Protein AF-A0A222W186-F1 (afdb_monomer_lite)

Organism: NCBI:txid530584

Secondary structure (DSSP, 8-state):
-HHHHHHS-BGGGHHHHHHHHHHHHT--HHHHHT-BS--EEETTTEEEEEEE-TTS-TT--EEEEEEE--STT-GGGSHHHHHHHHHHHHHHHHHHHT-SBS-EEE---GGGT--GGGGEEETTTS-S-----HHHHHHHTT-B-----SSS--S-------EEEEETTEEEEEPPPTTB----HHHHHHHHHHHHHHHTTT---GGG-SS-HHHHIIIIITT-HHHHHHHHHHHHHHHHHHHHHHHHHHHHHHHHTTS--EEE-S--SHHHHHHTT--HHHHHHHHTTTTB-SSSEES-SSS-TTT-SPP--SSGGGGGG-TTEEEEGGGHHHHHHHHHHHHHHHTTS-HHHHHHHHHHHHHIIIIIIGGGS-HHHHHHHHHT--S---HHHHSPPTT--

Foldseek 3Di:
DVVVVVQWAELLVPLVLLLLLCLQVLDFSLQVLAAFLDWDQDPVFWIWGWTADPPPDPPCGTDIDIWTLDDPPCLSRTNRSSLVVLQVRCVVLCVLAVAGGSDKGQHPCVPVVDDDSRSIYNQPRPHSPDDSCNLVSQLVVVNFDDDPPDPDDDPPDPQQDWDFDADPNDTDTDGRDPRRDDDDSRCSSLVSLLVVCVVVVNDDPPVVDPDDPVCNCPPRQVPDPVNVVSVVVVVVVVVVVLLVVLQVVLQVLLCLFARAAAAQEDDLALVSVVVSPQDSVLSHCSSVCVQPDQLWGFSDQQQGRNPGHRDDDPFPLCLLSHRRTYHYLVSLLLLVLVLVVLVVVPVVDPPVLSSVPCSNSNSSCPPRHPVVYDPVSNVVSPVVHDPDSCCCVGDDDPVPD

Sequence (401 aa):
MALARELFLTIPDMPALLALFVAVANRNVETIKELPVAHRILEERAVELRVVKRRRGQKRWYETVSWEIGKPGRELHTPGGLYLLALELTARSRAFSGARFLWSVWRSNPRANIGGVAEHDGMFDRKLNRNIYATEWAETHGLTADRVGSPEPVEAAPAARTRTIKVDGRWVRRKPAPGTLQVEFNRLKTSTDVRRTKQAGGHLPSSVRTNTIPTLFRSYLRDDPTTIEWAEDVVSAALVDAEHSALDAHRRVLDANGGSLRVVPGPADAQHLRDAGLDPTAARKAAAGELDTVWTACVDPDHHPASGEVCRPASFLDCFHCGNCLVTRDQLPAQLGLLDALGARREQLSEQDWWGRYGSVWAAITNDILVKFSAAEIELAQAAKPDDALLDLLENPWEHP

Structure (mmCIF, N/CA/C/O backbone):
data_AF-A0A222W186-F1
#
_entry.id   AF-A0A222W186-F1
#
loop_
_atom_site.group_PDB
_atom_site.id
_atom_site.type_symbol
_atom_site.label_atom_id
_atom_site.label_alt_id
_atom_site.label_comp_id
_atom_site.label_asym_id
_atom_site.label_entity_id
_atom_site.label_seq_id
_atom_site.pdbx_PDB_ins_code
_atom_site.Cartn_x
_atom_site.Cartn_y
_atom_site.Cartn_z
_atom_site.occupancy
_atom_site.B_iso_or_equiv
_atom_site.auth_seq_id
_atom_site.auth_comp_id
_atom_site.auth_asym_id
_atom_site.auth_atom_id
_atom_site.pdbx_PDB_model_num
ATOM 1 N N . MET A 1 1 ? 15.567 3.230 -51.474 1.00 57.22 1 MET A N 1
ATOM 2 C CA . MET A 1 1 ? 15.178 3.757 -50.143 1.00 57.22 1 MET A CA 1
ATOM 3 C C . MET A 1 1 ? 14.441 2.711 -49.307 1.00 57.22 1 MET A C 1
ATOM 5 O O . MET A 1 1 ? 14.887 2.490 -48.194 1.00 57.22 1 MET A O 1
ATOM 9 N N . ALA A 1 2 ? 13.387 2.049 -49.814 1.00 62.03 2 ALA A N 1
ATOM 10 C CA . ALA A 1 2 ? 12.659 1.000 -49.075 1.00 62.03 2 ALA A CA 1
ATOM 11 C C . ALA A 1 2 ? 13.547 -0.206 -48.692 1.00 62.03 2 ALA A C 1
ATOM 13 O O . ALA A 1 2 ? 13.689 -0.495 -47.512 1.00 62.03 2 ALA A O 1
ATOM 14 N N . LEU A 1 3 ? 14.273 -0.781 -49.660 1.00 70.12 3 LEU A N 1
ATOM 15 C CA . LEU A 1 3 ? 15.125 -1.963 -49.447 1.00 70.12 3 LEU A CA 1
ATOM 16 C C . LEU A 1 3 ? 16.246 -1.763 -48.404 1.00 70.12 3 LEU A C 1
ATOM 18 O O . LEU A 1 3 ? 16.583 -2.673 -47.664 1.00 70.12 3 LEU A O 1
ATOM 22 N N . ALA A 1 4 ? 16.829 -0.564 -48.300 1.00 74.00 4 ALA A N 1
ATOM 23 C CA . ALA A 1 4 ? 17.893 -0.305 -47.323 1.00 74.00 4 ALA A CA 1
ATOM 24 C C . ALA A 1 4 ? 17.376 -0.312 -45.872 1.00 74.00 4 ALA A C 1
ATOM 26 O O . ALA A 1 4 ? 18.118 -0.672 -44.964 1.00 74.00 4 ALA A O 1
ATOM 27 N N . ARG A 1 5 ? 16.100 0.034 -45.652 1.00 78.56 5 ARG A N 1
ATOM 28 C CA . ARG A 1 5 ? 15.470 -0.037 -44.323 1.00 78.56 5 ARG A CA 1
ATOM 29 C C . ARG A 1 5 ? 15.192 -1.470 -43.877 1.00 78.56 5 ARG A C 1
ATOM 31 O O . ARG A 1 5 ? 15.103 -1.717 -42.686 1.00 78.56 5 ARG A O 1
ATOM 38 N N . GLU A 1 6 ? 15.096 -2.406 -44.816 1.00 83.44 6 GLU A N 1
ATOM 39 C CA . GLU A 1 6 ? 14.947 -3.837 -44.517 1.00 83.44 6 GLU A CA 1
ATOM 40 C C . GLU A 1 6 ? 16.276 -4.481 -44.096 1.00 83.44 6 GLU A C 1
ATOM 42 O O . GLU A 1 6 ? 16.293 -5.564 -43.523 1.00 83.44 6 GLU A O 1
ATOM 47 N N . LEU A 1 7 ? 17.404 -3.817 -44.374 1.00 87.62 7 LEU A N 1
ATOM 48 C CA . LEU A 1 7 ? 18.746 -4.360 -44.151 1.00 87.62 7 LEU A CA 1
ATOM 49 C C . LEU A 1 7 ? 19.518 -3.653 -43.034 1.00 87.62 7 LEU A C 1
ATOM 51 O O . LEU A 1 7 ? 20.530 -4.182 -42.572 1.00 87.62 7 LEU A O 1
ATOM 55 N N . PHE A 1 8 ? 19.097 -2.451 -42.638 1.00 92.75 8 PHE A N 1
ATOM 56 C CA . PHE A 1 8 ? 19.809 -1.621 -41.674 1.00 92.75 8 PHE A CA 1
ATOM 57 C C . PHE A 1 8 ? 18.845 -0.921 -40.730 1.00 92.75 8 PHE A C 1
ATOM 59 O O . PHE A 1 8 ? 17.833 -0.373 -41.163 1.00 92.75 8 PHE A O 1
ATOM 66 N N . LEU A 1 9 ? 19.244 -0.828 -39.461 1.00 93.56 9 LEU A N 1
ATOM 67 C CA . LEU A 1 9 ? 18.574 0.050 -38.511 1.00 93.56 9 LEU A CA 1
ATOM 68 C C . LEU A 1 9 ? 18.649 1.505 -38.969 1.00 93.56 9 LEU A C 1
ATOM 70 O O . LEU A 1 9 ? 19.671 1.983 -39.470 1.00 93.56 9 LEU A O 1
ATOM 74 N N . THR A 1 10 ? 17.571 2.227 -38.718 1.00 90.38 10 THR A N 1
ATOM 75 C CA . THR A 1 10 ? 17.405 3.640 -39.020 1.00 90.38 10 THR A CA 1
ATOM 76 C C . THR A 1 10 ? 17.134 4.439 -37.752 1.00 90.38 10 THR A C 1
ATOM 78 O O . THR A 1 10 ? 16.852 3.900 -36.685 1.00 90.38 10 THR A O 1
ATOM 81 N N . ILE A 1 11 ? 17.220 5.768 -37.848 1.00 87.62 11 ILE A N 1
ATOM 82 C CA . ILE A 1 11 ? 16.941 6.654 -36.707 1.00 87.62 11 ILE A CA 1
ATOM 83 C C . ILE A 1 11 ? 15.540 6.403 -36.096 1.00 87.62 11 ILE A C 1
ATOM 85 O O . ILE A 1 11 ? 15.463 6.356 -34.868 1.00 87.62 11 ILE A O 1
ATOM 89 N N . PRO A 1 12 ? 14.458 6.219 -36.885 1.00 86.94 12 PRO A N 1
ATOM 90 C CA . PRO A 1 12 ? 13.136 5.853 -36.362 1.00 86.94 12 PRO A CA 1
ATOM 91 C C . PRO A 1 12 ? 13.062 4.581 -35.504 1.00 86.94 12 PRO A C 1
ATOM 93 O O . PRO A 1 12 ? 12.170 4.498 -34.665 1.00 86.94 12 PRO A O 1
ATOM 96 N N . ASP A 1 13 ? 13.982 3.626 -35.664 1.00 89.88 13 ASP A N 1
ATOM 97 C CA . ASP A 1 13 ? 13.970 2.360 -34.907 1.00 89.88 13 ASP A CA 1
ATOM 98 C C . ASP A 1 13 ? 14.544 2.527 -33.488 1.00 89.88 13 ASP A C 1
ATOM 100 O O . ASP A 1 13 ? 14.294 1.737 -32.574 1.00 89.88 13 ASP A O 1
ATOM 104 N N . MET A 1 14 ? 15.323 3.592 -33.280 1.00 92.38 14 MET A N 1
ATOM 105 C CA . MET A 1 14 ? 16.129 3.784 -32.078 1.00 92.38 14 MET A CA 1
ATOM 106 C C . MET A 1 14 ? 15.322 4.022 -30.794 1.00 92.38 14 MET A C 1
ATOM 108 O O . MET A 1 14 ? 15.743 3.498 -29.762 1.00 92.38 14 MET A O 1
ATOM 112 N N . PRO A 1 15 ? 14.201 4.773 -30.776 1.00 92.38 15 PRO A N 1
ATOM 113 C CA . PRO A 1 15 ? 13.395 4.935 -29.566 1.00 92.38 15 PRO A CA 1
ATOM 114 C C . PRO A 1 15 ? 12.951 3.614 -28.948 1.00 92.38 15 PRO A C 1
ATOM 116 O O . PRO A 1 15 ? 13.192 3.399 -27.762 1.00 92.38 15 PRO A O 1
ATOM 119 N N . ALA A 1 16 ? 12.367 2.717 -29.744 1.00 92.88 16 ALA A N 1
ATOM 120 C CA . ALA A 1 16 ? 11.878 1.432 -29.255 1.00 92.88 16 ALA A CA 1
ATOM 121 C C . ALA A 1 16 ? 13.024 0.579 -28.695 1.00 92.88 16 ALA A C 1
ATOM 123 O O . ALA A 1 16 ? 12.948 0.103 -27.563 1.00 92.88 16 ALA A O 1
ATOM 124 N N . LEU A 1 17 ? 14.119 0.454 -29.454 1.00 94.75 17 LEU A N 1
ATOM 125 C CA . LEU A 1 17 ? 15.279 -0.345 -29.056 1.00 94.75 17 LEU A CA 1
ATOM 126 C C . LEU A 1 17 ? 15.929 0.185 -27.778 1.00 94.75 17 LEU A C 1
ATOM 128 O O . LEU A 1 17 ? 16.174 -0.577 -26.844 1.00 94.75 17 LEU A O 1
ATOM 132 N N . LEU A 1 18 ? 16.179 1.494 -27.697 1.00 95.50 18 LEU A N 1
ATOM 133 C CA . LEU A 1 18 ? 16.778 2.090 -26.506 1.00 95.50 18 LEU A CA 1
ATOM 134 C C . LEU A 1 18 ? 15.850 1.962 -25.293 1.00 95.50 18 LEU A C 1
ATOM 136 O O . LEU A 1 18 ? 16.341 1.726 -24.190 1.00 95.50 18 LEU A O 1
ATOM 140 N N . ALA A 1 19 ? 14.533 2.125 -25.470 1.00 93.38 19 ALA A N 1
ATOM 141 C CA . ALA A 1 19 ? 13.573 2.010 -24.374 1.00 93.38 19 ALA A CA 1
ATOM 142 C C . ALA A 1 19 ? 13.524 0.573 -23.841 1.00 93.38 19 ALA A C 1
ATOM 144 O O . ALA A 1 19 ? 13.612 0.365 -22.629 1.00 93.38 19 ALA A O 1
ATOM 145 N N . LEU A 1 20 ? 13.487 -0.411 -24.746 1.00 95.12 20 LEU A N 1
ATOM 146 C CA . LEU A 1 20 ? 13.545 -1.828 -24.403 1.00 95.12 20 LEU A CA 1
ATOM 147 C C . LEU A 1 20 ? 14.842 -2.174 -23.658 1.00 95.12 20 LEU A C 1
ATOM 149 O O . LEU A 1 20 ? 14.789 -2.788 -22.596 1.00 95.12 20 LEU A O 1
ATOM 153 N N . PHE A 1 21 ? 16.000 -1.719 -24.148 1.00 95.69 21 PHE A N 1
ATOM 154 C CA . PHE A 1 21 ? 17.279 -1.938 -23.466 1.00 95.69 21 PHE A CA 1
ATOM 155 C C . PHE A 1 21 ? 17.305 -1.353 -22.055 1.00 95.69 21 PHE A C 1
ATOM 157 O O . PHE A 1 21 ? 17.792 -2.008 -21.135 1.00 95.69 21 PHE A O 1
ATOM 164 N N . VAL A 1 22 ? 16.790 -0.133 -21.866 1.00 93.50 22 VAL A N 1
ATOM 165 C CA . VAL A 1 22 ? 16.708 0.484 -20.534 1.00 93.50 22 VAL A CA 1
ATOM 166 C C . VAL A 1 22 ? 15.847 -0.369 -19.601 1.00 93.50 22 VAL A C 1
ATOM 168 O O . VAL A 1 22 ? 16.276 -0.643 -18.481 1.00 93.50 22 VAL A O 1
ATOM 171 N N . ALA A 1 23 ? 14.685 -0.836 -20.064 1.00 91.19 23 ALA A N 1
ATOM 172 C CA . ALA A 1 23 ? 13.756 -1.634 -19.264 1.00 91.19 23 ALA A CA 1
ATOM 173 C C . ALA A 1 23 ? 14.307 -3.030 -18.909 1.00 91.19 23 ALA A C 1
ATOM 175 O O . ALA A 1 23 ? 14.194 -3.487 -17.767 1.00 91.19 23 ALA A O 1
ATOM 176 N N . VAL A 1 24 ? 14.938 -3.705 -19.873 1.00 91.00 24 VAL A N 1
ATOM 177 C CA . VAL A 1 24 ? 15.464 -5.066 -19.697 1.00 91.00 24 VAL A CA 1
ATOM 178 C C . VAL A 1 24 ? 16.758 -5.045 -18.880 1.00 91.00 24 VAL A C 1
ATOM 180 O O . VAL A 1 24 ? 16.855 -5.723 -17.854 1.00 91.00 24 VAL A O 1
ATOM 183 N N . ALA A 1 25 ? 17.730 -4.209 -19.260 1.00 90.50 25 ALA A N 1
ATOM 184 C CA . ALA A 1 25 ? 19.031 -4.133 -18.590 1.00 90.50 25 ALA A CA 1
ATOM 185 C C . ALA A 1 25 ? 19.010 -3.333 -17.279 1.00 90.50 25 ALA A C 1
ATOM 187 O O . ALA A 1 25 ? 19.980 -3.377 -16.519 1.00 90.50 25 ALA A O 1
ATOM 188 N N . ASN A 1 26 ? 17.932 -2.587 -17.014 1.00 88.56 26 ASN A N 1
ATOM 189 C CA . ASN A 1 26 ? 17.797 -1.666 -15.885 1.00 88.56 26 ASN A CA 1
ATOM 190 C C . ASN A 1 26 ? 19.003 -0.714 -15.737 1.00 88.56 26 ASN A C 1
ATOM 192 O O . ASN A 1 26 ? 19.574 -0.529 -14.656 1.00 88.56 26 ASN A O 1
ATOM 196 N N . ARG A 1 27 ? 19.436 -0.118 -16.853 1.00 88.31 27 ARG A N 1
ATOM 197 C CA . ARG A 1 27 ? 20.545 0.847 -16.900 1.00 88.31 27 ARG A CA 1
ATOM 198 C C . ARG A 1 27 ? 20.080 2.172 -17.478 1.00 88.31 27 ARG A C 1
ATOM 200 O O . ARG A 1 27 ? 19.169 2.224 -18.293 1.00 88.31 27 ARG A O 1
ATOM 207 N N . ASN A 1 28 ? 20.747 3.247 -17.064 1.00 88.44 28 ASN A N 1
ATOM 208 C CA . ASN A 1 28 ? 20.490 4.572 -17.614 1.00 88.44 28 ASN A CA 1
ATOM 209 C C . ASN A 1 28 ? 20.720 4.582 -19.126 1.00 88.44 28 ASN A C 1
ATOM 211 O O . ASN A 1 28 ? 21.645 3.936 -19.628 1.00 88.44 28 ASN A O 1
ATOM 215 N N . VAL A 1 29 ? 19.928 5.388 -19.833 1.00 90.69 29 VAL A N 1
ATOM 216 C CA . VAL A 1 29 ? 20.029 5.507 -21.288 1.00 90.69 29 VAL A CA 1
ATOM 217 C C . VAL A 1 29 ? 21.429 5.916 -21.746 1.00 90.69 29 VAL A C 1
ATOM 219 O O . VAL A 1 29 ? 21.865 5.470 -22.801 1.00 90.69 29 VAL A O 1
ATOM 222 N N . GLU A 1 30 ? 22.166 6.738 -20.984 1.00 89.50 30 GLU A N 1
ATOM 223 C CA . GLU A 1 30 ? 23.513 7.146 -21.402 1.00 89.50 30 GLU A CA 1
ATOM 224 C C . GLU A 1 30 ? 24.464 5.945 -21.456 1.00 89.50 30 GLU A C 1
ATOM 226 O O . GLU A 1 30 ? 25.241 5.830 -22.397 1.00 89.50 30 GLU A O 1
ATOM 231 N N . THR A 1 31 ? 24.342 5.009 -20.509 1.00 91.12 31 THR A N 1
ATOM 232 C CA . THR A 1 31 ? 25.095 3.750 -20.528 1.00 91.12 31 THR A CA 1
ATOM 233 C C . THR A 1 31 ? 24.686 2.880 -21.717 1.00 91.12 31 THR A C 1
ATOM 235 O O . THR A 1 31 ? 25.554 2.330 -22.388 1.00 91.12 31 THR A O 1
ATOM 238 N N . ILE A 1 32 ? 23.385 2.794 -22.023 1.00 94.19 32 ILE A N 1
ATOM 239 C CA . ILE A 1 32 ? 22.879 2.032 -23.177 1.00 94.19 32 ILE A CA 1
ATOM 240 C C . ILE A 1 32 ? 23.380 2.614 -24.509 1.00 94.19 32 ILE A C 1
ATOM 242 O O . ILE A 1 32 ? 23.736 1.873 -25.422 1.00 94.19 32 ILE A O 1
ATOM 246 N N . LYS A 1 33 ? 23.459 3.940 -24.637 1.00 93.62 33 LYS A N 1
ATOM 247 C CA . LYS A 1 33 ? 23.966 4.616 -25.844 1.00 93.62 33 LYS A CA 1
ATOM 248 C C . LYS A 1 33 ? 25.452 4.349 -26.114 1.00 93.62 33 LYS A C 1
ATOM 250 O O . LYS A 1 33 ? 25.877 4.458 -27.259 1.00 93.62 33 LYS A O 1
ATOM 255 N N . GLU A 1 34 ? 26.226 3.999 -25.088 1.00 92.69 34 GLU A N 1
ATOM 256 C CA . GLU A 1 34 ? 27.676 3.754 -25.161 1.00 92.69 34 GLU A CA 1
ATOM 257 C C . GLU A 1 34 ? 28.043 2.270 -25.019 1.00 92.69 34 GLU A C 1
ATOM 259 O O . GLU A 1 34 ? 29.172 1.949 -24.643 1.00 92.69 34 GLU A O 1
ATOM 264 N N . LEU A 1 35 ? 27.111 1.348 -25.288 1.00 95.06 35 LEU A N 1
ATOM 265 C CA . LEU A 1 35 ? 27.420 -0.080 -25.213 1.00 95.06 35 LEU A CA 1
ATOM 266 C C . LEU A 1 35 ? 28.574 -0.433 -26.167 1.00 95.06 35 LEU A C 1
ATOM 268 O O . LEU A 1 35 ? 28.535 -0.049 -27.341 1.00 95.06 35 LEU A O 1
ATOM 272 N N . PRO A 1 36 ? 29.615 -1.136 -25.685 1.00 94.50 36 PRO A N 1
ATOM 273 C CA . PRO A 1 36 ? 30.760 -1.497 -26.507 1.00 94.50 36 PRO A CA 1
ATOM 274 C C . PRO A 1 36 ? 30.408 -2.633 -27.472 1.00 94.50 36 PRO A C 1
ATOM 276 O O . PRO A 1 36 ? 29.506 -3.425 -27.211 1.00 94.50 36 PRO A O 1
ATOM 279 N N . VAL A 1 37 ? 31.169 -2.751 -28.561 1.00 94.94 37 VAL A N 1
ATOM 280 C CA . VAL A 1 37 ? 31.157 -3.954 -29.416 1.00 94.94 37 VAL A CA 1
ATOM 281 C C . VAL A 1 37 ? 31.973 -5.086 -28.781 1.00 94.94 37 VAL A C 1
ATOM 283 O O . VAL A 1 37 ? 31.631 -6.258 -28.911 1.00 94.94 37 VAL A O 1
ATOM 286 N N . ALA A 1 38 ? 33.047 -4.728 -28.070 1.00 93.62 38 ALA A N 1
ATOM 287 C CA . ALA A 1 38 ? 33.893 -5.677 -27.361 1.00 93.62 38 ALA A CA 1
ATOM 288 C C . ALA A 1 38 ? 33.139 -6.303 -26.179 1.00 93.62 38 ALA A C 1
ATOM 290 O O . ALA A 1 38 ? 32.680 -5.592 -25.280 1.00 93.62 38 ALA A O 1
ATOM 291 N N . HIS A 1 39 ? 33.065 -7.630 -26.182 1.00 94.81 39 HIS A N 1
ATOM 292 C CA . HIS A 1 39 ? 32.425 -8.439 -25.155 1.00 94.81 39 HIS A CA 1
ATOM 293 C C . HIS A 1 39 ? 33.116 -9.800 -25.042 1.00 94.81 39 HIS A C 1
ATOM 295 O O . HIS A 1 39 ? 33.897 -10.192 -25.912 1.00 94.81 39 HIS A O 1
ATOM 301 N N . ARG A 1 40 ? 32.806 -10.522 -23.967 1.00 93.75 40 ARG A N 1
ATOM 302 C CA . ARG A 1 40 ? 33.219 -11.907 -23.738 1.00 93.75 40 ARG A CA 1
ATOM 303 C C . ARG A 1 40 ? 31.983 -12.755 -23.472 1.00 93.75 40 ARG A C 1
ATOM 305 O O . ARG A 1 40 ? 31.147 -12.367 -22.663 1.00 93.75 40 ARG A O 1
ATOM 312 N N . ILE A 1 41 ? 31.869 -13.903 -24.130 1.00 91.19 41 ILE A N 1
ATOM 313 C CA . ILE A 1 41 ? 30.820 -14.883 -23.829 1.00 91.19 41 ILE A CA 1
ATOM 314 C C . ILE A 1 41 ? 31.334 -15.798 -22.714 1.00 91.19 41 ILE A C 1
ATOM 316 O O . ILE A 1 41 ? 32.457 -16.297 -22.783 1.00 91.19 41 ILE A O 1
ATOM 320 N N . LEU A 1 42 ? 30.525 -15.980 -21.675 1.00 79.94 42 LEU A N 1
ATOM 321 C CA . LEU A 1 42 ? 30.797 -16.835 -20.525 1.00 79.94 42 LEU A CA 1
ATOM 322 C C . LEU A 1 42 ? 29.885 -18.060 -20.605 1.00 79.94 42 LEU A C 1
ATOM 324 O O . LEU A 1 42 ? 28.670 -17.930 -20.443 1.00 79.94 42 LEU A O 1
ATOM 328 N N . GLU A 1 43 ? 30.479 -19.225 -20.877 1.00 81.44 43 GLU A N 1
ATOM 329 C CA . GLU A 1 43 ? 29.800 -20.535 -20.883 1.00 81.44 43 GLU A CA 1
ATOM 330 C C . GLU A 1 43 ? 28.498 -20.565 -21.708 1.00 81.44 43 GLU A C 1
ATOM 332 O O . GLU A 1 43 ? 27.545 -21.238 -21.332 1.00 81.44 43 GLU A O 1
ATOM 337 N N . GLU A 1 44 ? 28.421 -19.769 -22.783 1.00 79.81 44 GLU A N 1
ATOM 338 C CA . GLU A 1 44 ? 27.221 -19.577 -23.627 1.00 79.81 44 GLU A CA 1
ATOM 339 C C . GLU A 1 44 ? 25.958 -19.097 -22.884 1.00 79.81 44 GLU A C 1
ATOM 341 O O . GLU A 1 44 ? 24.881 -18.988 -23.464 1.00 79.81 44 GLU A O 1
ATOM 346 N N . ARG A 1 45 ? 26.077 -18.754 -21.598 1.00 73.31 45 ARG A N 1
ATOM 347 C CA . ARG A 1 45 ? 24.956 -18.393 -20.719 1.00 73.31 45 ARG A CA 1
ATOM 348 C C . ARG A 1 45 ? 24.890 -16.908 -20.427 1.00 73.31 45 ARG A C 1
ATOM 350 O O . ARG A 1 45 ? 23.808 -16.383 -20.163 1.00 73.31 45 ARG A O 1
ATOM 357 N N . ALA A 1 46 ? 26.027 -16.224 -20.465 1.00 82.69 46 ALA A N 1
ATOM 358 C CA . ALA A 1 46 ? 26.096 -14.799 -20.199 1.00 82.69 46 ALA A CA 1
ATOM 359 C C . ALA A 1 46 ? 27.061 -14.086 -21.143 1.00 82.69 46 ALA A C 1
ATOM 361 O O . ALA A 1 46 ? 28.058 -14.646 -21.593 1.00 82.69 46 ALA A O 1
ATOM 362 N N . VAL A 1 47 ? 26.776 -12.815 -21.402 1.00 90.06 47 VAL A N 1
ATOM 363 C CA . VAL A 1 47 ? 27.701 -11.884 -22.035 1.00 90.06 47 VAL A CA 1
ATOM 364 C C . VAL A 1 47 ? 28.264 -10.944 -20.984 1.00 90.06 47 VAL A C 1
ATOM 366 O O . VAL A 1 47 ? 27.535 -10.346 -20.193 1.00 90.06 47 VAL A O 1
ATOM 369 N N . GLU A 1 48 ? 29.579 -10.811 -20.972 1.00 91.00 48 GLU A N 1
ATOM 370 C CA . GLU A 1 48 ? 30.289 -9.873 -20.126 1.00 91.00 48 GLU A CA 1
ATOM 371 C C . GLU A 1 48 ? 30.804 -8.707 -20.965 1.00 91.00 48 GLU A C 1
ATOM 373 O O . GLU A 1 48 ? 31.426 -8.891 -22.016 1.00 91.00 48 GLU A O 1
ATOM 378 N N . LEU A 1 49 ? 30.554 -7.489 -20.490 1.00 92.75 49 LEU A N 1
ATOM 379 C CA . LEU A 1 49 ? 30.987 -6.268 -21.154 1.00 92.75 49 LEU A CA 1
ATOM 380 C C . LEU A 1 49 ? 31.412 -5.197 -20.148 1.00 92.75 49 LEU A C 1
ATOM 382 O O . LEU A 1 49 ? 30.927 -5.124 -19.016 1.00 92.75 49 LEU A O 1
ATOM 386 N N . ARG A 1 50 ? 32.314 -4.319 -20.595 1.00 91.31 50 ARG A N 1
ATOM 387 C CA . ARG A 1 50 ? 32.778 -3.168 -19.817 1.00 91.31 50 ARG A CA 1
ATOM 388 C C . ARG A 1 50 ? 32.013 -1.912 -20.226 1.00 91.31 50 ARG A C 1
ATOM 390 O O . ARG A 1 50 ? 32.320 -1.302 -21.248 1.00 91.31 50 ARG A O 1
ATOM 397 N N . VAL A 1 51 ? 31.036 -1.514 -19.417 1.00 90.31 51 VAL A N 1
ATOM 398 C CA . VAL A 1 51 ? 30.166 -0.358 -19.674 1.00 90.31 51 VAL A CA 1
ATOM 399 C C . VAL A 1 51 ? 30.711 0.930 -19.066 1.00 90.31 51 VAL A C 1
ATOM 401 O O . VAL A 1 51 ? 31.456 0.909 -18.085 1.00 90.31 51 VAL A O 1
ATOM 404 N N . VAL A 1 52 ? 30.295 2.072 -19.621 1.00 85.06 52 VAL A N 1
ATOM 405 C CA . VAL A 1 52 ? 30.612 3.400 -19.082 1.00 85.06 52 VAL A CA 1
ATOM 406 C C . VAL A 1 52 ? 29.537 3.845 -18.080 1.00 85.06 52 VAL A C 1
ATOM 408 O O . VAL A 1 52 ? 28.347 3.918 -18.401 1.00 85.06 52 VAL A O 1
ATOM 411 N N . LYS A 1 53 ? 29.957 4.209 -16.862 1.00 76.69 53 LYS A N 1
ATOM 412 C CA . LYS A 1 53 ? 29.128 4.816 -15.805 1.00 76.69 53 LYS A CA 1
ATOM 413 C C . LYS A 1 53 ? 29.718 6.162 -15.373 1.00 76.69 53 LYS A C 1
ATOM 415 O O . LYS A 1 53 ? 30.469 6.264 -14.405 1.00 76.69 53 LYS A O 1
ATOM 420 N N . ARG A 1 54 ? 29.339 7.232 -16.080 1.00 67.75 54 ARG A N 1
ATOM 421 C CA . ARG A 1 54 ? 29.925 8.584 -15.930 1.00 67.75 54 ARG A CA 1
ATOM 422 C C . ARG A 1 54 ? 29.740 9.219 -14.542 1.00 67.75 54 ARG A C 1
ATOM 424 O O . ARG A 1 54 ? 30.575 10.010 -14.125 1.00 67.75 54 ARG A O 1
ATOM 431 N N . ARG A 1 55 ? 28.682 8.862 -13.801 1.00 63.72 55 ARG A N 1
ATOM 432 C CA . ARG A 1 55 ? 28.325 9.489 -12.508 1.00 63.72 55 ARG A CA 1
ATOM 433 C C . ARG A 1 55 ? 28.990 8.859 -11.267 1.00 63.72 55 ARG A C 1
ATOM 435 O O . ARG A 1 55 ? 28.611 9.193 -10.155 1.00 63.72 55 ARG A O 1
ATOM 442 N N . ARG A 1 56 ? 29.960 7.943 -11.408 1.00 54.81 56 ARG A N 1
ATOM 443 C CA . ARG A 1 56 ? 30.554 7.199 -10.268 1.00 54.81 56 ARG A CA 1
ATOM 444 C C . ARG A 1 56 ? 31.749 7.898 -9.577 1.00 54.81 56 ARG A C 1
ATOM 446 O O . ARG A 1 56 ? 32.455 7.254 -8.806 1.00 54.81 56 ARG A O 1
ATOM 453 N N . GLY A 1 57 ? 31.977 9.186 -9.850 1.00 50.47 57 GLY A N 1
ATOM 454 C CA . GLY A 1 57 ? 33.080 9.982 -9.289 1.00 50.47 57 GLY A CA 1
ATOM 455 C C . GLY A 1 57 ? 34.377 9.946 -10.114 1.00 50.47 57 GLY A C 1
ATOM 456 O O . GLY A 1 57 ? 34.508 9.180 -11.076 1.00 50.47 57 GLY A O 1
ATOM 457 N N . GLN A 1 58 ? 35.342 10.805 -9.758 1.00 45.16 58 GLN A N 1
ATOM 458 C CA . GLN A 1 58 ? 36.656 10.852 -10.410 1.00 45.16 58 GLN A CA 1
ATOM 459 C C . GLN A 1 58 ? 37.350 9.484 -10.259 1.00 45.16 58 GLN A C 1
ATOM 461 O O . GLN A 1 58 ? 37.534 9.006 -9.145 1.00 45.16 58 GLN A O 1
ATOM 466 N N . LYS A 1 59 ? 37.742 8.864 -11.384 1.00 50.41 59 LYS A N 1
ATOM 467 C CA . LYS A 1 59 ? 38.484 7.584 -11.510 1.00 50.41 59 LYS A CA 1
ATOM 468 C C . LYS A 1 59 ? 37.688 6.261 -11.560 1.00 50.41 59 LYS A C 1
ATOM 470 O O . LYS A 1 59 ? 38.317 5.218 -11.704 1.00 50.41 59 LYS A O 1
ATOM 475 N N . ARG A 1 60 ? 36.343 6.238 -11.534 1.00 52.91 60 ARG A N 1
ATOM 476 C CA . ARG A 1 60 ? 35.547 4.981 -11.657 1.00 52.91 60 ARG A CA 1
ATOM 477 C C . ARG A 1 60 ? 34.544 4.980 -12.820 1.00 52.91 60 ARG A C 1
ATOM 479 O O . ARG A 1 60 ? 33.370 4.675 -12.638 1.00 52.91 60 ARG A O 1
ATOM 486 N N . TRP A 1 61 ? 34.999 5.328 -14.022 1.00 67.50 61 TRP A N 1
ATOM 487 C CA . TRP A 1 61 ? 34.118 5.497 -15.190 1.00 67.50 61 TRP A CA 1
ATOM 488 C C . TRP A 1 61 ? 33.654 4.199 -15.847 1.00 67.50 61 TRP A C 1
ATOM 490 O O . TRP A 1 61 ? 32.737 4.254 -16.660 1.00 67.50 61 TRP A O 1
ATOM 500 N N . TYR A 1 62 ? 34.253 3.060 -15.500 1.00 78.50 62 TYR A N 1
ATOM 501 C CA . TYR A 1 62 ? 33.928 1.767 -16.093 1.00 78.50 62 TYR A CA 1
ATOM 502 C C . TYR A 1 62 ? 33.386 0.792 -15.047 1.00 78.50 62 TYR A C 1
ATOM 504 O O . TYR A 1 62 ? 33.828 0.783 -13.896 1.00 78.50 62 TYR A O 1
ATOM 512 N N . GLU A 1 63 ? 32.430 -0.028 -15.464 1.00 85.44 63 GLU A N 1
ATOM 513 C CA . GLU A 1 63 ? 31.842 -1.121 -14.691 1.00 85.44 63 GLU A CA 1
ATOM 514 C C . GLU A 1 63 ? 31.823 -2.365 -15.585 1.00 85.44 63 GLU A C 1
ATOM 516 O O . GLU A 1 63 ? 31.439 -2.274 -16.750 1.00 85.44 63 GLU A O 1
ATOM 521 N N . THR A 1 64 ? 32.259 -3.510 -15.067 1.00 86.81 64 THR A N 1
ATOM 522 C CA . THR A 1 64 ? 32.052 -4.795 -15.743 1.00 86.81 64 THR A CA 1
ATOM 523 C C . THR A 1 64 ? 30.680 -5.313 -15.347 1.00 86.81 64 THR A C 1
ATOM 525 O O . THR A 1 64 ? 30.365 -5.369 -14.158 1.00 86.81 64 THR A O 1
ATOM 528 N N . VAL A 1 65 ? 29.862 -5.655 -16.336 1.00 87.31 65 VAL A N 1
ATOM 529 C CA . VAL A 1 65 ? 28.543 -6.254 -16.129 1.00 87.31 65 VAL A CA 1
ATOM 530 C C . VAL A 1 65 ? 28.491 -7.597 -16.836 1.00 87.31 65 VAL A C 1
ATOM 532 O O . VAL A 1 65 ? 29.012 -7.726 -17.943 1.00 87.31 65 VAL A O 1
ATOM 535 N N . SER A 1 66 ? 27.834 -8.560 -16.198 1.00 88.62 66 SER A N 1
ATOM 536 C CA . SER A 1 66 ? 27.529 -9.867 -16.776 1.00 88.62 66 SER A CA 1
ATOM 537 C C . SER A 1 66 ? 26.021 -9.969 -16.943 1.00 88.62 66 SER A C 1
ATOM 539 O O . SER A 1 66 ? 25.268 -9.779 -15.985 1.00 88.62 66 SER A O 1
ATOM 541 N N . TRP A 1 67 ? 25.578 -10.206 -18.170 1.00 90.81 67 TRP A N 1
ATOM 542 C CA . TRP A 1 67 ? 24.176 -10.235 -18.556 1.00 90.81 67 TRP A CA 1
ATOM 543 C C . TRP A 1 67 ? 23.808 -11.596 -19.118 1.00 90.81 67 TRP A C 1
ATOM 545 O O . TRP A 1 67 ? 24.450 -12.078 -20.043 1.00 90.81 67 TRP A O 1
ATOM 555 N N . GLU A 1 68 ? 22.756 -12.198 -18.578 1.00 87.38 68 GLU A N 1
ATOM 556 C CA . GLU A 1 68 ? 22.241 -13.477 -19.058 1.00 87.38 68 GLU A CA 1
ATOM 557 C C . GLU A 1 68 ? 21.790 -13.381 -20.526 1.00 87.38 68 GLU A C 1
ATOM 559 O O . GLU A 1 68 ? 21.138 -12.408 -20.916 1.00 87.38 68 GLU A O 1
ATOM 564 N N . ILE A 1 69 ? 22.136 -14.390 -21.331 1.00 86.62 69 ILE A N 1
ATOM 565 C CA . ILE A 1 69 ? 21.739 -14.514 -22.742 1.00 86.62 69 ILE A CA 1
ATOM 566 C C . ILE A 1 69 ? 20.304 -15.047 -22.855 1.00 86.62 69 ILE A C 1
ATOM 568 O O . ILE A 1 69 ? 19.530 -14.568 -23.679 1.00 86.62 69 ILE A O 1
ATOM 572 N N . GLY A 1 70 ? 19.897 -15.954 -21.967 1.00 84.06 70 GLY A N 1
ATOM 573 C CA . GLY A 1 70 ? 18.577 -16.582 -21.992 1.00 84.06 70 GLY A CA 1
ATOM 574 C C . GLY A 1 70 ? 18.452 -17.681 -23.049 1.00 84.06 70 GLY A C 1
ATOM 575 O O . GLY A 1 70 ? 19.431 -18.108 -23.656 1.00 84.06 70 GLY A O 1
ATOM 576 N N . LYS A 1 71 ? 17.226 -18.178 -23.244 1.00 84.69 71 LYS A N 1
ATOM 577 C CA . LYS A 1 71 ? 16.933 -19.240 -24.219 1.00 84.69 71 LYS A CA 1
ATOM 578 C C . LYS A 1 71 ? 16.875 -18.680 -25.653 1.00 84.69 71 LYS A C 1
ATOM 580 O O . LYS A 1 71 ? 16.409 -17.551 -25.818 1.00 84.69 71 LYS A O 1
ATOM 585 N N . PRO A 1 72 ? 17.241 -19.470 -26.680 1.00 88.25 72 PRO A N 1
ATOM 586 C CA . PRO A 1 72 ? 17.037 -19.091 -28.081 1.00 88.25 72 PRO A CA 1
ATOM 587 C C . PRO A 1 72 ? 15.578 -18.698 -28.370 1.00 88.25 72 PRO A C 1
ATOM 589 O O . PRO A 1 72 ? 14.653 -19.329 -27.852 1.00 88.25 72 PRO A O 1
ATOM 592 N N . GLY A 1 73 ? 15.368 -17.651 -29.171 1.00 89.31 73 GLY A N 1
ATOM 593 C CA . GLY A 1 73 ? 14.048 -17.094 -29.495 1.00 89.31 73 GLY A CA 1
ATOM 594 C C . GLY A 1 73 ? 13.449 -16.189 -28.408 1.00 89.31 73 GLY A C 1
ATOM 595 O O . GLY A 1 73 ? 12.284 -15.793 -28.495 1.00 89.31 73 GLY A O 1
ATOM 596 N N . ARG A 1 74 ? 14.205 -15.887 -27.342 1.00 90.38 74 ARG A N 1
ATOM 597 C CA . ARG A 1 74 ? 13.794 -15.007 -26.229 1.00 90.38 74 ARG A CA 1
ATOM 598 C C . ARG A 1 74 ? 14.736 -13.818 -26.051 1.00 90.38 74 ARG A C 1
ATOM 600 O O . ARG A 1 74 ? 14.786 -13.233 -24.970 1.00 90.38 74 ARG A O 1
ATOM 607 N N . GLU A 1 75 ? 15.436 -13.432 -27.110 1.00 92.94 75 GLU A N 1
ATOM 608 C CA . GLU A 1 75 ? 16.490 -12.417 -27.105 1.00 92.94 75 GLU A CA 1
ATOM 609 C C . GLU A 1 75 ? 15.983 -11.079 -26.551 1.00 92.94 75 GLU A C 1
ATOM 611 O O . GLU A 1 75 ? 16.692 -10.404 -25.819 1.00 92.94 75 GLU A O 1
ATOM 616 N N . LEU A 1 76 ? 14.722 -10.714 -26.800 1.00 95.06 76 LEU A N 1
ATOM 617 C CA . LEU A 1 76 ? 14.140 -9.451 -26.325 1.00 95.06 76 LEU A CA 1
ATOM 618 C C . LEU A 1 76 ? 13.851 -9.402 -24.812 1.00 95.06 76 LEU A C 1
ATOM 620 O O . LEU A 1 76 ? 13.489 -8.344 -24.299 1.00 95.06 76 LEU A O 1
ATOM 624 N N . HIS A 1 77 ? 13.977 -10.522 -24.094 1.00 89.50 77 HIS A N 1
ATOM 625 C CA . HIS A 1 77 ? 13.592 -10.629 -22.682 1.00 89.50 77 HIS A CA 1
ATOM 626 C C . HIS A 1 77 ? 14.770 -10.594 -21.710 1.00 89.50 77 HIS A C 1
ATOM 628 O O . HIS A 1 77 ? 14.561 -10.385 -20.515 1.00 89.50 77 HIS A O 1
ATOM 634 N N . THR A 1 78 ? 15.992 -10.790 -22.197 1.00 89.38 78 THR A N 1
ATOM 635 C CA . THR A 1 78 ? 17.204 -10.802 -21.379 1.00 89.38 78 THR A CA 1
ATOM 636 C C . THR A 1 78 ? 18.179 -9.738 -21.879 1.00 89.38 78 THR A C 1
ATOM 638 O O . THR A 1 78 ? 18.232 -9.438 -23.074 1.00 89.38 78 THR A O 1
ATOM 641 N N . PRO A 1 79 ? 18.971 -9.120 -20.991 1.00 93.06 79 PRO A N 1
ATOM 642 C CA . PRO A 1 79 ? 19.876 -8.059 -21.411 1.00 93.06 79 PRO A CA 1
ATOM 643 C C . PRO A 1 79 ? 21.010 -8.574 -22.306 1.00 93.06 79 PRO A C 1
ATOM 645 O O . PRO A 1 79 ? 21.459 -7.846 -23.189 1.00 93.06 79 PRO A O 1
ATOM 648 N N . GLY A 1 80 ? 21.458 -9.818 -22.112 1.00 92.12 80 GLY A N 1
ATOM 649 C CA . GLY A 1 80 ? 22.506 -10.422 -22.925 1.00 92.12 80 GLY A CA 1
ATOM 650 C C . GLY A 1 80 ? 21.996 -10.872 -24.288 1.00 92.12 80 GLY A C 1
ATOM 651 O O . GLY A 1 80 ? 22.646 -10.587 -25.291 1.00 92.12 80 GLY A O 1
ATOM 652 N N . GLY A 1 81 ? 20.809 -11.484 -24.346 1.00 94.56 81 GLY A N 1
ATOM 653 C CA . GLY A 1 81 ? 20.171 -11.859 -25.609 1.00 94.56 81 GLY A CA 1
ATOM 654 C C . GLY A 1 81 ? 19.895 -10.629 -26.472 1.00 94.56 81 GLY A C 1
ATOM 655 O O . GLY A 1 81 ? 20.265 -10.591 -27.644 1.00 94.56 81 GLY A O 1
ATOM 656 N N . LEU A 1 82 ? 19.363 -9.568 -25.861 1.00 97.38 82 LEU A N 1
ATOM 657 C CA . LEU A 1 82 ? 19.057 -8.321 -26.555 1.00 97.38 82 LEU A CA 1
ATOM 658 C C . LEU A 1 82 ? 20.334 -7.627 -27.047 1.00 97.38 82 LEU A C 1
ATOM 660 O O . LEU A 1 82 ? 20.353 -7.077 -28.147 1.00 97.38 82 LEU A O 1
ATOM 664 N N . TYR A 1 83 ? 21.414 -7.676 -26.259 1.00 97.56 83 TYR A N 1
ATOM 665 C CA . TYR A 1 83 ? 22.735 -7.188 -26.662 1.00 97.56 83 TYR A CA 1
ATOM 666 C C . TYR A 1 83 ? 23.287 -7.924 -27.887 1.00 97.56 83 TYR A C 1
ATOM 668 O O . TYR A 1 83 ? 23.715 -7.269 -28.839 1.00 97.56 83 TYR A O 1
ATOM 676 N N . LEU A 1 84 ? 23.248 -9.258 -27.890 1.00 96.56 84 LEU A N 1
ATOM 677 C CA . LEU A 1 84 ? 23.740 -10.068 -29.007 1.00 96.56 84 LEU A CA 1
ATOM 678 C C . LEU A 1 84 ? 22.890 -9.877 -30.271 1.00 96.56 84 LEU A C 1
ATOM 680 O O . LEU A 1 84 ? 23.445 -9.675 -31.350 1.00 96.56 84 LEU A O 1
ATOM 684 N N . LEU A 1 85 ? 21.563 -9.819 -30.135 1.00 96.75 85 LEU A N 1
ATOM 685 C CA . LEU A 1 85 ? 20.670 -9.501 -31.251 1.00 96.75 85 LEU A CA 1
ATOM 686 C C . LEU A 1 85 ? 20.966 -8.108 -31.819 1.00 96.75 85 LEU A C 1
ATOM 688 O O . LEU A 1 85 ? 21.093 -7.925 -33.029 1.00 96.75 85 LEU A O 1
ATOM 692 N N . ALA A 1 86 ? 21.118 -7.105 -30.953 1.00 96.88 86 ALA A N 1
ATOM 693 C CA . ALA A 1 86 ? 21.455 -5.762 -31.401 1.00 96.88 86 ALA A CA 1
ATOM 694 C C . ALA A 1 86 ? 22.812 -5.732 -32.109 1.00 96.88 86 ALA A C 1
ATOM 696 O O . ALA A 1 86 ? 22.940 -5.029 -33.112 1.00 96.88 86 ALA A O 1
ATOM 697 N N . LEU A 1 87 ? 23.807 -6.494 -31.631 1.00 96.38 87 LEU A N 1
ATOM 698 C CA . LEU A 1 87 ? 25.104 -6.639 -32.293 1.00 96.38 87 LEU A CA 1
ATOM 699 C C . LEU A 1 87 ? 24.939 -7.174 -33.712 1.00 96.38 87 LEU A C 1
ATOM 701 O O . LEU A 1 87 ? 25.539 -6.602 -34.621 1.00 96.38 87 LEU A O 1
ATOM 705 N N . GLU A 1 88 ? 24.133 -8.212 -33.907 1.00 95.62 88 GLU A N 1
ATOM 706 C CA . GLU A 1 88 ? 23.853 -8.787 -35.222 1.00 95.62 88 GLU A CA 1
ATOM 707 C C . GLU A 1 88 ? 23.186 -7.766 -36.155 1.00 95.62 88 GLU A C 1
ATOM 709 O O . GLU A 1 88 ? 23.728 -7.452 -37.219 1.00 95.62 88 GLU A O 1
ATOM 714 N N . LEU A 1 89 ? 22.085 -7.148 -35.709 1.00 95.56 89 LEU A N 1
ATOM 715 C CA . LEU A 1 89 ? 21.306 -6.176 -36.492 1.00 95.56 89 LEU A CA 1
ATOM 716 C C . LEU A 1 89 ? 22.134 -4.978 -36.973 1.00 95.56 89 LEU A C 1
ATOM 718 O O . LEU A 1 89 ? 21.872 -4.390 -38.022 1.00 95.56 89 LEU A O 1
ATOM 722 N N . THR A 1 90 ? 23.150 -4.597 -36.205 1.00 96.69 90 THR A N 1
ATOM 723 C CA . THR A 1 90 ? 24.003 -3.445 -36.515 1.00 96.69 90 THR A CA 1
ATOM 724 C C . THR A 1 90 ? 25.330 -3.834 -37.169 1.00 96.69 90 THR A C 1
ATOM 726 O O . THR A 1 90 ? 26.049 -2.947 -37.632 1.00 96.69 90 THR A O 1
ATOM 729 N N . ALA A 1 91 ? 25.660 -5.129 -37.277 1.00 95.50 91 ALA A N 1
ATOM 730 C CA . ALA A 1 91 ? 26.953 -5.611 -37.773 1.00 95.50 91 ALA A CA 1
ATOM 731 C C . ALA A 1 91 ? 27.288 -5.082 -39.168 1.00 95.50 91 ALA A C 1
ATOM 733 O O . ALA A 1 91 ? 28.369 -4.527 -39.382 1.00 95.50 91 ALA A O 1
ATOM 734 N N . ARG A 1 92 ? 26.335 -5.175 -40.099 1.00 93.94 92 ARG A N 1
ATOM 735 C CA . ARG A 1 92 ? 26.540 -4.730 -41.480 1.00 93.94 92 ARG A CA 1
ATOM 736 C C . ARG A 1 92 ? 26.749 -3.218 -41.569 1.00 93.94 92 ARG A C 1
ATOM 738 O O . ARG A 1 92 ? 27.662 -2.768 -42.249 1.00 93.94 92 ARG A O 1
ATOM 745 N N . SER A 1 93 ? 25.953 -2.432 -40.839 1.00 94.38 93 SER A N 1
ATOM 746 C CA . SER A 1 93 ? 26.115 -0.971 -40.798 1.00 94.38 93 SER A CA 1
ATOM 747 C C . SER A 1 93 ? 27.450 -0.566 -40.163 1.00 94.38 93 SER A C 1
ATOM 749 O O . SER A 1 93 ? 28.126 0.335 -40.657 1.00 94.38 93 SER A O 1
ATOM 751 N N . ARG A 1 94 ? 27.874 -1.259 -39.096 1.00 95.19 94 ARG A N 1
ATOM 752 C CA . ARG A 1 94 ? 29.169 -1.015 -38.443 1.00 95.19 94 ARG A CA 1
ATOM 753 C C . ARG A 1 94 ? 30.356 -1.302 -39.353 1.00 95.19 94 ARG A C 1
ATOM 755 O O . ARG A 1 94 ? 31.325 -0.553 -39.285 1.00 95.19 94 ARG A O 1
ATOM 762 N N . ALA A 1 95 ? 30.279 -2.339 -40.189 1.00 94.31 95 ALA A N 1
ATOM 763 C CA . ALA A 1 95 ? 31.338 -2.658 -41.145 1.00 94.31 95 ALA A CA 1
ATOM 764 C C . ALA A 1 95 ? 31.609 -1.491 -42.112 1.00 94.31 95 ALA A C 1
ATOM 766 O O . ALA A 1 95 ? 32.757 -1.255 -42.476 1.00 94.31 95 ALA A O 1
ATOM 767 N N . PHE A 1 96 ? 30.576 -0.719 -42.467 1.00 93.44 96 PHE A N 1
ATOM 768 C CA . PHE A 1 96 ? 30.724 0.481 -43.293 1.00 93.44 96 PHE A CA 1
ATOM 769 C C . PHE A 1 96 ? 31.130 1.722 -42.496 1.00 93.44 96 PHE A C 1
ATOM 771 O O . PHE A 1 96 ? 31.961 2.499 -42.957 1.00 93.44 96 PHE A O 1
ATOM 778 N N . SER A 1 97 ? 30.549 1.935 -41.311 1.00 92.12 97 SER A N 1
ATOM 779 C CA . SER A 1 97 ? 30.767 3.171 -40.550 1.00 92.12 97 SER A CA 1
ATOM 780 C C . SER A 1 97 ? 32.023 3.169 -39.676 1.00 92.12 97 SER A C 1
ATOM 782 O O . SER A 1 97 ? 32.405 4.228 -39.187 1.00 92.12 97 SER A O 1
ATOM 784 N N . GLY A 1 98 ? 32.599 1.999 -39.375 1.00 90.75 98 GLY A N 1
ATOM 785 C CA . GLY A 1 98 ? 33.675 1.855 -38.388 1.00 90.75 98 GLY A CA 1
ATOM 786 C C . GLY A 1 98 ? 33.263 2.281 -36.974 1.00 90.75 98 GLY A C 1
ATOM 787 O O . GLY A 1 98 ? 34.079 2.830 -36.236 1.00 90.75 98 GLY A O 1
ATOM 788 N N . ALA A 1 99 ? 31.985 2.098 -36.611 1.00 91.12 99 ALA A N 1
ATOM 789 C CA . ALA A 1 99 ? 31.456 2.640 -35.358 1.00 91.12 99 ALA A CA 1
ATOM 790 C C . ALA A 1 99 ? 32.147 2.026 -34.132 1.00 91.12 99 ALA A C 1
ATOM 792 O O . ALA A 1 99 ? 32.351 0.813 -34.057 1.00 91.12 99 ALA A O 1
ATOM 793 N N . ARG A 1 100 ? 32.458 2.874 -33.150 1.00 88.00 100 ARG A N 1
ATOM 794 C CA . ARG A 1 100 ? 33.129 2.475 -31.905 1.00 88.00 100 ARG A CA 1
ATOM 795 C C . ARG A 1 100 ? 32.169 1.809 -30.919 1.00 88.00 100 ARG A C 1
ATOM 797 O O . ARG A 1 100 ? 32.568 0.899 -30.192 1.00 88.00 100 ARG A O 1
ATOM 804 N N . PHE A 1 101 ? 30.928 2.282 -30.865 1.00 92.94 101 PHE A N 1
ATOM 805 C CA . PHE A 1 101 ? 29.872 1.701 -30.038 1.00 92.94 101 PHE A CA 1
ATOM 806 C C . PHE A 1 101 ? 28.937 0.800 -30.851 1.00 92.94 101 PHE A C 1
ATOM 808 O O . PHE A 1 101 ? 28.963 0.782 -32.081 1.00 92.94 101 PHE A O 1
ATOM 815 N N . LEU A 1 102 ? 28.087 0.061 -30.137 1.00 95.12 102 LEU A N 1
ATOM 816 C CA . LEU A 1 102 ? 27.096 -0.867 -30.682 1.00 95.12 102 LEU A CA 1
ATOM 817 C C . LEU A 1 102 ? 26.261 -0.242 -31.813 1.00 95.12 102 LEU A C 1
ATOM 819 O O . LEU A 1 102 ? 26.053 -0.866 -32.854 1.00 95.12 102 LEU A O 1
ATOM 823 N N . TRP A 1 103 ? 25.809 0.996 -31.606 1.00 96.06 103 TRP A N 1
ATOM 824 C CA . TRP A 1 103 ? 24.790 1.650 -32.421 1.00 96.06 103 TRP A CA 1
ATOM 825 C C . TRP A 1 103 ? 25.354 2.288 -33.695 1.00 96.06 103 TRP A C 1
ATOM 827 O O . TRP A 1 103 ? 25.821 3.432 -33.681 1.00 96.06 103 TRP A O 1
ATOM 837 N N . SER A 1 104 ? 25.232 1.569 -34.812 1.00 95.31 104 SER A N 1
ATOM 838 C CA . SER A 1 104 ? 25.413 2.104 -36.165 1.00 95.31 104 SER A CA 1
ATOM 839 C C . SER A 1 104 ? 24.099 2.037 -36.937 1.00 95.31 104 SER A C 1
ATOM 841 O O . SER A 1 104 ? 23.452 0.991 -36.956 1.00 95.31 104 SER A O 1
ATOM 843 N N . VAL A 1 105 ? 23.713 3.154 -37.555 1.00 93.25 105 VAL A N 1
ATOM 844 C CA . VAL A 1 105 ? 22.451 3.292 -38.297 1.00 93.25 105 VAL A CA 1
ATOM 845 C C . VAL A 1 105 ? 22.693 3.800 -39.711 1.00 93.25 105 VAL A C 1
ATOM 847 O O . VAL A 1 105 ? 23.628 4.566 -39.957 1.00 93.25 105 VAL A O 1
ATOM 850 N N . TRP A 1 106 ? 21.800 3.439 -40.627 1.00 92.12 106 TRP A N 1
ATOM 851 C CA . TRP A 1 106 ? 21.704 4.057 -41.941 1.00 92.12 106 TRP A CA 1
ATOM 852 C C . TRP A 1 106 ? 20.819 5.307 -41.858 1.00 92.12 106 TRP A C 1
ATOM 854 O O . TRP A 1 106 ? 19.649 5.257 -41.469 1.00 92.12 106 TRP A O 1
ATOM 864 N N . ARG A 1 107 ? 21.390 6.472 -42.181 1.00 84.44 107 ARG A N 1
ATOM 865 C CA . ARG A 1 107 ? 20.724 7.767 -41.960 1.00 84.44 107 ARG A CA 1
ATOM 866 C C . ARG A 1 107 ? 19.748 8.164 -43.053 1.00 84.44 107 ARG A C 1
ATOM 868 O O . ARG A 1 107 ? 18.906 9.018 -42.784 1.00 84.44 107 ARG A O 1
ATOM 875 N N . SER A 1 108 ? 19.860 7.580 -44.248 1.00 73.81 108 SER A N 1
ATOM 876 C CA . SER A 1 108 ? 18.959 7.854 -45.370 1.00 73.81 108 SER A CA 1
ATOM 877 C C . SER A 1 108 ? 18.743 9.356 -45.592 1.00 73.81 108 SER A C 1
ATOM 879 O O . SER A 1 108 ? 17.624 9.863 -45.468 1.00 73.81 108 SER A O 1
ATOM 881 N N . ASN A 1 109 ? 19.825 10.109 -45.813 1.00 69.50 109 ASN A N 1
ATOM 882 C CA . ASN A 1 109 ? 19.748 11.570 -45.870 1.00 69.50 109 ASN A CA 1
ATOM 883 C C . ASN A 1 109 ? 20.084 12.115 -47.266 1.00 69.50 109 ASN A C 1
ATOM 885 O O . ASN A 1 109 ? 21.180 12.644 -47.468 1.00 69.50 109 ASN A O 1
ATOM 889 N N . PRO A 1 110 ? 19.120 12.097 -48.206 1.00 59.09 110 PRO A N 1
ATOM 890 C CA . PRO A 1 110 ? 19.338 12.608 -49.558 1.00 59.09 110 PRO A CA 1
ATOM 891 C C . PRO A 1 110 ? 19.646 14.114 -49.576 1.00 59.09 110 PRO A C 1
ATOM 893 O O . PRO A 1 110 ? 20.245 14.613 -50.520 1.00 59.09 110 PRO A O 1
ATOM 896 N N . ARG A 1 111 ? 19.290 14.855 -48.515 1.00 59.16 111 ARG A N 1
ATOM 897 C CA . ARG A 1 111 ? 19.543 16.303 -48.413 1.00 59.16 111 ARG A CA 1
ATOM 898 C C . ARG A 1 111 ? 20.990 16.645 -48.081 1.00 59.16 111 ARG A C 1
ATOM 900 O O . ARG A 1 111 ? 21.387 17.787 -48.270 1.00 59.16 111 ARG A O 1
ATOM 907 N N . ALA A 1 112 ? 21.754 15.693 -47.551 1.00 64.06 112 ALA A N 1
ATOM 908 C CA . ALA A 1 112 ? 23.160 15.912 -47.234 1.00 64.06 112 ALA A CA 1
ATOM 909 C C . ALA A 1 112 ? 24.082 15.687 -48.445 1.00 64.06 112 ALA A C 1
ATOM 911 O O . ALA A 1 112 ? 25.282 15.899 -48.314 1.00 64.06 112 ALA A O 1
ATOM 912 N N . ASN A 1 113 ? 23.541 15.257 -49.595 1.00 65.25 113 ASN A N 1
ATOM 913 C CA . ASN A 1 113 ? 24.310 14.776 -50.748 1.00 65.25 113 ASN A CA 1
ATOM 914 C C . ASN A 1 113 ? 25.329 13.681 -50.364 1.00 65.25 113 ASN A C 1
ATOM 916 O O . ASN A 1 113 ? 26.430 13.601 -50.902 1.00 65.25 113 ASN A O 1
ATOM 920 N N . ILE A 1 114 ? 24.964 12.867 -49.371 1.00 69.38 114 ILE A N 1
ATOM 921 C CA . ILE A 1 114 ? 25.758 11.751 -48.864 1.00 69.38 114 ILE A CA 1
ATOM 922 C C . ILE A 1 114 ? 25.096 10.475 -49.378 1.00 69.38 114 ILE A C 1
ATOM 924 O O . ILE A 1 114 ? 23.909 10.272 -49.138 1.00 69.38 114 ILE A O 1
ATOM 928 N N . GLY A 1 115 ? 25.860 9.632 -50.069 1.00 74.44 115 GLY A N 1
ATOM 929 C CA . GLY A 1 115 ? 25.398 8.347 -50.590 1.00 74.44 115 GLY A CA 1
ATOM 930 C C . GLY A 1 115 ? 26.370 7.214 -50.268 1.00 74.44 115 GLY A C 1
ATOM 931 O O . GLY A 1 115 ? 27.538 7.447 -49.943 1.00 74.44 115 GLY A O 1
ATOM 932 N N . GLY A 1 116 ? 25.881 5.978 -50.359 1.00 81.12 116 GLY A N 1
ATOM 933 C CA . GLY A 1 116 ? 26.691 4.778 -50.160 1.00 81.12 116 GLY A CA 1
ATOM 934 C C . GLY A 1 116 ? 27.182 4.631 -48.719 1.00 81.12 116 GLY A C 1
ATOM 935 O O . GLY A 1 116 ? 26.454 4.903 -47.767 1.00 81.12 116 GLY A O 1
ATOM 936 N N . VAL A 1 117 ? 28.438 4.214 -48.544 1.00 84.25 117 VAL A N 1
ATOM 937 C CA . VAL A 1 117 ? 29.014 3.894 -47.222 1.00 84.25 117 VAL A CA 1
ATOM 938 C C . VAL A 1 117 ? 28.951 5.050 -46.218 1.00 84.25 117 VAL A C 1
ATOM 940 O O . VAL A 1 117 ? 28.792 4.819 -45.023 1.00 84.25 117 VAL A O 1
ATOM 943 N N . ALA A 1 118 ? 28.987 6.297 -46.692 1.00 84.81 118 ALA A N 1
ATOM 944 C CA . ALA A 1 118 ? 28.936 7.483 -45.841 1.00 84.81 118 ALA A CA 1
ATOM 945 C C . ALA A 1 118 ? 27.545 7.736 -45.214 1.00 84.81 118 ALA A C 1
ATOM 947 O O . ALA A 1 118 ? 27.405 8.562 -44.302 1.00 84.81 118 ALA A O 1
ATOM 948 N N . GLU A 1 119 ? 26.500 7.032 -45.662 1.00 88.00 119 GLU A N 1
ATOM 949 C CA . GLU A 1 119 ? 25.182 7.083 -45.022 1.00 88.00 119 GLU A CA 1
ATOM 950 C C . GLU A 1 119 ? 25.142 6.340 -43.679 1.00 88.00 119 GLU A C 1
ATOM 952 O O . GLU A 1 119 ? 24.283 6.656 -42.847 1.00 88.00 119 GLU A O 1
ATOM 957 N N . HIS A 1 120 ? 26.080 5.418 -43.447 1.00 91.81 120 HIS A N 1
ATOM 958 C CA . HIS A 1 120 ? 26.224 4.691 -42.190 1.00 91.81 120 HIS A CA 1
ATOM 959 C C . HIS A 1 120 ? 26.953 5.544 -41.149 1.00 91.81 120 HIS A C 1
ATOM 961 O O . HIS A 1 120 ? 27.978 6.163 -41.428 1.00 91.81 120 HIS A O 1
ATOM 967 N N . ASP A 1 121 ? 26.419 5.595 -39.932 1.00 90.81 121 ASP A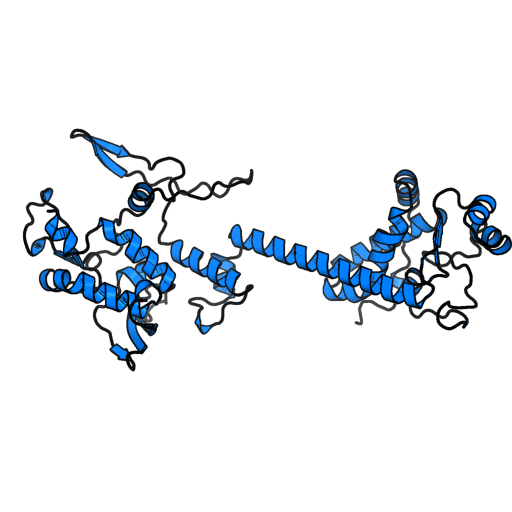 N 1
ATOM 968 C CA . ASP A 1 121 ? 26.904 6.495 -38.885 1.00 90.81 121 ASP A CA 1
ATOM 969 C C . ASP A 1 121 ? 26.870 5.814 -37.521 1.00 90.81 121 ASP A C 1
ATOM 971 O O . ASP A 1 121 ? 25.829 5.310 -37.095 1.00 90.81 121 ASP A O 1
ATOM 975 N N . GLY A 1 122 ? 28.006 5.862 -36.819 1.00 93.62 122 GLY A N 1
ATOM 976 C CA . GLY A 1 122 ? 28.087 5.551 -35.395 1.00 93.62 122 GLY A CA 1
ATOM 977 C C . GLY A 1 122 ? 27.322 6.610 -34.610 1.00 93.62 122 GLY A C 1
ATOM 978 O O . GLY A 1 122 ? 27.834 7.697 -34.321 1.00 93.62 122 GLY A O 1
ATOM 979 N N . MET A 1 123 ? 26.063 6.314 -34.292 1.00 91.38 123 MET A N 1
ATOM 980 C CA . MET A 1 123 ? 25.080 7.311 -33.871 1.00 91.38 123 MET A CA 1
ATOM 981 C C . MET A 1 123 ? 25.552 8.118 -32.656 1.00 91.38 123 MET A C 1
ATOM 983 O O . MET A 1 123 ? 25.370 9.336 -32.604 1.00 91.38 123 MET A O 1
ATOM 987 N N . PHE A 1 124 ? 26.206 7.463 -31.700 1.00 92.31 124 PHE A N 1
ATOM 988 C CA . PHE A 1 124 ? 26.623 8.073 -30.438 1.00 92.31 124 PHE A CA 1
ATOM 989 C C . PHE A 1 124 ? 28.136 8.266 -30.302 1.00 92.31 124 PHE A C 1
ATOM 991 O O . PHE A 1 124 ? 28.589 8.788 -29.287 1.00 92.31 124 PHE A O 1
ATOM 998 N N . ASP A 1 125 ? 28.919 7.948 -31.337 1.00 89.38 125 ASP A N 1
ATOM 999 C CA . ASP A 1 125 ? 30.384 8.004 -31.272 1.00 89.38 125 ASP A CA 1
ATOM 1000 C C . ASP A 1 125 ? 30.909 9.414 -30.989 1.00 89.38 125 ASP A C 1
ATOM 1002 O O . ASP A 1 125 ? 31.890 9.580 -30.266 1.00 89.38 125 ASP A O 1
ATOM 1006 N N . ARG A 1 126 ? 30.243 10.439 -31.536 1.00 86.44 126 ARG A N 1
ATOM 1007 C CA . ARG A 1 126 ? 30.646 11.846 -31.377 1.00 86.44 126 ARG A CA 1
ATOM 1008 C C . ARG A 1 126 ? 29.927 12.561 -30.232 1.00 86.44 126 ARG A C 1
ATOM 1010 O O . ARG A 1 126 ? 30.521 13.430 -29.602 1.00 86.44 126 ARG A O 1
ATOM 1017 N N . LYS A 1 127 ? 28.636 12.276 -30.019 1.00 86.56 127 LYS A N 1
ATOM 1018 C CA . LYS A 1 127 ? 27.760 12.981 -29.061 1.00 86.56 127 LYS A CA 1
ATOM 1019 C C . LYS A 1 127 ? 26.624 12.070 -28.580 1.00 86.56 127 LYS A C 1
ATOM 1021 O O . LYS A 1 127 ? 25.979 11.421 -29.397 1.00 86.56 127 LYS A O 1
ATOM 1026 N N . LEU A 1 128 ? 26.303 12.117 -27.283 1.00 86.12 128 LEU A N 1
ATOM 1027 C CA . LEU A 1 128 ? 25.218 11.327 -26.665 1.00 86.12 128 LEU A CA 1
ATOM 1028 C C . LEU A 1 128 ? 23.832 11.978 -26.731 1.00 86.12 128 LEU A C 1
ATOM 1030 O O . LEU A 1 128 ? 22.806 11.308 -26.580 1.00 86.12 128 LEU A O 1
ATOM 1034 N N . ASN A 1 129 ? 23.788 13.291 -26.949 1.00 82.94 129 ASN A N 1
ATOM 1035 C CA . ASN A 1 129 ? 22.562 14.087 -26.956 1.00 82.94 129 ASN A CA 1
ATOM 1036 C C . ASN A 1 129 ? 21.894 14.160 -28.339 1.00 82.94 129 ASN A C 1
ATOM 1038 O O . ASN A 1 129 ? 21.135 15.093 -28.602 1.00 82.94 129 ASN A O 1
ATOM 1042 N N . ARG A 1 130 ? 22.168 13.200 -29.234 1.00 83.31 130 ARG A N 1
ATOM 1043 C CA . ARG A 1 130 ? 21.451 13.121 -30.510 1.00 83.31 130 ARG A CA 1
ATOM 1044 C C . ARG A 1 130 ? 19.956 12.932 -30.266 1.00 83.31 130 ARG A C 1
ATOM 1046 O O . ARG A 1 130 ? 19.558 12.168 -29.386 1.00 83.31 130 ARG A O 1
ATOM 1053 N N . ASN A 1 131 ? 19.147 13.633 -31.057 1.00 78.94 131 ASN A N 1
ATOM 1054 C CA . ASN A 1 131 ? 17.701 13.488 -31.009 1.00 78.94 131 ASN A CA 1
ATOM 1055 C C . ASN A 1 131 ? 17.308 12.129 -31.598 1.00 78.94 131 ASN A C 1
ATOM 1057 O O . ASN A 1 131 ? 17.749 11.779 -32.692 1.00 78.94 131 ASN A O 1
ATOM 1061 N N . ILE A 1 132 ? 16.503 11.384 -30.847 1.00 83.50 132 ILE A N 1
ATOM 1062 C CA . ILE A 1 132 ? 15.983 10.072 -31.233 1.00 83.50 132 ILE A CA 1
ATOM 1063 C C . ILE A 1 132 ? 14.487 10.115 -31.560 1.00 83.50 132 ILE A C 1
ATOM 1065 O O . ILE A 1 132 ? 13.966 9.121 -32.024 1.00 83.50 132 ILE A O 1
ATOM 1069 N N . TYR A 1 133 ? 13.813 11.260 -31.392 1.00 83.69 133 TYR A N 1
ATOM 1070 C CA . TYR A 1 133 ? 12.398 11.455 -31.740 1.00 83.69 133 TYR A CA 1
ATOM 1071 C C . TYR A 1 133 ? 11.432 10.532 -30.977 1.00 83.69 133 TYR A C 1
ATOM 1073 O O . TYR A 1 133 ? 10.526 9.929 -31.546 1.00 83.69 133 TYR A O 1
ATOM 1081 N N . ALA A 1 134 ? 11.653 10.396 -29.665 1.00 84.88 134 ALA A N 1
ATOM 1082 C CA . ALA A 1 134 ? 10.913 9.469 -28.809 1.00 84.88 134 ALA A CA 1
ATOM 1083 C C . ALA A 1 134 ? 9.416 9.799 -28.692 1.00 84.88 134 ALA A C 1
ATOM 1085 O O . ALA A 1 134 ? 8.587 8.895 -28.723 1.00 84.88 134 ALA A O 1
ATOM 1086 N N . THR A 1 135 ? 9.066 11.085 -28.592 1.00 80.31 135 THR A N 1
ATOM 1087 C CA . THR A 1 135 ? 7.666 11.527 -28.540 1.00 80.31 135 THR A CA 1
ATOM 1088 C C . THR A 1 135 ? 6.969 11.307 -29.882 1.00 80.31 135 THR A C 1
ATOM 1090 O O . THR A 1 135 ? 5.820 10.888 -29.908 1.00 80.31 135 THR A O 1
ATOM 1093 N N . GLU A 1 136 ? 7.648 11.532 -31.009 1.00 81.19 136 GLU A N 1
ATOM 1094 C CA . GLU A 1 136 ? 7.071 11.253 -32.330 1.00 81.19 136 GLU A CA 1
ATOM 1095 C C . GLU A 1 136 ? 6.910 9.758 -32.586 1.00 81.19 136 GLU A C 1
ATOM 1097 O O . GLU A 1 136 ? 5.937 9.342 -33.210 1.00 81.19 136 GLU A O 1
ATOM 1102 N N . TRP A 1 137 ? 7.847 8.948 -32.094 1.00 88.12 137 TRP A N 1
ATOM 1103 C CA . TRP A 1 137 ? 7.691 7.501 -32.087 1.00 88.12 137 TRP A CA 1
ATOM 1104 C C . TRP A 1 137 ? 6.446 7.097 -31.289 1.00 88.12 137 TRP A C 1
ATOM 1106 O O . TRP A 1 137 ? 5.619 6.362 -31.823 1.00 88.12 137 TRP A O 1
ATOM 1116 N N . ALA A 1 138 ? 6.258 7.637 -30.081 1.00 87.19 138 ALA A N 1
ATOM 1117 C CA . ALA A 1 138 ? 5.071 7.382 -29.267 1.00 87.19 138 ALA A CA 1
ATOM 1118 C C . ALA A 1 138 ? 3.773 7.796 -29.981 1.00 87.19 138 ALA A C 1
ATOM 1120 O O . ALA A 1 138 ? 2.831 7.012 -30.039 1.00 87.19 138 ALA A O 1
ATOM 1121 N N . GLU A 1 139 ? 3.753 8.977 -30.600 1.00 85.31 139 GLU A N 1
ATOM 1122 C CA . GLU A 1 139 ? 2.608 9.467 -31.374 1.00 85.31 139 GLU A CA 1
ATOM 1123 C C . GLU A 1 139 ? 2.293 8.571 -32.581 1.00 85.31 139 GLU A C 1
ATOM 1125 O O . GLU A 1 139 ? 1.139 8.221 -32.809 1.00 85.31 139 GLU A O 1
ATOM 1130 N N . THR A 1 140 ? 3.319 8.149 -33.327 1.00 86.31 140 THR A N 1
ATOM 1131 C CA . THR A 1 140 ? 3.169 7.270 -34.503 1.00 86.31 140 THR A CA 1
ATOM 1132 C C . THR A 1 140 ? 2.580 5.909 -34.125 1.00 86.31 140 THR A C 1
ATOM 1134 O O . THR A 1 140 ? 1.883 5.299 -34.930 1.00 86.31 140 THR A O 1
ATOM 1137 N N . HIS A 1 141 ? 2.839 5.446 -32.902 1.00 88.56 141 HIS A N 1
ATOM 1138 C CA . HIS A 1 141 ? 2.341 4.172 -32.383 1.00 88.56 141 HIS A CA 1
ATOM 1139 C C . HIS A 1 141 ? 1.090 4.332 -31.504 1.00 88.56 141 HIS A C 1
ATOM 1141 O O . HIS A 1 141 ? 0.667 3.364 -30.878 1.00 88.56 141 HIS A O 1
ATOM 1147 N N . GLY A 1 142 ? 0.498 5.532 -31.435 1.00 88.19 142 GLY A N 1
ATOM 1148 C CA . GLY A 1 142 ? -0.722 5.782 -30.663 1.00 88.19 142 GLY A CA 1
ATOM 1149 C C . GLY A 1 142 ? -0.563 5.605 -29.148 1.00 88.19 142 GLY A C 1
ATOM 1150 O O . GLY A 1 142 ? -1.538 5.298 -28.471 1.00 88.19 142 GLY A O 1
ATOM 1151 N N . LEU A 1 143 ? 0.647 5.773 -28.604 1.00 88.06 143 LEU A N 1
ATOM 1152 C CA . LEU A 1 143 ? 0.895 5.634 -27.168 1.00 88.06 143 LEU A CA 1
ATOM 1153 C C . LEU A 1 143 ? 0.384 6.870 -26.420 1.00 88.06 143 LEU A C 1
ATOM 1155 O O . LEU A 1 143 ? 0.883 7.984 -26.616 1.00 88.06 143 LEU A O 1
ATOM 1159 N N . THR A 1 144 ? -0.581 6.669 -25.528 1.00 87.19 144 THR A N 1
ATOM 1160 C CA . THR A 1 144 ? -1.188 7.729 -24.716 1.00 87.19 144 THR A CA 1
ATOM 1161 C C . THR A 1 144 ? -0.713 7.664 -23.271 1.00 87.19 144 THR A C 1
ATOM 1163 O O . THR A 1 144 ? -0.451 6.583 -22.750 1.00 87.19 144 THR A O 1
ATOM 1166 N N . ALA A 1 145 ? -0.594 8.821 -22.622 1.00 80.75 145 ALA A N 1
ATOM 1167 C CA . ALA A 1 145 ? -0.440 8.876 -21.172 1.00 80.75 145 ALA A CA 1
ATOM 1168 C C . ALA A 1 145 ? -1.737 8.414 -20.487 1.00 80.75 145 ALA A C 1
ATOM 1170 O O . ALA A 1 145 ? -2.825 8.582 -21.047 1.00 80.75 145 ALA A O 1
ATOM 1171 N N . ASP A 1 146 ? -1.617 7.859 -19.281 1.00 76.94 146 ASP A N 1
ATOM 1172 C CA . ASP A 1 146 ? -2.776 7.485 -18.475 1.00 76.94 146 ASP A CA 1
ATOM 1173 C C . ASP A 1 146 ? -3.651 8.719 -18.206 1.00 76.94 146 ASP A C 1
ATOM 1175 O O . ASP A 1 146 ? -3.154 9.827 -17.970 1.00 76.94 146 ASP A O 1
ATOM 1179 N N . ARG A 1 147 ? -4.976 8.544 -18.275 1.00 59.44 147 ARG A N 1
ATOM 1180 C CA . ARG A 1 147 ? -5.915 9.590 -17.860 1.00 59.44 147 ARG A CA 1
ATOM 1181 C C . ARG A 1 147 ? -5.840 9.682 -16.343 1.00 59.44 147 ARG A C 1
ATOM 1183 O O . ARG A 1 147 ? -6.283 8.766 -15.661 1.00 59.44 147 ARG A O 1
ATOM 1190 N N . VAL A 1 148 ? -5.284 10.773 -15.827 1.00 51.81 148 VAL A N 1
ATOM 1191 C CA . VAL A 1 148 ? -5.312 11.057 -14.390 1.00 51.81 148 VAL A CA 1
ATOM 1192 C C . VAL A 1 148 ? -6.780 11.198 -13.979 1.00 51.81 148 VAL A C 1
ATOM 1194 O O . VAL A 1 148 ? -7.469 12.104 -14.442 1.00 51.81 148 VAL A O 1
ATOM 1197 N N . GLY A 1 149 ? -7.268 10.256 -13.174 1.00 44.69 149 GLY A N 1
ATOM 1198 C CA . GLY A 1 149 ? -8.627 10.233 -12.629 1.00 44.69 149 GLY A CA 1
ATOM 1199 C C . GLY A 1 149 ? -8.787 11.010 -11.320 1.00 44.69 149 GLY A C 1
ATOM 1200 O O . GLY A 1 149 ? -9.817 10.864 -10.675 1.00 44.69 149 GLY A O 1
ATOM 1201 N N . SER A 1 150 ? -7.803 11.824 -10.927 1.00 36.50 150 SER A N 1
ATOM 1202 C CA . SER A 1 150 ? -7.796 12.540 -9.645 1.00 36.50 150 SER A CA 1
ATOM 1203 C C . SER A 1 150 ? -7.784 14.063 -9.857 1.00 36.50 150 SER A C 1
ATOM 1205 O O . SER A 1 150 ? -7.117 14.526 -10.785 1.00 36.50 150 SER A O 1
ATOM 1207 N N . PRO A 1 151 ? -8.492 14.867 -9.032 1.00 37.81 151 PRO A N 1
ATOM 1208 C CA . PRO A 1 151 ? -8.648 16.312 -9.242 1.00 37.81 151 PRO A CA 1
ATOM 1209 C C . PRO A 1 151 ? -7.416 17.148 -8.861 1.00 37.81 151 PRO A C 1
ATOM 1211 O O . PRO A 1 151 ? -7.446 18.368 -9.021 1.00 37.81 151 PRO A O 1
ATOM 1214 N N . GLU A 1 152 ? -6.349 16.538 -8.343 1.00 34.94 152 GLU A N 1
ATOM 1215 C CA . GLU A 1 152 ? -5.159 17.272 -7.916 1.00 34.94 152 GLU A CA 1
ATOM 1216 C C . GLU A 1 152 ? -4.138 17.458 -9.048 1.00 34.94 152 GLU A C 1
ATOM 1218 O O . GLU A 1 152 ? -3.953 16.568 -9.889 1.00 34.94 152 GLU A O 1
ATOM 1223 N N . PRO A 1 153 ? -3.455 18.618 -9.102 1.00 34.59 153 PRO A N 1
ATOM 1224 C CA . PRO A 1 153 ? -2.525 18.930 -10.168 1.00 34.59 153 PRO A CA 1
ATOM 1225 C C . PRO A 1 153 ? -1.246 18.112 -9.983 1.00 34.59 153 PRO A C 1
ATOM 1227 O O . PRO A 1 153 ? -0.301 18.539 -9.326 1.00 34.59 153 PRO A O 1
ATOM 1230 N N . VAL A 1 154 ? -1.198 16.941 -10.619 1.00 43.34 154 VAL A N 1
ATOM 1231 C CA . VAL A 1 154 ? 0.065 16.256 -10.916 1.00 43.34 154 VAL A CA 1
ATOM 1232 C C . VAL A 1 154 ? 0.969 17.278 -11.600 1.00 43.34 154 VAL A C 1
ATOM 1234 O O . VAL A 1 154 ? 0.525 17.915 -12.563 1.00 43.34 154 VAL A O 1
ATOM 1237 N N . GLU A 1 155 ? 2.191 17.456 -11.078 1.00 40.94 155 GLU A N 1
ATOM 1238 C CA . GLU A 1 155 ? 3.242 18.317 -11.637 1.00 40.94 155 GLU A CA 1
ATOM 1239 C C . GLU A 1 155 ? 3.072 18.450 -13.148 1.00 40.94 155 GLU A C 1
ATOM 1241 O O . GLU A 1 155 ? 3.112 17.444 -13.865 1.00 40.94 155 GLU A O 1
ATOM 1246 N N . ALA A 1 156 ? 2.815 19.682 -13.607 1.00 39.22 156 ALA A N 1
ATOM 1247 C CA . ALA A 1 156 ? 2.489 19.979 -14.993 1.00 39.22 156 ALA A CA 1
ATOM 1248 C C . ALA A 1 156 ? 3.378 19.147 -15.917 1.00 39.22 156 ALA A C 1
ATOM 1250 O O . ALA A 1 156 ? 4.602 19.315 -15.904 1.00 39.22 156 ALA A O 1
ATOM 1251 N N . ALA A 1 157 ? 2.757 18.233 -16.676 1.00 46.84 157 ALA A N 1
ATOM 1252 C CA . ALA A 1 157 ? 3.471 17.373 -17.607 1.00 46.84 157 ALA A CA 1
ATOM 1253 C C . ALA A 1 157 ? 4.497 18.237 -18.358 1.00 46.84 157 ALA A C 1
ATOM 1255 O O . ALA A 1 157 ? 4.116 19.298 -18.874 1.00 46.84 157 ALA A O 1
ATOM 1256 N N . PRO A 1 158 ? 5.789 17.855 -18.365 1.00 46.56 158 PRO A N 1
ATOM 1257 C CA . PRO A 1 158 ? 6.849 18.716 -18.863 1.00 46.56 158 PRO A CA 1
ATOM 1258 C C . PRO A 1 158 ? 6.466 19.222 -20.249 1.00 46.56 158 PRO A C 1
ATOM 1260 O O . PRO A 1 158 ? 6.007 18.445 -21.091 1.00 46.56 158 PRO A O 1
ATOM 1263 N N . ALA A 1 159 ? 6.588 20.540 -20.453 1.00 50.66 159 ALA A N 1
ATOM 1264 C CA . ALA A 1 159 ? 6.065 21.215 -21.634 1.00 50.66 159 ALA A CA 1
ATOM 1265 C C . ALA A 1 159 ? 6.422 20.429 -22.902 1.00 50.66 159 ALA A C 1
ATOM 1267 O O . ALA A 1 159 ? 7.603 20.239 -23.212 1.00 50.66 159 ALA A O 1
ATOM 1268 N N . ALA A 1 160 ? 5.391 19.954 -23.611 1.00 54.75 160 ALA A N 1
ATOM 1269 C CA . ALA A 1 160 ? 5.551 19.072 -24.757 1.00 54.75 160 ALA A CA 1
ATOM 1270 C C . ALA A 1 160 ? 6.587 19.658 -25.726 1.00 54.75 160 ALA A C 1
ATOM 1272 O O . ALA A 1 160 ? 6.434 20.781 -26.225 1.00 54.75 160 ALA A O 1
ATOM 1273 N N . ARG A 1 161 ? 7.677 18.919 -25.964 1.00 57.88 161 ARG A N 1
ATOM 1274 C CA . ARG A 1 161 ? 8.789 19.400 -26.790 1.00 57.88 161 ARG A CA 1
ATOM 1275 C C . ARG A 1 161 ? 8.294 19.652 -28.212 1.00 57.88 161 ARG A C 1
ATOM 1277 O O . ARG A 1 161 ? 8.046 18.723 -28.972 1.00 57.88 161 ARG A O 1
ATOM 1284 N N . THR A 1 162 ? 8.149 20.928 -28.567 1.00 58.94 162 THR A N 1
ATOM 1285 C CA . THR A 1 162 ? 7.760 21.332 -29.923 1.00 58.94 162 THR A CA 1
ATOM 1286 C C . THR A 1 162 ? 8.882 21.049 -30.912 1.00 58.94 162 THR A C 1
ATOM 1288 O O . THR A 1 162 ? 10.058 21.286 -30.626 1.00 58.94 162 THR A O 1
ATOM 1291 N N . ARG A 1 163 ? 8.519 20.571 -32.103 1.00 61.28 163 ARG A N 1
ATOM 1292 C CA . ARG A 1 163 ? 9.469 20.338 -33.194 1.00 61.28 163 ARG A CA 1
ATOM 1293 C C . ARG A 1 163 ? 9.116 21.174 -34.404 1.00 61.28 163 ARG A C 1
ATOM 1295 O O . ARG A 1 163 ? 7.960 21.246 -34.795 1.00 61.28 163 ARG A O 1
ATOM 1302 N N . THR A 1 164 ? 10.128 21.722 -35.061 1.00 63.66 164 THR A N 1
ATOM 1303 C CA . THR A 1 164 ? 9.970 22.330 -36.380 1.00 63.66 164 THR A CA 1
ATOM 1304 C C . THR A 1 164 ? 9.957 21.244 -37.464 1.00 63.66 164 THR A C 1
ATOM 1306 O O . THR A 1 164 ? 10.959 20.558 -37.678 1.00 63.66 164 THR A O 1
ATOM 1309 N N . ILE A 1 165 ? 8.824 21.065 -38.138 1.00 66.62 165 ILE A N 1
ATOM 1310 C CA . ILE A 1 165 ? 8.642 20.174 -39.292 1.00 66.62 165 ILE A CA 1
ATOM 1311 C C . ILE A 1 165 ? 8.447 20.998 -40.564 1.00 66.62 165 ILE A C 1
ATOM 1313 O O . ILE A 1 165 ? 8.080 22.163 -40.483 1.00 66.62 165 ILE A O 1
ATOM 1317 N N . LYS A 1 166 ? 8.699 20.418 -41.740 1.00 57.44 166 LYS A N 1
ATOM 1318 C CA . LYS A 1 166 ? 8.449 21.096 -43.016 1.00 57.44 166 LYS A CA 1
ATOM 1319 C C . LYS A 1 166 ? 7.107 20.623 -43.582 1.00 57.44 166 LYS A C 1
ATOM 1321 O O . LYS A 1 166 ? 7.003 19.451 -43.926 1.00 57.44 166 LYS A O 1
ATOM 1326 N N . VAL A 1 167 ? 6.121 21.512 -43.658 1.00 68.81 167 VAL A N 1
ATOM 1327 C CA . VAL A 1 167 ? 4.788 21.282 -44.244 1.00 68.81 167 VAL A CA 1
ATOM 1328 C C . VAL A 1 167 ? 4.664 22.214 -45.445 1.00 68.81 167 VAL A C 1
ATOM 1330 O O . VAL A 1 167 ? 4.935 23.406 -45.310 1.00 68.81 167 VAL A O 1
ATOM 1333 N N . ASP A 1 168 ? 4.381 21.664 -46.627 1.00 72.31 168 ASP A N 1
ATOM 1334 C CA . ASP A 1 168 ? 4.237 22.415 -47.887 1.00 72.31 168 ASP A CA 1
ATOM 1335 C C . ASP A 1 168 ? 5.374 23.409 -48.154 1.00 72.31 168 ASP A C 1
ATOM 1337 O O . ASP A 1 168 ? 5.190 24.578 -48.487 1.00 72.31 168 ASP A O 1
ATOM 1341 N N . GLY A 1 169 ? 6.609 22.958 -47.935 1.00 70.12 169 GLY A N 1
ATOM 1342 C CA . GLY A 1 169 ? 7.785 23.790 -48.166 1.00 70.12 169 GLY A CA 1
ATOM 1343 C C . GLY A 1 169 ? 8.143 24.750 -47.019 1.00 70.12 169 GLY A C 1
ATOM 1344 O O . GLY A 1 169 ? 9.246 25.300 -47.040 1.00 70.12 169 GLY A O 1
ATOM 1345 N N . ARG A 1 170 ? 7.302 24.906 -45.988 1.00 66.62 170 ARG A N 1
ATOM 1346 C CA . ARG A 1 170 ? 7.516 25.830 -44.857 1.00 66.62 170 ARG A CA 1
ATOM 1347 C C . ARG A 1 170 ? 7.815 25.114 -43.550 1.00 66.62 170 ARG A C 1
ATOM 1349 O O . ARG A 1 170 ? 7.258 24.065 -43.257 1.00 66.62 170 ARG A O 1
ATOM 1356 N N . TRP A 1 171 ? 8.692 25.703 -42.744 1.00 71.25 171 TRP A N 1
ATOM 1357 C CA . TRP A 1 171 ? 9.045 25.197 -41.421 1.00 71.25 171 TRP A CA 1
ATOM 1358 C C . TRP A 1 171 ? 8.014 25.648 -40.377 1.00 71.25 171 TRP A C 1
ATOM 1360 O O . TRP A 1 171 ? 7.883 26.838 -40.113 1.00 71.25 171 TRP A O 1
ATOM 1370 N N . VAL A 1 172 ? 7.301 24.701 -39.771 1.00 75.50 172 VAL A N 1
ATOM 1371 C CA . VAL A 1 172 ? 6.226 24.928 -38.797 1.00 75.50 172 VAL A CA 1
ATOM 1372 C C . VAL A 1 172 ? 6.558 24.209 -37.493 1.00 75.50 172 VAL A C 1
ATOM 1374 O O . VAL A 1 172 ? 6.952 23.044 -37.513 1.00 75.50 172 VAL A O 1
ATOM 1377 N N . ARG A 1 173 ? 6.393 24.877 -36.343 1.00 73.44 173 ARG A N 1
ATOM 1378 C CA . ARG A 1 173 ? 6.474 24.212 -35.034 1.00 73.44 173 ARG A CA 1
ATOM 1379 C C . ARG A 1 173 ? 5.204 23.396 -34.794 1.00 73.44 173 ARG A C 1
ATOM 1381 O O . ARG A 1 173 ? 4.130 23.964 -34.642 1.00 73.44 173 ARG A O 1
ATOM 1388 N N . ARG A 1 174 ? 5.338 22.075 -34.725 1.00 73.94 174 ARG A N 1
ATOM 1389 C CA . ARG A 1 174 ? 4.271 21.135 -34.384 1.00 73.94 174 ARG A CA 1
ATOM 1390 C C . ARG A 1 174 ? 4.355 20.763 -32.905 1.00 73.94 174 ARG A C 1
ATOM 1392 O O . ARG A 1 174 ? 5.433 20.431 -32.401 1.00 73.94 174 ARG A O 1
ATOM 1399 N N . LYS A 1 175 ? 3.211 20.844 -32.223 1.00 73.19 175 LYS A N 1
ATOM 1400 C CA . LYS A 1 175 ? 2.986 20.237 -30.906 1.00 73.19 175 LYS A CA 1
ATOM 1401 C C . LYS A 1 175 ? 2.513 18.786 -31.107 1.00 73.19 175 LYS A C 1
ATOM 1403 O O . LYS A 1 175 ? 1.774 18.556 -32.066 1.00 73.19 175 LYS A O 1
ATOM 1408 N N . PRO A 1 176 ? 2.924 17.834 -30.251 1.00 72.25 176 PRO A N 1
ATOM 1409 C CA . PRO A 1 176 ? 2.347 16.488 -30.237 1.00 72.25 176 PRO A CA 1
ATOM 1410 C C . PRO A 1 176 ? 0.831 16.540 -30.015 1.00 72.25 176 PRO A C 1
ATOM 1412 O O . PRO A 1 176 ? 0.342 17.486 -29.389 1.00 72.25 176 PRO A O 1
ATOM 1415 N N . ALA A 1 177 ? 0.098 15.532 -30.493 1.00 78.00 177 ALA A N 1
ATOM 1416 C CA . ALA A 1 177 ? -1.329 15.409 -30.209 1.00 78.00 177 ALA A CA 1
ATOM 1417 C C . ALA A 1 177 ? -1.606 15.404 -28.684 1.00 78.00 177 ALA A C 1
ATOM 1419 O O . ALA A 1 177 ? -0.826 14.809 -27.926 1.00 78.00 177 ALA A O 1
ATOM 1420 N N . PRO A 1 178 ? -2.693 16.046 -28.209 1.00 77.88 178 PRO A N 1
ATOM 1421 C CA . PRO A 1 178 ? -3.081 16.010 -26.799 1.00 77.88 178 PRO A CA 1
ATOM 1422 C C . PRO A 1 178 ? -3.176 14.572 -26.274 1.00 77.88 178 PRO A C 1
ATOM 1424 O O . PRO A 1 178 ? -3.693 13.696 -26.960 1.00 77.88 178 PRO A O 1
ATOM 1427 N N . GLY A 1 179 ? -2.657 14.323 -25.070 1.00 78.88 179 GLY A N 1
ATOM 1428 C CA . GLY A 1 179 ? -2.647 12.987 -24.458 1.00 78.88 179 GLY A CA 1
ATOM 1429 C C . GLY A 1 179 ? -1.541 12.042 -24.948 1.00 78.88 179 GLY A C 1
ATOM 1430 O O . GLY A 1 179 ? -1.406 10.957 -24.393 1.00 78.88 179 GLY A O 1
ATOM 1431 N N . THR A 1 180 ? -0.716 12.434 -25.929 1.00 83.62 180 THR A N 1
ATOM 1432 C CA . THR A 1 180 ? 0.446 11.628 -26.359 1.00 83.62 180 THR A CA 1
ATOM 1433 C C . THR A 1 180 ? 1.428 11.427 -25.206 1.00 83.62 180 THR A C 1
ATOM 1435 O O . THR A 1 180 ? 1.856 12.402 -24.574 1.00 83.62 180 THR A O 1
ATOM 1438 N N . LEU A 1 181 ? 1.859 10.181 -24.994 1.00 85.38 181 LEU A N 1
ATOM 1439 C CA . LEU A 1 181 ? 2.861 9.831 -23.994 1.00 85.38 181 LEU A CA 1
ATOM 1440 C C . LEU A 1 181 ? 4.182 10.575 -24.253 1.00 85.38 181 LEU A C 1
ATOM 1442 O O . LEU A 1 181 ? 4.820 10.421 -25.297 1.00 85.38 181 LEU A O 1
ATOM 1446 N N . GLN A 1 182 ? 4.627 11.362 -23.272 1.00 83.00 182 GLN A N 1
ATOM 1447 C CA . GLN A 1 182 ? 5.936 12.012 -23.316 1.00 83.00 182 GLN A CA 1
ATOM 1448 C C . GLN A 1 182 ? 7.016 11.033 -22.843 1.00 83.00 182 GLN A C 1
ATOM 1450 O O . GLN A 1 182 ? 7.182 10.789 -21.649 1.00 83.00 182 GLN A O 1
ATOM 1455 N N . 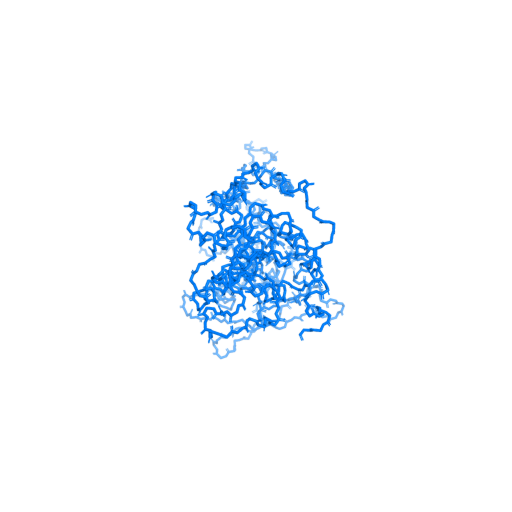VAL A 1 183 ? 7.764 10.457 -23.787 1.00 83.12 183 VAL A N 1
ATOM 1456 C CA . VAL A 1 183 ? 8.816 9.480 -23.474 1.00 83.12 183 VAL A CA 1
ATOM 1457 C C . VAL A 1 183 ? 10.106 10.194 -23.072 1.00 83.12 183 VAL A C 1
ATOM 1459 O O . VAL A 1 183 ? 10.903 10.631 -23.908 1.00 83.12 183 VAL A O 1
ATOM 1462 N N . GLU A 1 184 ? 10.345 10.265 -21.765 1.00 84.88 184 GLU A N 1
ATOM 1463 C CA . GLU A 1 184 ? 11.580 10.790 -21.192 1.00 84.88 184 GLU A CA 1
ATOM 1464 C C . GLU A 1 184 ? 12.532 9.667 -20.786 1.00 84.88 184 GLU A C 1
ATOM 1466 O O . GLU A 1 184 ? 12.373 9.002 -19.764 1.00 84.88 184 GLU A O 1
ATOM 1471 N N . PHE A 1 185 ? 13.599 9.486 -21.559 1.00 84.19 185 PHE A N 1
ATOM 1472 C CA . PHE A 1 185 ? 14.575 8.421 -21.316 1.00 84.19 185 PHE A CA 1
ATOM 1473 C C . PHE A 1 185 ? 15.301 8.500 -19.967 1.00 84.19 185 PHE A C 1
ATOM 1475 O O . PHE A 1 185 ? 15.771 7.479 -19.469 1.00 84.19 185 PHE A O 1
ATOM 1482 N N . ASN A 1 186 ? 15.377 9.690 -19.368 1.00 80.19 186 ASN A N 1
ATOM 1483 C CA . ASN A 1 186 ? 15.921 9.853 -18.021 1.00 80.19 186 ASN A CA 1
ATOM 1484 C C . ASN A 1 186 ? 14.978 9.293 -16.942 1.00 80.19 186 ASN A C 1
ATOM 1486 O O . ASN A 1 186 ? 15.453 8.956 -15.863 1.00 80.19 186 ASN A O 1
ATOM 1490 N N . ARG A 1 187 ? 13.674 9.165 -17.233 1.00 82.88 187 ARG A N 1
ATOM 1491 C CA . ARG A 1 187 ? 12.659 8.616 -16.321 1.00 82.88 187 ARG A CA 1
ATOM 1492 C C . ARG A 1 187 ? 12.412 7.122 -16.525 1.00 82.88 187 ARG A C 1
ATOM 1494 O O . ARG A 1 187 ? 12.051 6.451 -15.572 1.00 82.88 187 ARG A O 1
ATOM 1501 N N . LEU A 1 188 ? 12.670 6.573 -17.717 1.00 86.31 188 LEU A N 1
ATOM 1502 C CA . LEU A 1 188 ? 12.402 5.156 -18.029 1.00 86.31 188 LEU A CA 1
ATOM 1503 C C . LEU A 1 188 ? 13.031 4.169 -17.034 1.00 86.31 188 LEU A C 1
ATOM 1505 O O . LEU A 1 188 ? 12.388 3.203 -16.617 1.00 86.31 188 LEU A O 1
ATOM 1509 N N . LYS A 1 189 ? 14.289 4.407 -16.641 1.00 86.06 189 LYS A N 1
ATOM 1510 C CA . LYS A 1 189 ? 14.957 3.554 -15.653 1.00 86.06 189 LYS A CA 1
ATOM 1511 C C . LYS A 1 189 ? 14.269 3.665 -14.288 1.00 86.06 189 LYS A C 1
ATOM 1513 O O . LYS A 1 189 ? 13.992 2.642 -13.672 1.00 86.06 189 LYS A O 1
ATOM 1518 N N . THR A 1 190 ? 13.953 4.884 -13.855 1.00 81.62 190 THR A N 1
ATOM 1519 C CA . THR A 1 190 ? 13.206 5.143 -12.618 1.00 81.62 190 THR A CA 1
ATOM 1520 C C . THR A 1 190 ? 11.871 4.404 -12.613 1.00 81.62 190 THR A C 1
ATOM 1522 O O . THR A 1 190 ? 11.606 3.646 -11.690 1.00 81.62 190 THR A O 1
ATOM 1525 N N . SER A 1 191 ? 11.076 4.518 -13.681 1.00 82.69 191 SER A N 1
ATOM 1526 C CA . SER A 1 191 ? 9.798 3.804 -13.811 1.00 82.69 191 SER A CA 1
ATOM 1527 C C . SER A 1 191 ? 9.965 2.280 -13.742 1.00 82.69 191 SER A C 1
ATOM 1529 O O . SER A 1 191 ? 9.121 1.579 -13.187 1.00 82.69 191 SER A O 1
ATOM 1531 N N . THR A 1 192 ? 11.072 1.752 -14.273 1.00 83.31 192 THR A N 1
ATOM 1532 C CA . THR A 1 192 ? 11.400 0.320 -14.181 1.00 83.31 192 THR A CA 1
ATOM 1533 C C . THR A 1 192 ? 11.760 -0.087 -12.749 1.00 83.31 192 THR A C 1
ATOM 1535 O O . THR A 1 192 ? 11.307 -1.134 -12.287 1.00 83.31 192 THR A O 1
ATOM 1538 N N . ASP A 1 193 ? 12.543 0.727 -12.033 1.00 78.38 193 ASP A N 1
ATOM 1539 C CA . ASP A 1 193 ? 12.884 0.488 -10.625 1.00 78.38 193 ASP A CA 1
ATOM 1540 C C . ASP A 1 193 ? 11.633 0.509 -9.735 1.00 78.38 193 ASP A C 1
ATOM 1542 O O . ASP A 1 193 ? 11.467 -0.396 -8.918 1.00 78.38 193 ASP A O 1
ATOM 1546 N N . VAL A 1 194 ? 10.730 1.480 -9.929 1.00 77.88 194 VAL A N 1
ATOM 1547 C CA . VAL A 1 194 ? 9.442 1.569 -9.213 1.00 77.88 194 VAL A CA 1
ATOM 1548 C C . VAL A 1 194 ? 8.634 0.288 -9.422 1.00 77.88 194 VAL A C 1
ATOM 1550 O O . VAL A 1 194 ? 8.291 -0.400 -8.460 1.00 77.88 194 VAL A O 1
ATOM 1553 N N . ARG A 1 195 ? 8.420 -0.116 -10.684 1.00 79.56 195 ARG A N 1
ATOM 1554 C CA . ARG A 1 195 ? 7.650 -1.326 -11.016 1.00 79.56 195 ARG A CA 1
ATOM 1555 C C . ARG A 1 195 ? 8.248 -2.589 -10.392 1.00 79.56 195 ARG A C 1
ATOM 1557 O O . ARG A 1 195 ? 7.509 -3.404 -9.846 1.00 79.56 195 ARG A O 1
ATOM 1564 N N . ARG A 1 196 ? 9.573 -2.756 -10.455 1.00 77.50 196 ARG A N 1
ATOM 1565 C CA . ARG A 1 196 ? 10.252 -3.918 -9.856 1.00 77.50 196 ARG A CA 1
ATOM 1566 C C . ARG A 1 196 ? 10.201 -3.893 -8.327 1.00 77.50 196 ARG A C 1
ATOM 1568 O O . ARG A 1 196 ? 10.085 -4.953 -7.725 1.00 77.50 196 ARG A O 1
ATOM 1575 N N . THR A 1 197 ? 10.266 -2.714 -7.705 1.00 70.44 197 THR A N 1
ATOM 1576 C CA . THR A 1 197 ? 10.124 -2.564 -6.244 1.00 70.44 197 THR A CA 1
ATOM 1577 C C . THR A 1 197 ? 8.737 -3.009 -5.793 1.00 70.44 197 THR A C 1
ATOM 1579 O O . THR A 1 197 ? 8.634 -3.817 -4.873 1.00 70.44 197 THR A O 1
ATOM 1582 N N . LYS A 1 198 ? 7.689 -2.557 -6.495 1.00 68.81 198 LYS A N 1
ATOM 1583 C CA . LYS A 1 198 ? 6.299 -2.954 -6.231 1.00 68.81 198 LYS A CA 1
ATOM 1584 C C . LYS A 1 198 ? 6.102 -4.464 -6.400 1.00 68.81 198 LYS A C 1
ATOM 1586 O O . LYS A 1 198 ? 5.567 -5.116 -5.514 1.00 68.81 198 LYS A O 1
ATOM 1591 N N . GLN A 1 199 ? 6.609 -5.045 -7.493 1.00 72.81 199 GLN A N 1
ATOM 1592 C CA . GLN A 1 199 ? 6.537 -6.497 -7.736 1.00 72.81 199 GLN A CA 1
ATOM 1593 C C . GLN A 1 199 ? 7.263 -7.334 -6.676 1.00 72.81 199 GLN A C 1
ATOM 1595 O O . GLN A 1 199 ? 6.880 -8.473 -6.436 1.00 72.81 199 GLN A O 1
ATOM 1600 N N . ALA A 1 200 ? 8.303 -6.786 -6.051 1.00 67.88 200 ALA A N 1
ATOM 1601 C CA . ALA A 1 200 ? 9.058 -7.454 -4.998 1.00 67.88 200 ALA A CA 1
ATOM 1602 C C . ALA A 1 200 ? 8.526 -7.145 -3.582 1.00 67.88 200 ALA A C 1
ATOM 1604 O O . ALA A 1 200 ? 9.254 -7.338 -2.609 1.00 67.88 200 ALA A O 1
ATOM 1605 N N . GLY A 1 201 ? 7.302 -6.614 -3.456 1.00 63.66 201 GLY A N 1
ATOM 1606 C CA . GLY A 1 201 ? 6.668 -6.329 -2.164 1.00 63.66 201 GLY A CA 1
ATOM 1607 C C . GLY A 1 201 ? 7.419 -5.293 -1.322 1.00 63.66 201 GLY A C 1
ATOM 1608 O O . GLY A 1 201 ? 7.498 -5.432 -0.110 1.00 63.66 201 GLY A O 1
ATOM 1609 N N . GLY A 1 202 ? 8.058 -4.301 -1.955 1.00 61.59 202 GLY A N 1
ATOM 1610 C CA . GLY A 1 202 ? 8.860 -3.286 -1.256 1.00 61.59 202 GLY A CA 1
ATOM 1611 C C . GLY A 1 202 ? 10.320 -3.678 -1.004 1.00 61.59 202 GLY A C 1
ATOM 1612 O O . GLY A 1 202 ? 11.123 -2.838 -0.592 1.00 61.59 202 GLY A O 1
ATOM 1613 N N . HIS A 1 203 ? 10.721 -4.914 -1.325 1.00 57.97 203 HIS A N 1
ATOM 1614 C CA . HIS A 1 203 ? 12.074 -5.414 -1.086 1.00 57.97 203 HIS A CA 1
ATOM 1615 C C . HIS A 1 203 ? 12.756 -5.905 -2.370 1.00 57.97 203 HIS A C 1
ATOM 1617 O O . HIS A 1 203 ? 12.695 -7.070 -2.738 1.00 57.97 203 HIS A O 1
ATOM 1623 N N . LEU A 1 204 ? 13.525 -5.042 -3.038 1.00 52.53 204 LEU A N 1
ATOM 1624 C CA . LEU A 1 204 ? 14.425 -5.496 -4.113 1.00 52.53 204 LEU A CA 1
ATOM 1625 C C . LEU A 1 204 ? 15.635 -6.244 -3.528 1.00 52.53 204 LEU A C 1
ATOM 1627 O O . LEU A 1 204 ? 16.290 -5.673 -2.669 1.00 52.53 204 LEU A O 1
ATOM 1631 N N . PRO A 1 205 ? 16.048 -7.431 -3.988 1.00 52.09 205 PRO A N 1
ATOM 1632 C CA . PRO A 1 205 ? 17.328 -8.026 -3.587 1.00 52.09 205 PRO A CA 1
ATOM 1633 C C . PRO A 1 205 ? 18.516 -7.139 -3.995 1.00 52.09 205 PRO A C 1
ATOM 1635 O O . PRO A 1 205 ? 18.481 -6.500 -5.049 1.00 52.09 205 PRO A O 1
ATOM 1638 N N . SER A 1 206 ? 19.595 -7.099 -3.202 1.00 50.81 206 SER A N 1
ATOM 1639 C CA . SER A 1 206 ? 20.784 -6.267 -3.487 1.00 50.81 206 SER A CA 1
ATOM 1640 C C . SER A 1 206 ? 21.423 -6.553 -4.854 1.00 50.81 206 SER A C 1
ATOM 1642 O O . SER A 1 206 ? 21.959 -5.637 -5.473 1.00 50.81 206 SER A O 1
ATOM 1644 N N . SER A 1 207 ? 21.291 -7.781 -5.360 1.00 41.59 207 SER A N 1
ATOM 1645 C CA . SER A 1 207 ? 21.766 -8.237 -6.675 1.00 41.59 207 SER A CA 1
ATOM 1646 C C . SER A 1 207 ? 21.040 -7.604 -7.872 1.00 41.59 207 SER A C 1
ATOM 1648 O O . SER A 1 207 ? 21.590 -7.573 -8.969 1.00 41.59 207 SER A O 1
ATO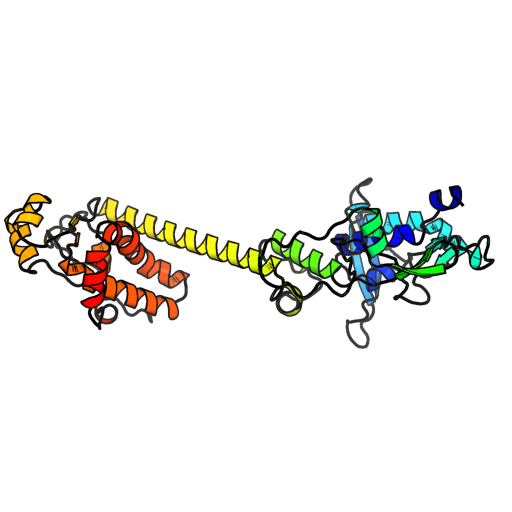M 1650 N N . VAL A 1 208 ? 19.835 -7.057 -7.675 1.00 49.28 208 VAL A N 1
ATOM 1651 C CA . VAL A 1 208 ? 19.031 -6.383 -8.717 1.00 49.28 208 VAL A CA 1
ATOM 1652 C C . VAL A 1 208 ? 19.147 -4.852 -8.615 1.00 49.28 208 VAL A C 1
ATOM 1654 O O . VAL A 1 208 ? 18.709 -4.112 -9.501 1.00 49.28 208 VAL A O 1
ATOM 1657 N N . ARG A 1 209 ? 19.771 -4.348 -7.542 1.00 57.88 209 ARG A N 1
ATOM 1658 C CA . ARG A 1 209 ? 19.859 -2.920 -7.232 1.00 57.88 209 ARG A CA 1
ATOM 1659 C C . ARG A 1 209 ? 21.060 -2.262 -7.915 1.00 57.88 209 ARG A C 1
ATOM 1661 O O . ARG A 1 209 ? 22.208 -2.647 -7.732 1.00 57.88 209 ARG A O 1
ATOM 1668 N N . THR A 1 210 ? 20.804 -1.177 -8.641 1.00 57.47 210 THR A N 1
ATOM 1669 C CA . THR A 1 210 ? 21.857 -0.293 -9.182 1.00 57.47 210 THR A CA 1
ATOM 1670 C C . THR A 1 210 ? 22.222 0.865 -8.239 1.00 57.47 210 THR A C 1
ATOM 1672 O O . THR A 1 210 ? 23.225 1.545 -8.484 1.00 57.47 210 THR A O 1
ATOM 1675 N N . ASN A 1 211 ? 21.440 1.053 -7.162 1.00 56.50 211 ASN A N 1
ATOM 1676 C CA . ASN A 1 211 ? 21.579 2.059 -6.098 1.00 56.50 211 ASN A CA 1
ATOM 1677 C C . ASN A 1 211 ? 21.315 1.430 -4.710 1.00 56.50 211 ASN A C 1
ATOM 1679 O O . ASN A 1 211 ? 20.680 0.384 -4.616 1.00 56.50 211 ASN A O 1
ATOM 1683 N N . THR A 1 212 ? 21.762 2.058 -3.620 1.00 63.28 212 THR A N 1
ATOM 1684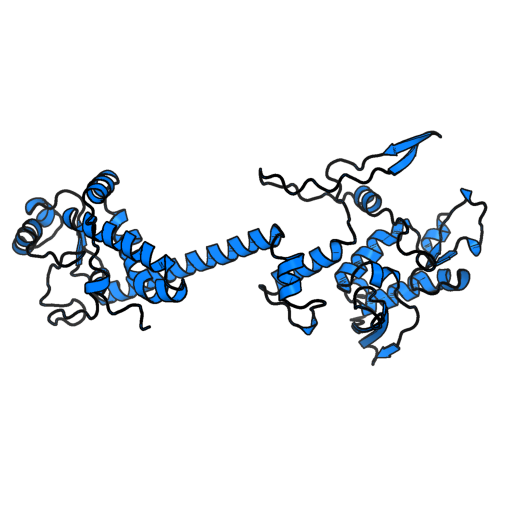 C CA . THR A 1 212 ? 21.414 1.620 -2.250 1.00 63.28 212 THR A CA 1
ATOM 1685 C C . THR A 1 212 ? 19.941 1.921 -1.929 1.00 63.28 212 THR A C 1
ATOM 1687 O O . THR A 1 212 ? 19.339 2.768 -2.586 1.00 63.28 212 THR A O 1
ATOM 1690 N N . ILE A 1 213 ? 19.350 1.270 -0.913 1.00 62.38 213 ILE A N 1
ATOM 1691 C CA . ILE A 1 213 ? 17.947 1.529 -0.509 1.00 62.38 213 ILE A CA 1
ATOM 1692 C C . ILE A 1 213 ? 17.700 2.970 -0.075 1.00 62.38 213 ILE A C 1
ATOM 1694 O O . ILE A 1 213 ? 16.745 3.551 -0.578 1.00 62.38 213 ILE A O 1
ATOM 1698 N N . PRO A 1 214 ? 18.554 3.598 0.756 1.00 67.06 214 PRO A N 1
ATOM 1699 C CA . PRO A 1 214 ? 18.354 4.998 1.111 1.00 67.06 214 PRO A CA 1
ATOM 1700 C C . PRO A 1 214 ? 18.332 5.922 -0.111 1.00 67.06 214 PRO A C 1
ATOM 1702 O O . PRO A 1 214 ? 17.529 6.848 -0.163 1.00 67.06 214 PRO A O 1
ATOM 1705 N N . THR A 1 215 ? 19.177 5.659 -1.117 1.00 71.94 215 THR A N 1
ATOM 1706 C CA . THR A 1 215 ? 19.168 6.412 -2.380 1.00 71.94 215 THR A CA 1
ATOM 1707 C C . THR A 1 215 ? 17.935 6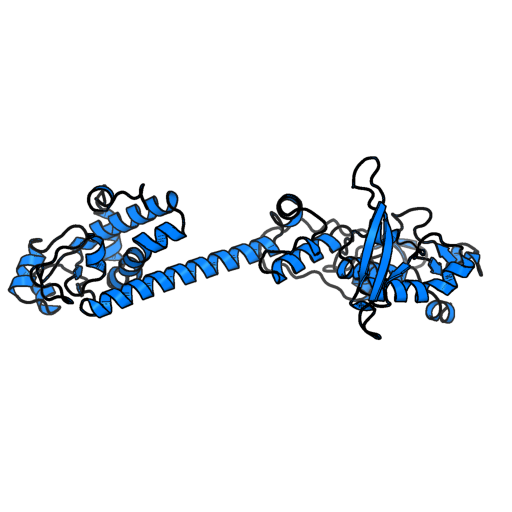.094 -3.217 1.00 71.94 215 THR A C 1
ATOM 1709 O O . THR A 1 215 ? 17.342 7.014 -3.767 1.00 71.94 215 THR A O 1
ATOM 1712 N N . LEU A 1 216 ? 17.534 4.821 -3.309 1.00 66.06 216 LEU A N 1
ATOM 1713 C CA . LEU A 1 216 ? 16.332 4.423 -4.038 1.00 66.06 216 LEU A CA 1
ATOM 1714 C C . LEU A 1 216 ? 15.099 5.133 -3.465 1.00 66.06 216 LEU A C 1
ATOM 1716 O O . LEU A 1 216 ? 14.380 5.810 -4.192 1.00 66.06 216 LEU A O 1
ATOM 1720 N N . PHE A 1 217 ? 14.922 5.045 -2.147 1.00 68.38 217 PHE A N 1
ATOM 1721 C CA . PHE A 1 217 ? 13.798 5.651 -1.454 1.00 68.38 217 PHE A CA 1
ATOM 1722 C C . PHE A 1 217 ? 13.797 7.175 -1.592 1.00 68.38 217 PHE A C 1
ATOM 1724 O O . PHE A 1 217 ? 12.843 7.749 -2.109 1.00 68.38 217 PHE A O 1
ATOM 1731 N N . ARG A 1 218 ? 14.898 7.832 -1.200 1.00 70.44 218 ARG A N 1
ATOM 1732 C CA . ARG A 1 218 ? 14.985 9.300 -1.154 1.00 70.44 218 ARG A CA 1
ATOM 1733 C C . ARG A 1 218 ? 14.901 9.957 -2.530 1.00 70.44 218 ARG A C 1
ATOM 1735 O O . ARG A 1 218 ? 14.388 11.060 -2.620 1.00 70.44 218 ARG A O 1
ATOM 1742 N N . SER A 1 219 ? 15.480 9.346 -3.562 1.00 67.62 219 SER A N 1
ATOM 1743 C CA . SER A 1 219 ? 15.594 9.985 -4.879 1.00 67.62 219 SER A CA 1
ATOM 1744 C C . SER A 1 219 ? 14.504 9.579 -5.863 1.00 67.62 219 SER A C 1
ATOM 1746 O O . SER A 1 219 ? 14.397 10.231 -6.898 1.00 67.62 219 SER A O 1
ATOM 1748 N N . TYR A 1 220 ? 13.758 8.500 -5.597 1.00 66.56 220 TYR A N 1
ATOM 1749 C CA . TYR A 1 220 ? 12.850 7.933 -6.596 1.00 66.56 220 TYR A CA 1
ATOM 1750 C C . TYR A 1 220 ? 11.501 7.447 -6.067 1.00 66.56 220 TYR A C 1
ATOM 1752 O O . TYR A 1 220 ? 10.560 7.471 -6.843 1.00 66.56 220 TYR A O 1
ATOM 1760 N N . LEU A 1 221 ? 11.397 6.972 -4.819 1.00 70.38 221 LEU A N 1
ATOM 1761 C CA . LEU A 1 221 ? 10.153 6.366 -4.313 1.00 70.38 221 LEU A CA 1
ATOM 1762 C C . LEU A 1 221 ? 9.314 7.323 -3.464 1.00 70.38 221 LEU A C 1
ATOM 1764 O O . LEU A 1 221 ? 8.096 7.249 -3.506 1.00 70.38 221 LEU A O 1
ATOM 1768 N N . ARG A 1 222 ? 9.960 8.199 -2.684 1.00 71.06 222 ARG A N 1
ATOM 1769 C CA . ARG A 1 222 ? 9.291 9.035 -1.676 1.00 71.06 222 ARG A CA 1
ATOM 1770 C C . ARG A 1 222 ? 8.148 9.883 -2.241 1.00 71.06 222 ARG A C 1
ATOM 1772 O O . ARG A 1 222 ? 7.104 9.953 -1.614 1.00 71.06 222 ARG A O 1
ATOM 1779 N N . ASP A 1 223 ? 8.378 10.505 -3.392 1.00 70.25 223 ASP A N 1
ATOM 1780 C CA . ASP A 1 223 ? 7.458 11.474 -3.996 1.00 70.25 223 ASP A CA 1
ATOM 1781 C C . ASP A 1 223 ? 6.799 10.912 -5.275 1.00 70.25 223 ASP A C 1
ATOM 1783 O O . ASP A 1 223 ? 6.246 11.658 -6.079 1.00 70.25 223 ASP A O 1
ATOM 1787 N N . ASP A 1 224 ? 6.909 9.598 -5.519 1.00 69.31 224 ASP A N 1
ATOM 1788 C CA . ASP A 1 224 ? 6.319 8.948 -6.692 1.00 69.31 224 ASP A CA 1
ATOM 1789 C C . ASP A 1 224 ? 4.843 8.595 -6.425 1.00 69.31 224 ASP A C 1
ATOM 1791 O O . ASP A 1 224 ? 4.577 7.782 -5.537 1.00 69.31 224 ASP A O 1
ATOM 1795 N N . PRO A 1 225 ? 3.877 9.137 -7.196 1.00 68.94 225 PRO A N 1
ATOM 1796 C CA . PRO A 1 225 ? 2.450 8.953 -6.918 1.00 68.94 225 PRO A CA 1
ATOM 1797 C C . PRO A 1 225 ? 2.006 7.487 -6.874 1.00 68.94 225 PRO A C 1
ATOM 1799 O O . PRO A 1 225 ? 1.219 7.105 -6.019 1.00 68.94 225 PRO A O 1
ATOM 1802 N N . THR A 1 226 ? 2.551 6.638 -7.752 1.00 67.56 226 THR A N 1
ATOM 1803 C CA . THR A 1 226 ? 2.224 5.201 -7.791 1.00 67.56 226 THR A CA 1
ATOM 1804 C C . THR A 1 226 ? 2.756 4.453 -6.570 1.00 67.56 226 THR A C 1
ATOM 1806 O O . THR A 1 226 ? 2.193 3.435 -6.162 1.00 67.56 226 THR A O 1
ATOM 1809 N N . THR A 1 227 ? 3.870 4.920 -6.007 1.00 65.88 227 THR A N 1
ATOM 1810 C CA . THR A 1 227 ? 4.429 4.375 -4.770 1.00 65.88 227 THR A CA 1
ATOM 1811 C C . THR A 1 227 ? 3.616 4.817 -3.558 1.00 65.88 227 THR A C 1
ATOM 1813 O O . THR A 1 227 ? 3.392 3.992 -2.678 1.00 65.88 227 THR A O 1
ATOM 1816 N N . ILE A 1 228 ? 3.165 6.074 -3.525 1.00 70.31 228 ILE A N 1
ATOM 1817 C CA . ILE A 1 228 ? 2.310 6.610 -2.456 1.00 70.31 228 ILE A CA 1
ATOM 1818 C C . ILE A 1 228 ? 0.982 5.853 -2.412 1.00 70.31 228 ILE A C 1
ATOM 1820 O O . ILE A 1 228 ? 0.682 5.254 -1.388 1.00 70.31 228 ILE A O 1
ATOM 1824 N N . GLU A 1 229 ? 0.268 5.773 -3.538 1.00 70.38 229 GLU A N 1
ATOM 1825 C CA . GLU A 1 229 ? -0.997 5.028 -3.660 1.00 70.38 229 GLU A CA 1
ATOM 1826 C C . GLU A 1 229 ? -0.836 3.573 -3.188 1.00 70.38 229 GLU A C 1
ATOM 1828 O O . GLU A 1 229 ? -1.610 3.062 -2.386 1.00 70.38 229 GLU A O 1
ATOM 1833 N N . TRP A 1 230 ? 0.241 2.906 -3.615 1.00 72.75 230 TRP A N 1
ATOM 1834 C CA . TRP A 1 230 ? 0.527 1.545 -3.165 1.00 72.75 230 TRP A CA 1
ATOM 1835 C C . TRP A 1 230 ? 0.810 1.450 -1.657 1.00 72.75 230 TRP A C 1
ATOM 1837 O O . TRP A 1 230 ? 0.416 0.471 -1.026 1.00 72.75 230 TRP A O 1
ATOM 1847 N N . ALA A 1 231 ? 1.518 2.420 -1.077 1.00 71.00 231 ALA A N 1
ATOM 1848 C CA . ALA A 1 231 ? 1.785 2.438 0.357 1.00 71.00 231 ALA A CA 1
ATOM 1849 C C . ALA A 1 231 ? 0.498 2.670 1.163 1.00 71.00 231 ALA A C 1
ATOM 1851 O O . ALA A 1 231 ? 0.300 2.003 2.177 1.00 71.00 231 ALA A O 1
ATOM 1852 N N . GLU A 1 232 ? -0.380 3.559 0.694 1.00 74.81 232 GLU A N 1
ATOM 1853 C CA . GLU A 1 232 ? -1.700 3.809 1.282 1.00 74.81 232 GLU A CA 1
ATOM 1854 C C . GLU A 1 232 ? -2.571 2.548 1.263 1.00 74.81 232 GLU A C 1
ATOM 1856 O O . GLU A 1 232 ? -3.134 2.193 2.299 1.00 74.81 232 GLU A O 1
ATOM 1861 N N . ASP A 1 233 ? -2.607 1.814 0.144 1.00 72.00 233 ASP A N 1
ATOM 1862 C CA . ASP A 1 233 ? -3.315 0.529 0.041 1.00 72.00 233 ASP A CA 1
ATOM 1863 C C . ASP A 1 233 ? -2.793 -0.496 1.061 1.00 72.00 233 ASP A C 1
ATOM 1865 O O . ASP A 1 233 ? -3.572 -1.168 1.737 1.00 72.00 233 ASP A O 1
ATOM 1869 N N . VAL A 1 234 ? -1.466 -0.622 1.187 1.00 75.81 234 VAL A N 1
ATOM 1870 C CA . VAL A 1 234 ? -0.832 -1.584 2.106 1.00 75.81 234 VAL A CA 1
ATOM 1871 C C . VAL A 1 234 ? -1.118 -1.233 3.563 1.00 75.81 234 VAL A C 1
ATOM 1873 O O . VAL A 1 234 ? -1.453 -2.122 4.344 1.00 75.81 234 VAL A O 1
ATOM 1876 N N . VAL A 1 235 ? -0.996 0.044 3.939 1.00 81.12 235 VAL A N 1
ATOM 1877 C CA . VAL A 1 235 ? -1.295 0.503 5.304 1.00 81.12 235 VAL A CA 1
ATOM 1878 C C . VAL A 1 235 ? -2.778 0.317 5.617 1.00 81.12 235 VAL A C 1
ATOM 1880 O O . VAL A 1 235 ? -3.109 -0.195 6.683 1.00 81.12 235 VAL A O 1
ATOM 1883 N N . SER A 1 236 ? -3.663 0.663 4.680 1.00 75.56 236 SER A N 1
ATOM 1884 C CA . SER A 1 236 ? -5.110 0.496 4.848 1.00 75.56 236 SER A CA 1
ATOM 1885 C C . SER A 1 236 ? -5.485 -0.973 5.041 1.00 75.56 236 SER A C 1
ATOM 1887 O O . SER A 1 236 ? -6.204 -1.299 5.981 1.00 75.56 236 SER A O 1
ATOM 1889 N N . ALA A 1 237 ? -4.950 -1.873 4.210 1.00 78.81 237 ALA A N 1
ATOM 1890 C CA . ALA A 1 237 ? -5.179 -3.310 4.350 1.00 78.81 237 ALA A CA 1
ATOM 1891 C C . ALA A 1 237 ? -4.665 -3.846 5.697 1.00 78.81 237 ALA A C 1
ATOM 1893 O O . ALA A 1 237 ? -5.376 -4.582 6.374 1.00 78.81 237 ALA A O 1
ATOM 1894 N N . ALA A 1 238 ? -3.467 -3.431 6.122 1.00 81.88 238 ALA A N 1
ATOM 1895 C CA . ALA A 1 238 ? -2.900 -3.852 7.400 1.00 81.88 238 ALA A CA 1
ATOM 1896 C C . ALA A 1 238 ? -3.730 -3.379 8.607 1.00 81.88 238 ALA A C 1
ATOM 1898 O O . ALA A 1 238 ? -3.880 -4.126 9.572 1.00 81.88 238 ALA A O 1
ATOM 1899 N N . LEU A 1 239 ? -4.284 -2.163 8.557 1.00 84.19 239 LEU A N 1
ATOM 1900 C CA . LEU A 1 239 ? -5.169 -1.645 9.603 1.00 84.19 239 LEU A CA 1
ATOM 1901 C C . LEU A 1 239 ? -6.480 -2.435 9.686 1.00 84.19 239 LEU A C 1
ATOM 1903 O O . LEU A 1 239 ? -6.894 -2.798 10.784 1.00 84.19 239 LEU A O 1
ATOM 1907 N N . VAL A 1 240 ? -7.094 -2.745 8.540 1.00 85.50 240 VAL A N 1
ATOM 1908 C CA . VAL A 1 240 ? -8.309 -3.576 8.475 1.00 85.50 240 VAL A CA 1
ATOM 1909 C C . VAL A 1 240 ? -8.046 -4.977 9.035 1.00 85.50 240 VAL A C 1
ATOM 1911 O O . VAL A 1 240 ? -8.840 -5.489 9.822 1.00 85.50 240 VAL A O 1
ATOM 1914 N N . ASP A 1 241 ? -6.915 -5.592 8.682 1.00 86.81 241 ASP A N 1
ATOM 1915 C CA . ASP A 1 241 ? -6.534 -6.909 9.202 1.00 86.81 241 ASP A CA 1
ATOM 1916 C C . ASP A 1 241 ? -6.302 -6.889 10.722 1.00 86.81 241 ASP A C 1
ATOM 1918 O O . ASP A 1 241 ? -6.681 -7.835 11.424 1.00 86.81 241 ASP A O 1
ATOM 1922 N N . ALA A 1 242 ? -5.702 -5.817 11.249 1.00 87.81 242 ALA A N 1
ATOM 1923 C CA . ALA A 1 242 ? -5.496 -5.640 12.684 1.00 87.81 242 ALA A CA 1
ATOM 1924 C C . ALA A 1 242 ? -6.827 -5.490 13.439 1.00 87.81 242 ALA A C 1
ATOM 1926 O O . ALA A 1 242 ? -7.029 -6.153 14.459 1.00 87.81 242 ALA A O 1
ATOM 1927 N N . GLU A 1 243 ? -7.761 -4.701 12.902 1.00 92.00 243 GLU A N 1
ATOM 1928 C CA . GLU A 1 243 ? -9.108 -4.543 13.456 1.00 92.00 243 GLU A CA 1
ATOM 1929 C C . GLU A 1 243 ? -9.883 -5.867 13.464 1.00 92.00 243 GLU A C 1
ATOM 1931 O O . GLU A 1 243 ? -10.412 -6.267 14.503 1.00 92.00 243 GLU A O 1
ATOM 1936 N N . HIS A 1 244 ? -9.900 -6.597 12.344 1.00 91.19 244 HIS A N 1
ATOM 1937 C CA . HIS A 1 244 ? -10.534 -7.915 12.285 1.00 91.19 244 HIS A CA 1
ATOM 1938 C C . HIS A 1 244 ? -9.912 -8.895 13.284 1.00 91.19 244 HIS A C 1
ATOM 1940 O O . HIS A 1 244 ? -10.633 -9.607 13.981 1.00 91.19 244 HIS A O 1
ATOM 1946 N N . SER A 1 245 ? -8.583 -8.899 13.410 1.00 92.81 245 SER A N 1
ATOM 1947 C CA . SER A 1 245 ? -7.883 -9.759 14.370 1.00 92.81 245 SER A CA 1
ATOM 1948 C C . SER A 1 245 ? -8.264 -9.436 15.817 1.00 92.81 245 SER A C 1
ATOM 1950 O O . SER A 1 245 ? -8.443 -10.348 16.628 1.00 92.81 245 SER A O 1
ATOM 1952 N N . ALA A 1 246 ? -8.409 -8.150 16.145 1.00 94.31 246 ALA A N 1
ATOM 1953 C CA . ALA A 1 246 ? -8.858 -7.695 17.454 1.00 94.31 246 ALA A CA 1
ATOM 1954 C C . ALA A 1 246 ? -10.314 -8.087 17.742 1.00 94.31 246 ALA A C 1
ATOM 1956 O O . ALA A 1 246 ? -10.612 -8.569 18.837 1.00 94.31 246 ALA A O 1
ATOM 1957 N N . LEU A 1 247 ? -11.204 -7.943 16.758 1.00 93.00 247 LEU A N 1
ATOM 1958 C CA . LEU A 1 247 ? -12.603 -8.351 16.873 1.00 93.00 247 LEU A CA 1
ATOM 1959 C C . LEU A 1 247 ? -12.739 -9.869 17.049 1.00 93.00 247 LEU A C 1
ATOM 1961 O O . LEU A 1 247 ? -13.489 -10.331 17.908 1.00 93.00 247 LEU A O 1
ATOM 1965 N N . ASP A 1 248 ? -11.975 -10.657 16.294 1.00 95.31 248 ASP A N 1
ATOM 1966 C CA . ASP A 1 248 ? -11.944 -12.114 16.430 1.00 95.31 248 ASP A CA 1
ATOM 1967 C C . ASP A 1 248 ? -11.364 -12.546 17.783 1.00 95.31 248 ASP A C 1
ATOM 1969 O O . ASP A 1 248 ? -11.843 -13.502 18.396 1.00 95.31 248 ASP A O 1
ATOM 1973 N N . ALA A 1 249 ? -10.343 -11.846 18.288 1.00 93.69 249 ALA A N 1
ATOM 1974 C CA . ALA A 1 249 ? -9.828 -12.073 19.635 1.00 93.69 249 ALA A CA 1
ATOM 1975 C C . ALA A 1 249 ? -10.894 -11.777 20.699 1.00 93.69 249 ALA A C 1
ATOM 1977 O O . ALA A 1 249 ? -11.130 -12.633 21.552 1.00 93.69 249 ALA A O 1
ATOM 1978 N N . HIS A 1 250 ? -11.578 -10.632 20.603 1.00 95.31 250 HIS A N 1
ATOM 1979 C CA . HIS A 1 250 ? -12.688 -10.271 21.485 1.00 95.31 250 HIS A CA 1
ATOM 1980 C C . HIS A 1 250 ? -13.780 -11.351 21.485 1.00 95.31 250 HIS A C 1
ATOM 1982 O O . HIS A 1 250 ? -14.134 -11.852 22.551 1.00 95.31 250 HIS A O 1
ATOM 1988 N N . ARG A 1 251 ? -14.252 -11.765 20.302 1.00 95.44 251 ARG A N 1
ATOM 1989 C CA . ARG A 1 251 ? -15.307 -12.778 20.149 1.00 95.44 251 ARG A CA 1
ATOM 1990 C C . ARG A 1 251 ? -14.918 -14.125 20.741 1.00 95.44 251 ARG A C 1
ATOM 1992 O O . ARG A 1 251 ? -15.697 -14.697 21.487 1.00 95.44 251 ARG A O 1
ATOM 1999 N N . ARG A 1 252 ? -13.696 -14.606 20.485 1.00 95.75 252 ARG A N 1
ATOM 2000 C CA . ARG A 1 252 ? -13.219 -15.883 21.051 1.00 95.75 252 ARG A CA 1
ATOM 2001 C C . ARG A 1 252 ? -13.238 -15.891 22.576 1.00 95.75 252 ARG A C 1
ATOM 2003 O O . ARG A 1 252 ? -13.609 -16.900 23.169 1.00 95.75 252 ARG A O 1
ATOM 2010 N N . VAL A 1 253 ? -12.808 -14.795 23.203 1.00 94.19 253 VAL A N 1
ATOM 2011 C CA . VAL A 1 253 ? -12.805 -14.687 24.668 1.00 94.19 253 VAL A CA 1
ATOM 2012 C C . VAL A 1 253 ? -14.237 -14.559 25.191 1.00 94.19 253 VAL A C 1
ATOM 2014 O O . VAL A 1 253 ? -14.594 -15.255 26.137 1.00 94.19 253 VAL A O 1
ATOM 2017 N N . LEU A 1 254 ? -15.077 -13.749 24.540 1.00 95.31 254 LEU A N 1
ATOM 2018 C CA . LEU A 1 254 ? -16.480 -13.581 24.915 1.00 95.31 254 LEU A CA 1
ATOM 2019 C C . LEU A 1 254 ? -17.264 -14.898 24.824 1.00 95.31 254 LEU A C 1
ATOM 2021 O O . LEU A 1 254 ? -17.977 -15.244 25.765 1.00 95.31 254 LEU A O 1
ATOM 2025 N N . ASP A 1 255 ? -17.078 -15.665 23.748 1.00 95.56 255 ASP A N 1
ATOM 2026 C CA . ASP A 1 255 ? -17.685 -16.987 23.548 1.00 95.56 255 ASP A CA 1
ATOM 2027 C C . ASP A 1 255 ? -17.327 -17.954 24.683 1.00 95.56 255 ASP A C 1
ATOM 2029 O O . ASP A 1 255 ? -18.193 -18.661 25.201 1.00 95.56 255 ASP A O 1
ATOM 2033 N N . ALA A 1 256 ? -16.063 -17.950 25.118 1.00 93.69 256 ALA A N 1
ATOM 2034 C CA . ALA A 1 256 ? -15.606 -18.761 26.245 1.00 93.69 256 ALA A CA 1
ATOM 2035 C C . ALA A 1 256 ? -16.161 -18.277 27.598 1.00 93.69 256 ALA A C 1
ATOM 2037 O O . ALA A 1 256 ? -16.325 -19.079 28.518 1.00 93.69 256 ALA A O 1
ATOM 2038 N N . ASN A 1 257 ? -16.480 -16.987 27.713 1.00 94.19 257 ASN A N 1
ATOM 2039 C CA . ASN A 1 257 ? -16.846 -16.319 28.959 1.00 94.19 257 ASN A CA 1
ATOM 2040 C C . ASN A 1 257 ? -18.328 -15.919 29.028 1.00 94.19 257 ASN A C 1
ATOM 2042 O O . ASN A 1 257 ? -18.664 -14.947 29.698 1.00 94.19 257 ASN A O 1
ATOM 2046 N N . GLY A 1 258 ? -19.234 -16.655 28.383 1.00 91.00 258 GLY A N 1
ATOM 2047 C CA . GLY A 1 258 ? -20.685 -16.443 28.515 1.00 91.00 258 GLY A CA 1
ATOM 2048 C C . GLY A 1 258 ? -21.399 -15.959 27.249 1.00 91.00 258 GLY A C 1
ATOM 2049 O O . GLY A 1 258 ? -22.599 -15.704 27.293 1.00 91.00 258 GLY A O 1
ATOM 2050 N N . GLY A 1 259 ? -20.699 -15.870 26.118 1.00 91.69 259 GLY A N 1
ATOM 2051 C CA . GLY A 1 259 ? -21.277 -15.812 24.770 1.00 91.69 259 GLY A CA 1
ATOM 2052 C C . GLY A 1 259 ? -21.724 -14.439 24.275 1.00 91.69 259 GLY A C 1
ATOM 2053 O O . GLY A 1 259 ? -21.662 -14.178 23.078 1.00 91.69 259 GLY A O 1
ATOM 2054 N N . SER A 1 260 ? -22.185 -13.544 25.147 1.00 92.56 260 SER A N 1
ATOM 2055 C CA . SER A 1 260 ? -22.654 -12.221 24.714 1.00 92.56 260 SER A CA 1
ATOM 2056 C C . SER A 1 260 ? -22.577 -11.182 25.819 1.00 92.56 260 SER A C 1
ATOM 2058 O O . SER A 1 260 ? -22.936 -11.479 26.957 1.00 92.56 260 SER A O 1
ATOM 2060 N N . LEU A 1 261 ? -22.224 -9.946 25.463 1.00 95.06 261 LEU A N 1
ATOM 2061 C CA . LEU A 1 261 ? -22.382 -8.790 26.344 1.00 95.06 261 LEU A CA 1
ATOM 2062 C C . LEU A 1 261 ? -23.864 -8.425 26.485 1.00 95.06 261 LEU A C 1
ATOM 2064 O O . LEU A 1 261 ? -24.619 -8.462 25.507 1.00 95.06 261 LEU A O 1
ATOM 2068 N N . ARG A 1 262 ? -24.288 -8.009 27.682 1.00 95.81 262 ARG A N 1
ATOM 2069 C CA . ARG A 1 262 ? -25.642 -7.493 27.897 1.00 95.81 262 ARG A CA 1
ATOM 2070 C C . ARG A 1 262 ? -25.656 -5.975 27.754 1.00 95.81 262 ARG A C 1
ATOM 2072 O O . ARG A 1 262 ? -25.349 -5.253 28.694 1.00 95.81 262 ARG A O 1
ATOM 2079 N N . VAL A 1 263 ? -26.057 -5.493 26.582 1.00 97.31 263 VAL A N 1
ATOM 2080 C CA . VAL A 1 263 ? -26.165 -4.057 26.285 1.00 97.31 263 VAL A CA 1
ATOM 2081 C C . VAL A 1 263 ? -27.638 -3.654 26.224 1.00 97.31 263 VAL A C 1
ATOM 2083 O O . VAL A 1 263 ? -28.378 -4.151 25.376 1.00 97.31 263 VAL A O 1
ATOM 2086 N N . VAL A 1 264 ? -28.068 -2.772 27.129 1.00 97.19 264 VAL A N 1
ATOM 2087 C CA . VAL A 1 264 ? -29.460 -2.318 27.255 1.00 97.19 264 VAL A CA 1
ATOM 2088 C C . VAL A 1 264 ? -29.543 -0.814 26.959 1.00 97.19 264 VAL A C 1
ATOM 2090 O O . VAL A 1 264 ? -29.260 -0.004 27.846 1.00 97.19 264 VAL A O 1
ATOM 2093 N N . PRO A 1 265 ? -29.914 -0.416 25.728 1.00 95.88 265 PRO A N 1
ATOM 2094 C CA . PRO A 1 265 ? -30.146 0.985 25.392 1.00 95.88 265 PRO A CA 1
ATOM 2095 C C . PRO A 1 265 ? -31.449 1.501 26.011 1.00 95.88 265 PRO A C 1
ATOM 2097 O O . PRO A 1 265 ? -32.328 0.721 26.389 1.00 95.88 265 PRO A O 1
ATOM 2100 N N . GLY A 1 266 ? -31.606 2.821 26.068 1.00 94.06 266 GLY A N 1
ATOM 2101 C CA . GLY A 1 266 ? -32.758 3.487 26.661 1.00 94.06 266 GLY A CA 1
ATOM 2102 C C . GLY A 1 266 ? -32.571 3.843 28.142 1.00 94.06 266 GLY A C 1
ATOM 2103 O O . GLY A 1 266 ? -31.446 3.972 28.631 1.00 94.06 266 GLY A O 1
ATOM 2104 N N . PRO A 1 267 ? -33.675 4.085 28.869 1.00 93.06 267 PRO A N 1
ATOM 2105 C CA . PRO A 1 267 ? -33.636 4.420 30.290 1.00 93.06 267 PRO A CA 1
ATOM 2106 C C . PRO A 1 267 ? -33.002 3.306 31.137 1.00 93.06 267 PRO A C 1
ATOM 2108 O O . PRO A 1 267 ? -33.338 2.140 30.980 1.00 93.06 267 PRO A O 1
ATOM 2111 N N . ALA A 1 268 ? -32.138 3.660 32.088 1.00 92.25 268 ALA A N 1
ATOM 2112 C CA . ALA A 1 268 ? -31.515 2.704 33.010 1.00 92.25 268 ALA A CA 1
ATOM 2113 C C . ALA A 1 268 ? -32.371 2.415 34.266 1.00 92.25 268 ALA A C 1
ATOM 2115 O O . ALA A 1 268 ? -31.855 2.007 35.303 1.00 92.25 268 ALA A O 1
ATOM 2116 N N . ASP A 1 269 ? -33.690 2.639 34.210 1.00 96.06 269 ASP A N 1
ATOM 2117 C CA . ASP A 1 269 ? -34.564 2.386 35.355 1.00 96.06 269 ASP A CA 1
ATOM 2118 C C . ASP A 1 269 ? -34.860 0.891 35.553 1.00 96.06 269 ASP A C 1
ATOM 2120 O O . ASP A 1 269 ? -34.812 0.071 34.632 1.00 96.06 269 ASP A O 1
ATOM 2124 N N . ALA A 1 270 ? -35.200 0.522 36.790 1.00 95.38 270 ALA A N 1
ATOM 2125 C CA . ALA A 1 270 ? -35.376 -0.875 37.166 1.00 95.38 270 ALA A CA 1
ATOM 2126 C C . ALA A 1 270 ? -36.506 -1.582 36.396 1.00 95.38 270 ALA A C 1
ATOM 2128 O O . ALA A 1 270 ? -36.481 -2.808 36.300 1.00 95.38 270 ALA A O 1
ATOM 2129 N N . GLN A 1 271 ? -37.512 -0.860 35.884 1.00 96.56 271 GLN A N 1
ATOM 2130 C CA . GLN A 1 271 ? -38.577 -1.477 35.094 1.00 96.56 271 GLN A CA 1
ATOM 2131 C C . GLN A 1 271 ? -38.059 -1.837 33.703 1.00 96.56 271 GLN A C 1
ATOM 2133 O O . GLN A 1 271 ? -38.176 -2.996 33.312 1.00 96.56 271 GLN A O 1
ATOM 2138 N N . HIS A 1 272 ? -37.412 -0.893 33.019 1.00 96.25 272 HIS A N 1
ATOM 2139 C CA . HIS A 1 272 ? -36.832 -1.124 31.694 1.00 96.25 272 HIS A CA 1
ATOM 2140 C C . HIS A 1 272 ? -35.785 -2.245 31.707 1.00 96.25 272 HIS A C 1
ATOM 2142 O O . HIS A 1 272 ? -35.796 -3.130 30.853 1.00 96.25 272 HIS A O 1
ATOM 2148 N N . LEU A 1 273 ? -34.930 -2.280 32.733 1.00 96.12 273 LEU A N 1
ATOM 2149 C CA . LEU A 1 273 ? -33.935 -3.342 32.896 1.00 96.12 273 LEU A CA 1
ATOM 2150 C C . LEU A 1 273 ? -34.568 -4.728 33.117 1.00 96.12 273 LEU A C 1
ATOM 2152 O O . LEU A 1 273 ? -34.055 -5.726 32.609 1.00 96.12 273 LEU A O 1
ATOM 2156 N N . ARG A 1 274 ? -35.697 -4.815 33.834 1.00 96.12 274 ARG A N 1
ATOM 2157 C CA . ARG A 1 274 ? -36.452 -6.076 33.969 1.00 96.12 274 ARG A CA 1
ATOM 2158 C C . ARG A 1 274 ? -37.063 -6.513 32.647 1.00 96.12 274 ARG A C 1
ATOM 2160 O O . ARG A 1 274 ? -36.979 -7.689 32.308 1.00 96.12 274 ARG A O 1
ATOM 2167 N N . ASP A 1 275 ? -37.639 -5.575 31.904 1.00 95.69 275 ASP A N 1
ATOM 2168 C CA . ASP A 1 275 ? -38.241 -5.850 30.597 1.00 95.69 275 ASP A CA 1
ATOM 2169 C C . ASP A 1 275 ? -37.176 -6.301 29.577 1.00 95.69 275 ASP A C 1
ATOM 2171 O O . ASP A 1 275 ? -37.456 -7.119 28.702 1.00 95.69 275 ASP A O 1
ATOM 2175 N N . ALA A 1 276 ? -35.924 -5.862 29.759 1.00 92.88 276 ALA A N 1
ATOM 2176 C CA . ALA A 1 276 ? -34.743 -6.332 29.033 1.00 92.88 276 ALA A CA 1
ATOM 2177 C C . ALA A 1 276 ? -34.164 -7.676 29.542 1.00 92.88 276 ALA A C 1
ATOM 2179 O O . ALA A 1 276 ? -33.150 -8.147 29.025 1.00 92.88 276 ALA A O 1
ATOM 2180 N N . GLY A 1 277 ? -34.791 -8.315 30.538 1.00 93.62 277 GLY A N 1
ATOM 2181 C CA . GLY A 1 277 ? -34.460 -9.668 30.996 1.00 93.62 277 GLY A CA 1
ATOM 2182 C C . GLY A 1 277 ? -33.506 -9.763 32.192 1.00 93.62 277 GLY A C 1
ATOM 2183 O O . GLY A 1 277 ? -32.969 -10.844 32.445 1.00 93.62 277 GLY A O 1
ATOM 2184 N N . LEU A 1 278 ? -33.265 -8.678 32.938 1.00 94.56 278 LEU A N 1
ATOM 2185 C CA . LEU A 1 278 ? -32.541 -8.761 34.212 1.00 94.56 278 LEU A CA 1
ATOM 2186 C C . LEU A 1 278 ? -33.447 -9.295 35.331 1.00 94.56 278 LEU A C 1
ATOM 2188 O O . LEU A 1 278 ? -34.631 -8.964 35.411 1.00 94.56 278 LEU A O 1
ATOM 2192 N N . ASP A 1 279 ? -32.857 -10.064 36.251 1.00 94.56 279 ASP A N 1
ATOM 2193 C CA . ASP A 1 279 ? -33.524 -10.453 37.496 1.00 94.56 279 ASP A CA 1
ATOM 2194 C C . ASP A 1 279 ? -34.017 -9.204 38.266 1.00 94.56 279 ASP A C 1
ATOM 2196 O O . ASP A 1 279 ? -33.292 -8.206 38.325 1.00 94.56 279 ASP A O 1
ATOM 2200 N N . PRO A 1 280 ? -35.208 -9.219 38.900 1.00 95.69 280 PRO A N 1
ATOM 2201 C CA . PRO A 1 280 ? -35.749 -8.052 39.598 1.00 95.69 280 PRO A CA 1
ATOM 2202 C C . PRO A 1 280 ? -34.860 -7.452 40.693 1.00 95.69 280 PRO A C 1
ATOM 2204 O O . PRO A 1 280 ? -35.001 -6.268 41.014 1.00 95.69 280 PRO A O 1
ATOM 2207 N N . THR A 1 281 ? -33.980 -8.237 41.311 1.00 95.31 281 THR A N 1
ATOM 2208 C CA . THR A 1 281 ? -33.009 -7.731 42.285 1.00 95.31 281 THR A CA 1
ATOM 2209 C C . THR A 1 281 ? -31.816 -7.107 41.577 1.00 95.31 281 THR A C 1
ATOM 2211 O O . THR A 1 281 ? -31.453 -5.983 41.919 1.00 95.31 281 THR A O 1
ATOM 2214 N N . ALA A 1 282 ? -31.266 -7.773 40.558 1.00 93.88 282 ALA A N 1
ATOM 2215 C CA . ALA A 1 282 ? -30.176 -7.231 39.747 1.00 93.88 282 ALA A CA 1
ATOM 2216 C C . ALA A 1 282 ? -30.577 -5.918 39.053 1.00 93.88 282 ALA A C 1
ATOM 2218 O O . ALA A 1 282 ? -29.835 -4.947 39.113 1.00 93.88 282 ALA A O 1
ATOM 2219 N N . ALA A 1 283 ? -31.785 -5.840 38.489 1.00 95.81 283 ALA A N 1
ATOM 2220 C CA . ALA A 1 283 ? -32.313 -4.637 37.847 1.00 95.81 283 ALA A CA 1
ATOM 2221 C C . ALA A 1 283 ? -32.427 -3.447 38.812 1.00 95.81 283 ALA A C 1
ATOM 2223 O O . ALA A 1 283 ? -32.097 -2.322 38.448 1.00 95.81 283 ALA A O 1
ATOM 2224 N N . ARG A 1 284 ? -32.865 -3.679 40.060 1.00 96.31 284 ARG A N 1
ATOM 2225 C CA . ARG A 1 284 ? -32.919 -2.619 41.082 1.00 96.31 284 ARG A CA 1
ATOM 2226 C C . ARG A 1 284 ? -31.530 -2.138 41.482 1.00 96.31 284 ARG A C 1
ATOM 2228 O O . ARG A 1 284 ? -31.342 -0.936 41.603 1.00 96.31 284 ARG A O 1
ATOM 2235 N N . LYS A 1 285 ? -30.586 -3.062 41.676 1.00 96.31 285 LYS A N 1
ATOM 2236 C CA . LYS A 1 285 ? -29.199 -2.726 42.018 1.00 96.31 285 LYS A CA 1
ATOM 2237 C C . LYS A 1 285 ? -28.505 -1.976 40.880 1.00 96.31 285 LYS A C 1
ATOM 2239 O O . LYS A 1 285 ? -27.878 -0.958 41.133 1.00 96.31 285 LYS A O 1
ATOM 2244 N N . ALA A 1 286 ? -28.680 -2.427 39.637 1.00 95.31 286 ALA A N 1
ATOM 2245 C CA . ALA A 1 286 ? -28.170 -1.754 38.443 1.00 95.31 286 ALA A CA 1
ATOM 2246 C C . ALA A 1 286 ? -28.725 -0.329 38.318 1.00 95.31 286 ALA A C 1
ATOM 2248 O O . ALA A 1 286 ? -27.953 0.609 38.183 1.00 95.31 286 ALA A O 1
ATOM 2249 N N . ALA A 1 287 ? -30.043 -0.149 38.460 1.00 95.31 287 ALA A N 1
ATOM 2250 C CA . ALA A 1 287 ? -30.672 1.175 38.415 1.00 95.31 287 ALA A CA 1
ATOM 2251 C C . ALA A 1 287 ? -30.243 2.105 39.568 1.00 95.31 287 ALA A C 1
ATOM 2253 O O . ALA A 1 287 ? -30.421 3.317 39.483 1.00 95.31 287 ALA A O 1
ATOM 2254 N N . ALA A 1 288 ? -29.719 1.545 40.661 1.00 95.31 288 ALA A N 1
ATOM 2255 C CA . ALA A 1 288 ? -29.154 2.292 41.782 1.00 95.31 288 ALA A CA 1
ATOM 2256 C C . ALA A 1 288 ? -27.634 2.525 41.653 1.00 95.31 288 ALA A C 1
ATOM 2258 O O . ALA A 1 288 ? -27.047 3.123 42.552 1.00 95.31 288 ALA A O 1
ATOM 2259 N N . GLY A 1 289 ? -26.994 2.038 40.580 1.00 94.25 289 GLY A N 1
ATOM 2260 C CA . GLY A 1 289 ? -25.538 2.079 40.392 1.00 94.25 289 GLY A CA 1
ATOM 2261 C C . GLY A 1 289 ? -24.756 1.126 41.307 1.00 94.25 289 GLY A C 1
ATOM 2262 O O . GLY A 1 289 ? -23.532 1.142 41.331 1.00 94.25 289 GLY A O 1
ATOM 2263 N N . GLU A 1 290 ? -25.429 0.255 42.065 1.00 95.38 290 GLU A N 1
ATOM 2264 C CA . GLU A 1 290 ? -24.778 -0.673 43.006 1.00 95.38 290 GLU A CA 1
ATOM 2265 C C . GLU A 1 290 ? -24.005 -1.802 42.303 1.00 95.38 290 GLU A C 1
ATOM 2267 O O . GLU A 1 290 ? -23.241 -2.517 42.951 1.00 95.38 290 GLU A O 1
ATOM 2272 N N . LEU A 1 291 ? -24.238 -2.001 41.001 1.00 95.25 291 LEU A N 1
ATOM 2273 C CA . LEU A 1 291 ? -23.522 -2.982 40.175 1.00 95.25 291 LEU A CA 1
ATOM 2274 C C . LEU A 1 291 ? -22.408 -2.355 39.331 1.00 95.25 291 LEU A C 1
ATOM 2276 O O . LEU A 1 291 ? -21.739 -3.081 38.589 1.00 95.25 291 LEU A O 1
ATOM 2280 N N . ASP A 1 292 ? -22.230 -1.035 39.411 1.00 94.00 292 ASP A N 1
ATOM 2281 C CA . ASP A 1 292 ? -21.238 -0.326 38.617 1.00 94.00 292 ASP A CA 1
ATOM 2282 C C . ASP A 1 292 ? -19.826 -0.715 39.044 1.00 94.00 292 ASP A C 1
ATOM 2284 O O . ASP A 1 292 ? -19.492 -0.821 40.225 1.00 94.00 292 ASP A O 1
ATOM 2288 N N . THR A 1 293 ? -18.990 -0.939 38.038 1.00 90.25 293 THR A N 1
ATOM 2289 C CA . THR A 1 293 ? -17.553 -1.139 38.195 1.00 90.25 293 THR A CA 1
ATOM 2290 C C . THR A 1 293 ? -16.835 0.136 37.744 1.00 90.25 293 THR A C 1
ATOM 2292 O O . THR A 1 293 ? -17.187 1.228 38.174 1.00 90.25 293 THR A O 1
ATOM 2295 N N . VAL A 1 294 ? -15.822 0.019 36.885 1.00 89.31 294 VAL A N 1
ATOM 2296 C CA . VAL A 1 294 ? -15.042 1.156 36.386 1.00 89.31 294 VAL A CA 1
ATOM 2297 C C . VAL A 1 294 ? -15.676 1.734 35.117 1.00 89.31 294 VAL A C 1
ATOM 2299 O O . VAL A 1 294 ? -16.037 2.904 35.079 1.00 89.31 294 VAL A O 1
ATOM 2302 N N . TRP A 1 295 ? -15.829 0.909 34.076 1.00 95.00 295 TRP A N 1
ATOM 2303 C CA . TRP A 1 295 ? -16.358 1.328 32.765 1.00 95.00 295 TRP A CA 1
ATOM 2304 C C . TRP A 1 295 ? -17.637 0.581 32.359 1.00 95.00 295 TRP A C 1
ATOM 2306 O O . TRP A 1 295 ? -18.241 0.865 31.325 1.00 95.00 295 TRP A O 1
ATOM 2316 N N . THR A 1 296 ? -18.039 -0.411 33.151 1.00 95.38 296 THR A N 1
ATOM 2317 C CA . THR A 1 296 ? -19.186 -1.300 32.905 1.00 95.38 296 THR A CA 1
ATOM 2318 C C . THR A 1 296 ? -19.880 -1.620 34.231 1.00 95.38 296 THR A C 1
ATOM 2320 O O . THR A 1 296 ? -19.368 -1.260 35.290 1.00 95.38 296 THR A O 1
ATOM 2323 N N . ALA A 1 297 ? -21.017 -2.308 34.202 1.00 96.25 297 ALA A N 1
ATOM 2324 C CA . ALA A 1 297 ? -21.616 -2.935 35.377 1.00 96.25 297 ALA A CA 1
ATOM 2325 C C . ALA A 1 297 ? -21.457 -4.466 35.314 1.00 96.25 297 ALA A C 1
ATOM 2327 O O . ALA A 1 297 ? -21.262 -5.033 34.238 1.00 96.25 297 ALA A O 1
ATOM 2328 N N . CYS A 1 298 ? -21.557 -5.151 36.455 1.00 95.62 298 CYS A N 1
ATOM 2329 C CA . CYS A 1 298 ? -21.470 -6.614 36.530 1.00 95.62 298 CYS A CA 1
ATOM 2330 C C . CYS A 1 298 ? -22.720 -7.216 37.182 1.00 95.62 298 CYS A C 1
ATOM 2332 O O . CYS A 1 298 ? -23.072 -6.856 38.305 1.00 95.62 298 CYS A O 1
ATOM 2334 N N . VAL A 1 299 ? -23.390 -8.153 36.500 1.00 94.75 299 VAL A N 1
ATOM 2335 C CA . VAL A 1 299 ? -24.615 -8.779 37.038 1.00 94.75 299 VAL A CA 1
ATOM 2336 C C . VAL A 1 299 ? -24.353 -9.881 38.064 1.00 94.75 299 VAL A C 1
ATOM 2338 O O . VAL A 1 299 ? -25.242 -10.162 38.866 1.00 94.75 299 VAL A O 1
ATOM 2341 N N . ASP A 1 300 ? -23.165 -10.491 38.047 1.00 93.81 300 ASP A N 1
ATOM 2342 C CA . ASP A 1 300 ? -22.775 -11.565 38.968 1.00 93.81 300 ASP A CA 1
ATOM 2343 C C . ASP A 1 300 ? -21.244 -11.580 39.174 1.00 93.81 300 ASP A C 1
ATOM 2345 O O . ASP A 1 300 ? -20.513 -12.237 38.426 1.00 93.81 300 ASP A O 1
ATOM 2349 N N . PRO A 1 301 ? -20.716 -10.814 40.148 1.00 92.06 301 PRO A N 1
ATOM 2350 C CA . PRO A 1 301 ? -19.283 -10.802 40.447 1.00 92.06 301 PRO A CA 1
ATOM 2351 C C . PRO A 1 301 ? -18.812 -12.065 41.187 1.00 92.06 301 PRO A C 1
ATOM 2353 O O . PRO A 1 301 ? -17.609 -12.333 41.224 1.00 92.06 301 PRO A O 1
ATOM 2356 N N . ASP A 1 302 ? -19.731 -12.849 41.754 1.00 94.06 302 ASP A N 1
ATOM 2357 C CA . ASP A 1 302 ? -19.407 -14.020 42.570 1.00 94.06 302 ASP A CA 1
ATOM 2358 C C . ASP A 1 302 ? -19.214 -15.292 41.728 1.00 94.06 302 ASP A C 1
ATOM 2360 O O . ASP A 1 302 ? -18.592 -16.241 42.206 1.00 94.06 302 ASP A O 1
ATOM 2364 N N . HIS A 1 303 ? -19.680 -15.300 40.471 1.00 93.94 303 HIS A N 1
ATOM 2365 C CA . HIS A 1 303 ? -19.551 -16.443 39.562 1.00 93.94 303 HIS A CA 1
ATOM 2366 C C . HIS A 1 303 ? -19.128 -16.015 38.149 1.00 93.94 303 HIS A C 1
ATOM 2368 O O . HIS A 1 303 ? -19.953 -15.666 37.303 1.00 93.94 303 HIS A O 1
ATOM 2374 N N . HIS A 1 304 ? -17.831 -16.100 37.852 1.00 94.00 304 HIS A N 1
ATOM 2375 C CA . HIS A 1 304 ? -17.316 -15.880 36.501 1.00 94.00 304 HIS A CA 1
ATOM 2376 C C . HIS A 1 304 ? -17.877 -16.939 35.528 1.00 94.00 304 HIS A C 1
ATOM 2378 O O . H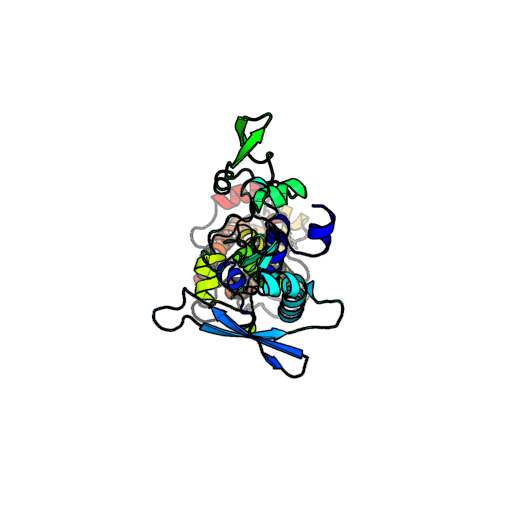IS A 1 304 ? -17.780 -18.130 35.831 1.00 94.00 304 HIS A O 1
ATOM 2384 N N . PRO A 1 305 ? -18.388 -16.585 34.333 1.00 93.12 305 PRO A N 1
ATOM 2385 C CA . PRO A 1 305 ? -19.116 -17.531 33.477 1.00 93.12 305 PRO A CA 1
ATOM 2386 C C . PRO A 1 305 ? -18.318 -18.764 33.034 1.00 93.12 305 PRO A C 1
ATOM 2388 O O . PRO A 1 305 ? -18.896 -19.827 32.828 1.00 93.12 305 PRO A O 1
ATOM 2391 N N . ALA A 1 306 ? -16.994 -18.635 32.894 1.00 91.81 306 ALA A N 1
ATOM 2392 C CA . ALA A 1 306 ? -16.135 -19.742 32.472 1.00 91.81 306 ALA A CA 1
ATOM 2393 C C . ALA A 1 306 ? -15.657 -20.641 33.626 1.00 91.81 306 ALA A C 1
ATOM 2395 O O . ALA A 1 306 ? -15.473 -21.840 33.426 1.00 91.81 306 ALA A O 1
ATOM 2396 N N . SER A 1 307 ? -15.418 -20.082 34.819 1.00 92.25 307 SER A N 1
ATOM 2397 C CA . SER A 1 307 ? -14.815 -20.821 35.945 1.00 92.25 307 SER A CA 1
ATOM 2398 C C . SER A 1 307 ? -15.799 -21.129 37.073 1.00 92.25 307 SER A C 1
ATOM 2400 O O . SER A 1 307 ? -15.569 -22.057 37.840 1.00 92.25 307 SER A O 1
ATOM 2402 N N . GLY A 1 308 ? -16.888 -20.366 37.187 1.00 92.88 308 GLY A N 1
ATOM 2403 C CA . GLY A 1 308 ? -17.835 -20.415 38.301 1.00 92.88 308 GLY A CA 1
ATOM 2404 C C . GLY A 1 308 ? -17.298 -19.833 39.613 1.00 92.88 308 GLY A C 1
ATOM 2405 O O . GLY A 1 308 ? -17.987 -19.905 40.625 1.00 92.88 308 GLY A O 1
ATOM 2406 N N . GLU A 1 309 ? -16.084 -19.279 39.619 1.00 93.38 309 GLU A N 1
ATOM 2407 C CA . GLU A 1 309 ? -15.439 -18.714 40.808 1.00 93.38 309 GLU A CA 1
ATOM 2408 C C . GLU A 1 309 ? -15.698 -17.209 40.944 1.00 93.38 309 GLU A C 1
ATOM 2410 O O . GLU A 1 309 ? -16.027 -16.534 39.966 1.00 93.38 309 GLU A O 1
ATOM 2415 N N . VAL A 1 310 ? -15.460 -16.667 42.142 1.00 93.75 310 VAL A N 1
ATOM 2416 C CA . VAL A 1 310 ? -15.498 -15.218 42.391 1.00 93.75 310 VAL A CA 1
ATOM 2417 C C . VAL A 1 310 ? -14.513 -14.506 41.468 1.00 93.75 310 VAL A C 1
ATOM 2419 O O . VAL A 1 310 ? -13.328 -14.852 41.420 1.00 93.75 310 VAL A O 1
ATOM 2422 N N . CYS A 1 311 ? -14.991 -13.483 40.764 1.00 91.25 311 CYS A N 1
ATOM 2423 C CA . CYS A 1 311 ? -14.209 -12.760 39.771 1.00 91.25 311 CYS A CA 1
ATOM 2424 C C . CYS A 1 311 ? -12.997 -12.060 40.409 1.00 91.25 311 CYS A C 1
ATOM 2426 O O . CYS A 1 311 ? -13.126 -11.279 41.353 1.00 91.25 311 CYS A O 1
ATOM 2428 N N . ARG A 1 312 ? -11.807 -12.308 39.851 1.00 85.75 312 ARG A N 1
ATOM 2429 C CA . ARG A 1 312 ? -10.554 -11.602 40.171 1.00 85.75 312 ARG A CA 1
ATOM 2430 C C . ARG A 1 312 ? -9.817 -11.285 38.868 1.00 85.75 312 ARG A C 1
ATOM 2432 O O . ARG A 1 312 ? -8.861 -11.988 38.539 1.00 85.75 312 ARG A O 1
ATOM 2439 N N . PRO A 1 313 ? -10.313 -10.318 38.080 1.00 79.38 313 PRO A N 1
ATOM 2440 C CA . PRO A 1 313 ? -9.744 -10.044 36.771 1.00 79.38 313 PRO A CA 1
ATOM 2441 C C . PRO A 1 313 ? -8.301 -9.549 36.908 1.00 79.38 313 PRO A C 1
ATOM 2443 O O . PRO A 1 313 ? -7.961 -8.855 37.869 1.00 79.38 313 PRO A O 1
ATOM 2446 N N . ALA A 1 314 ? -7.453 -9.922 35.949 1.00 79.56 314 ALA A N 1
ATOM 2447 C CA . ALA A 1 314 ? -6.092 -9.400 35.875 1.00 79.56 314 ALA A CA 1
ATOM 2448 C C . ALA A 1 314 ? -6.095 -7.936 35.406 1.00 79.56 314 ALA A C 1
ATOM 2450 O O . ALA A 1 314 ? -5.217 -7.167 35.791 1.00 79.56 314 ALA A O 1
ATOM 2451 N N . SER A 1 315 ? -7.101 -7.571 34.608 1.00 87.94 315 SER A N 1
ATOM 2452 C CA . SER A 1 315 ? -7.362 -6.233 34.093 1.00 87.94 315 SER A CA 1
ATOM 2453 C C . SER A 1 315 ? -8.865 -5.944 34.142 1.00 87.94 315 SER A C 1
ATOM 2455 O O . SER A 1 315 ? -9.681 -6.787 33.779 1.00 87.94 315 SER A O 1
ATOM 2457 N N . PHE A 1 316 ? -9.269 -4.731 34.528 1.00 89.06 316 PHE A N 1
ATOM 2458 C CA . PHE A 1 316 ? -10.688 -4.346 34.453 1.00 89.06 316 PHE A CA 1
ATOM 2459 C C . PHE A 1 316 ? -11.210 -4.278 33.010 1.00 89.06 316 PHE A C 1
ATOM 2461 O O . PHE A 1 316 ? -12.423 -4.314 32.796 1.00 89.06 316 PHE A O 1
ATOM 2468 N N . LEU A 1 317 ? -10.319 -4.221 32.018 1.00 92.81 317 LEU A N 1
ATOM 2469 C CA . LEU A 1 317 ? -10.687 -4.305 30.611 1.00 92.81 317 LEU A CA 1
ATOM 2470 C C . LEU A 1 317 ? -11.175 -5.708 30.215 1.00 92.81 317 LEU A C 1
ATOM 2472 O O . LEU A 1 317 ? -11.977 -5.827 29.288 1.00 92.81 317 LEU A O 1
ATOM 2476 N N . ASP A 1 318 ? -10.797 -6.755 30.959 1.00 92.06 318 ASP A N 1
ATOM 2477 C CA . ASP A 1 318 ? -11.294 -8.124 30.753 1.00 92.06 318 ASP A CA 1
ATOM 2478 C C . ASP A 1 318 ? -12.828 -8.201 30.886 1.00 92.06 318 ASP A C 1
ATOM 2480 O O . ASP A 1 318 ? -13.476 -9.055 30.276 1.00 92.06 318 ASP A O 1
ATOM 2484 N N . CYS A 1 319 ? -13.441 -7.267 31.625 1.00 93.94 319 CYS A N 1
ATOM 2485 C CA . CYS A 1 319 ? -14.893 -7.168 31.760 1.00 93.94 319 CYS A CA 1
ATOM 2486 C C . CYS A 1 319 ? -15.599 -6.899 30.420 1.00 93.94 319 CYS A C 1
ATOM 2488 O O . CYS A 1 319 ? -16.737 -7.329 30.245 1.00 93.94 319 CYS A O 1
ATOM 2490 N N . PHE A 1 320 ? -14.941 -6.273 29.436 1.00 96.19 320 PHE A N 1
ATOM 2491 C CA . PHE A 1 320 ? -15.491 -6.113 28.080 1.00 96.19 320 PHE A CA 1
ATOM 2492 C C . PHE A 1 320 ? -15.537 -7.425 27.285 1.00 96.19 320 PHE A C 1
ATOM 2494 O O . PHE A 1 320 ? -16.029 -7.443 26.162 1.00 96.19 320 PHE A O 1
ATOM 2501 N N . HIS A 1 321 ? -15.046 -8.524 27.855 1.00 95.50 321 HIS A N 1
ATOM 2502 C CA . HIS A 1 321 ? -15.002 -9.850 27.247 1.00 95.50 321 HIS A CA 1
ATOM 2503 C C . HIS A 1 321 ? -15.762 -10.898 28.073 1.00 95.50 321 HIS A C 1
ATOM 2505 O O . HIS A 1 321 ? -15.480 -12.090 27.962 1.00 95.50 321 HIS A O 1
ATOM 2511 N N . CYS A 1 322 ? -16.698 -10.475 28.929 1.00 95.69 322 CYS A N 1
ATOM 2512 C CA . CYS A 1 322 ? -17.403 -11.344 29.871 1.00 95.69 322 CYS A CA 1
ATOM 2513 C C . CYS A 1 322 ? -18.926 -11.237 29.720 1.00 95.69 322 CYS A C 1
ATOM 2515 O O . CYS A 1 322 ? -19.477 -10.144 29.639 1.00 95.69 322 CYS A O 1
ATOM 2517 N N . GLY A 1 323 ? -19.632 -12.368 29.756 1.00 95.25 323 GLY A N 1
ATOM 2518 C CA . GLY A 1 323 ? -21.092 -12.436 29.654 1.00 95.25 323 GLY A CA 1
ATOM 2519 C C . GLY A 1 323 ? -21.846 -11.865 30.861 1.00 95.25 323 GLY A C 1
ATOM 2520 O O . GLY A 1 323 ? -23.029 -11.549 30.747 1.00 95.25 323 GLY A O 1
ATOM 2521 N N . ASN A 1 324 ? -21.168 -11.667 31.998 1.00 95.50 324 ASN A N 1
ATOM 2522 C CA . ASN A 1 324 ? -21.738 -10.948 33.145 1.00 95.50 324 ASN A CA 1
ATOM 2523 C C . ASN A 1 324 ? -21.672 -9.419 32.981 1.00 95.50 324 ASN A C 1
ATOM 2525 O O . ASN A 1 324 ? -22.207 -8.691 33.821 1.00 95.50 324 ASN A O 1
ATOM 2529 N N . CYS A 1 325 ? -21.024 -8.923 31.923 1.00 96.81 325 CYS A N 1
ATOM 2530 C CA . CYS A 1 325 ? -20.936 -7.502 31.628 1.00 96.81 325 CYS A CA 1
ATOM 2531 C C . CYS A 1 325 ? -22.304 -6.937 31.248 1.00 96.81 325 CYS A C 1
ATOM 2533 O O . CYS A 1 325 ? -22.967 -7.416 30.321 1.00 96.81 325 CYS A O 1
ATOM 2535 N N . LEU A 1 326 ? -22.700 -5.890 31.965 1.00 97.38 326 LEU A N 1
ATOM 2536 C CA . LEU A 1 326 ? -23.873 -5.081 31.701 1.00 97.38 326 LEU A CA 1
ATOM 2537 C C . LEU A 1 326 ? -23.428 -3.682 31.289 1.00 97.38 326 LEU A C 1
ATOM 2539 O O . LEU A 1 326 ? -22.679 -3.012 31.999 1.00 97.38 326 LEU A O 1
ATOM 2543 N N . VAL A 1 327 ? -23.953 -3.221 30.163 1.00 97.88 327 VAL A N 1
ATOM 2544 C CA . VAL A 1 327 ? -23.819 -1.836 29.727 1.00 97.88 327 VAL A CA 1
ATOM 2545 C C . VAL A 1 327 ? -25.202 -1.242 29.550 1.00 97.88 327 VAL A C 1
ATOM 2547 O O . VAL A 1 327 ? -26.015 -1.747 28.777 1.00 97.88 327 VAL A O 1
ATOM 2550 N N . THR A 1 328 ? -25.457 -0.150 30.256 1.00 97.25 328 THR A N 1
ATOM 2551 C CA . THR A 1 328 ? -26.641 0.688 30.085 1.00 97.25 328 THR A CA 1
ATOM 2552 C C . THR A 1 328 ? -26.214 2.076 29.622 1.00 97.25 328 THR A C 1
ATOM 2554 O O . THR A 1 328 ? -25.022 2.367 29.481 1.00 97.25 328 THR A O 1
ATOM 2557 N N . ARG A 1 329 ? -27.189 2.961 29.410 1.00 95.69 329 ARG A N 1
ATOM 2558 C CA . ARG A 1 329 ? -26.920 4.364 29.085 1.00 95.69 329 ARG A CA 1
ATOM 2559 C C . ARG A 1 329 ? -26.027 5.056 30.125 1.00 95.69 329 ARG A C 1
ATOM 2561 O O . ARG A 1 329 ? -25.265 5.941 29.751 1.00 95.69 329 ARG A O 1
ATOM 2568 N N . ASP A 1 330 ? -26.081 4.643 31.390 1.00 94.94 330 ASP A N 1
ATOM 2569 C CA . ASP A 1 330 ? -25.358 5.308 32.480 1.00 94.94 330 ASP A CA 1
ATOM 2570 C C . ASP A 1 330 ? -23.843 5.026 32.449 1.00 94.94 330 ASP A C 1
ATOM 2572 O O . ASP A 1 330 ? -23.057 5.856 32.900 1.00 94.94 330 ASP A O 1
ATOM 2576 N N . GLN A 1 331 ? -23.406 3.917 31.834 1.00 96.00 331 GLN A N 1
ATOM 2577 C CA . GLN A 1 331 ? -21.979 3.596 31.668 1.00 96.00 331 GLN A CA 1
ATOM 2578 C C . GLN A 1 331 ? -21.371 4.185 30.382 1.00 96.00 331 GLN A C 1
ATOM 2580 O O . GLN A 1 331 ? -20.146 4.207 30.239 1.00 96.00 331 GLN A O 1
ATOM 2585 N N . LEU A 1 332 ? -22.186 4.699 29.449 1.00 96.31 332 LEU A N 1
ATOM 2586 C CA . LEU A 1 332 ? -21.690 5.261 28.187 1.00 96.31 332 LEU A CA 1
ATOM 2587 C C . LEU A 1 332 ? -20.650 6.379 28.362 1.00 96.31 332 LEU A C 1
ATOM 2589 O O . LEU A 1 332 ? -19.637 6.325 27.663 1.00 96.31 332 LEU A O 1
ATOM 2593 N N . PRO A 1 333 ? -20.828 7.369 29.262 1.00 96.56 333 PRO A N 1
ATOM 2594 C CA . PRO A 1 333 ? -19.847 8.440 29.407 1.00 96.56 333 PRO A CA 1
ATOM 2595 C C . PRO A 1 333 ? -18.455 7.907 29.763 1.00 96.56 333 PRO A C 1
ATOM 2597 O O . PRO A 1 333 ? -17.464 8.321 29.163 1.00 96.56 333 PRO A O 1
ATOM 2600 N N . ALA A 1 334 ? -18.376 6.936 30.679 1.00 95.75 334 ALA A N 1
ATOM 2601 C CA . ALA A 1 334 ? -17.115 6.318 31.084 1.00 95.75 334 ALA A CA 1
ATOM 2602 C C . ALA A 1 334 ? -16.441 5.558 29.928 1.00 95.75 334 ALA A C 1
ATOM 2604 O O . ALA A 1 334 ? -15.222 5.613 29.783 1.00 95.75 334 ALA A O 1
ATOM 2605 N N . GLN A 1 335 ? -17.219 4.894 29.070 1.00 96.56 335 GLN A N 1
ATOM 2606 C CA . GLN A 1 335 ? -16.693 4.167 27.908 1.00 96.56 335 GLN A CA 1
ATOM 2607 C C . GLN A 1 335 ? -16.195 5.096 26.803 1.00 96.56 335 GLN A C 1
ATOM 2609 O O . GLN A 1 335 ? -15.172 4.815 26.183 1.00 96.56 335 GLN A O 1
ATOM 2614 N N . LEU A 1 336 ? -16.876 6.222 26.576 1.00 96.88 336 LEU A N 1
ATOM 2615 C CA . LEU A 1 336 ? -16.398 7.255 25.656 1.00 96.88 336 LEU A CA 1
ATOM 2616 C C . LEU A 1 336 ? -15.102 7.896 26.178 1.00 96.88 336 LEU A C 1
ATOM 2618 O O . LEU A 1 336 ? -14.171 8.103 25.404 1.00 96.88 336 LEU A O 1
ATOM 2622 N N . GLY A 1 337 ? -14.998 8.128 27.493 1.00 96.31 337 GLY A N 1
ATOM 2623 C CA . GLY A 1 337 ? -13.751 8.557 28.137 1.00 96.31 337 GLY A CA 1
ATOM 2624 C C . GLY A 1 337 ? -12.622 7.539 27.967 1.00 96.31 337 GLY A C 1
ATOM 2625 O O . GLY A 1 337 ? -11.498 7.904 27.623 1.00 96.31 337 GLY A O 1
ATOM 2626 N N . LEU A 1 338 ? -12.927 6.248 28.129 1.00 95.94 338 LEU A N 1
ATOM 2627 C CA . LEU A 1 338 ? -11.973 5.172 27.875 1.00 95.94 338 LEU A CA 1
ATOM 2628 C C . LEU A 1 338 ? -11.510 5.156 26.412 1.00 95.94 338 LEU A C 1
ATOM 2630 O O . LEU A 1 338 ? -10.311 5.064 26.177 1.00 95.94 338 LEU A O 1
ATOM 2634 N N . LEU A 1 339 ? -12.408 5.290 25.430 1.00 96.19 339 LEU A N 1
ATOM 2635 C CA . LEU A 1 339 ? -12.026 5.341 24.012 1.00 96.19 339 LEU A CA 1
ATOM 2636 C C . LEU A 1 339 ? -11.074 6.501 23.698 1.00 96.19 339 LEU A C 1
ATOM 2638 O O . LEU A 1 339 ? -10.117 6.302 22.949 1.00 96.19 339 LEU A O 1
ATOM 2642 N N . ASP A 1 340 ? -11.285 7.674 24.295 1.00 95.25 340 ASP A N 1
ATOM 2643 C CA . ASP A 1 340 ? -10.362 8.803 24.151 1.00 95.25 340 ASP A CA 1
ATOM 2644 C C . ASP A 1 340 ? -8.993 8.497 24.766 1.00 95.25 340 ASP A C 1
ATOM 2646 O O . ASP A 1 340 ? -7.961 8.768 24.149 1.00 95.25 340 ASP A O 1
ATOM 2650 N N . ALA A 1 341 ? -8.964 7.877 25.950 1.00 93.88 341 ALA A N 1
ATOM 2651 C CA . ALA A 1 341 ? -7.719 7.458 26.588 1.00 93.88 341 ALA A CA 1
ATOM 2652 C C . ALA A 1 341 ? -6.976 6.401 25.752 1.00 93.88 341 ALA A C 1
ATOM 2654 O O . ALA A 1 341 ? -5.762 6.501 25.564 1.00 93.88 341 ALA A O 1
ATOM 2655 N N . LEU A 1 342 ? -7.693 5.428 25.179 1.00 93.88 342 LEU A N 1
ATOM 2656 C CA . LEU A 1 342 ? -7.124 4.457 24.242 1.00 93.88 342 LEU A CA 1
ATOM 2657 C C . LEU A 1 342 ? -6.582 5.152 22.983 1.00 93.88 342 LEU A C 1
ATOM 2659 O O . LEU A 1 342 ? -5.494 4.802 22.521 1.00 93.88 342 LEU A O 1
ATOM 2663 N N . GLY A 1 343 ? -7.290 6.158 22.462 1.00 93.19 343 GLY A N 1
ATOM 2664 C CA . GLY A 1 343 ? -6.839 6.993 21.347 1.00 93.19 343 GLY A CA 1
ATOM 2665 C C . GLY A 1 343 ? -5.536 7.729 21.658 1.00 93.19 343 GLY A C 1
ATOM 2666 O O . GLY A 1 343 ? -4.573 7.615 20.902 1.00 93.19 343 GLY A O 1
ATOM 2667 N N . ALA A 1 344 ? -5.452 8.385 22.818 1.00 92.12 344 ALA A N 1
ATOM 2668 C CA . ALA A 1 344 ? -4.236 9.058 23.277 1.00 92.12 344 ALA A CA 1
ATOM 2669 C C . ALA A 1 344 ? -3.056 8.084 23.459 1.00 92.12 344 ALA A C 1
ATOM 2671 O O . ALA A 1 344 ? -1.910 8.417 23.153 1.00 92.12 344 ALA A O 1
ATOM 2672 N N . ARG A 1 345 ? -3.315 6.845 23.906 1.00 90.62 345 ARG A N 1
ATOM 2673 C CA . ARG A 1 345 ? -2.280 5.800 24.015 1.00 90.62 345 ARG A CA 1
ATOM 2674 C C . ARG A 1 345 ? -1.756 5.341 22.660 1.00 90.62 345 ARG A C 1
ATOM 2676 O O . ARG A 1 345 ? -0.580 4.991 22.561 1.00 90.62 345 ARG A O 1
ATOM 2683 N N . ARG A 1 346 ? -2.584 5.371 21.616 1.00 91.75 346 ARG A N 1
ATOM 2684 C CA . ARG A 1 346 ? -2.175 5.004 20.253 1.00 91.75 346 ARG A CA 1
ATOM 2685 C C . ARG A 1 346 ? -1.113 5.943 19.687 1.00 91.75 346 ARG A C 1
ATOM 2687 O O . ARG A 1 346 ? -0.286 5.510 18.898 1.00 91.75 346 ARG A O 1
ATOM 2694 N N . GLU A 1 347 ? -1.081 7.199 20.134 1.00 90.25 347 GLU A N 1
ATOM 2695 C CA . GLU A 1 347 ? -0.048 8.167 19.737 1.00 90.25 347 GLU A CA 1
ATOM 2696 C C . GLU A 1 347 ? 1.326 7.887 20.373 1.00 90.25 347 GLU A C 1
ATOM 2698 O O . GLU A 1 347 ? 2.346 8.389 19.900 1.00 90.25 347 GLU A O 1
ATOM 2703 N N . GLN A 1 348 ? 1.365 7.098 21.451 1.00 89.19 348 GLN A N 1
ATOM 2704 C CA . GLN A 1 348 ? 2.572 6.840 22.244 1.00 89.19 348 GLN A CA 1
ATOM 2705 C C . GLN A 1 348 ? 3.135 5.427 22.047 1.00 89.19 348 GLN A C 1
ATOM 2707 O O . GLN A 1 348 ? 4.319 5.200 22.295 1.00 89.19 348 GLN A O 1
ATOM 2712 N N . LEU A 1 349 ? 2.297 4.481 21.620 1.00 88.25 349 LEU A N 1
ATOM 2713 C CA . LEU A 1 349 ? 2.660 3.083 21.397 1.00 88.25 349 LEU A CA 1
ATOM 2714 C C . LEU A 1 349 ? 2.869 2.790 19.911 1.00 88.25 349 LEU A C 1
ATOM 2716 O O . LEU A 1 349 ? 2.370 3.496 19.036 1.00 88.25 349 LEU A O 1
ATOM 2720 N N . SER A 1 350 ? 3.598 1.713 19.612 1.00 89.44 350 SER A N 1
ATOM 2721 C CA . SER A 1 350 ? 3.586 1.175 18.253 1.00 89.44 350 SER A CA 1
ATOM 2722 C C . SER A 1 350 ? 2.193 0.617 17.930 1.00 89.44 350 SER A C 1
ATOM 2724 O O . SER A 1 350 ? 1.493 0.141 18.825 1.00 89.44 350 SER A O 1
ATOM 2726 N N . GLU A 1 351 ? 1.796 0.626 16.653 1.00 88.31 351 GLU A N 1
ATOM 2727 C CA . GLU A 1 351 ? 0.524 0.019 16.223 1.00 88.31 351 GLU A CA 1
ATOM 2728 C C . GLU A 1 351 ? 0.407 -1.436 16.698 1.00 88.31 351 GLU A C 1
ATOM 2730 O O . GLU A 1 351 ? -0.641 -1.848 17.184 1.00 88.31 351 GLU A O 1
ATOM 2735 N N . GLN A 1 352 ? 1.499 -2.203 16.624 1.00 88.56 352 GLN A N 1
ATOM 2736 C CA . GLN A 1 352 ? 1.513 -3.601 17.047 1.00 88.56 352 GLN A CA 1
ATOM 2737 C C . GLN A 1 352 ? 1.221 -3.757 18.547 1.00 88.56 352 GLN A C 1
ATOM 2739 O O . GLN A 1 352 ? 0.396 -4.593 18.919 1.00 88.56 352 GLN A O 1
ATOM 2744 N N . ASP A 1 353 ? 1.869 -2.958 19.396 1.00 90.75 353 ASP A N 1
ATOM 2745 C CA . ASP A 1 353 ? 1.688 -3.040 20.850 1.00 90.75 353 ASP A CA 1
ATOM 2746 C C . ASP A 1 353 ? 0.297 -2.547 21.260 1.00 90.75 353 ASP A C 1
ATOM 2748 O O . ASP A 1 353 ? -0.358 -3.148 22.112 1.00 90.75 353 ASP A O 1
ATOM 2752 N N . TRP A 1 354 ? -0.187 -1.481 20.614 1.00 94.06 354 TRP A N 1
ATOM 2753 C CA . TRP A 1 354 ? -1.517 -0.940 20.871 1.00 94.06 354 TRP A CA 1
ATOM 2754 C C . TRP A 1 354 ? -2.616 -1.947 20.512 1.00 94.06 354 TRP A C 1
ATOM 2756 O O . TRP A 1 354 ? -3.479 -2.228 21.345 1.00 94.06 354 TRP A O 1
ATOM 2766 N N . TRP A 1 355 ? -2.559 -2.549 19.317 1.00 93.31 355 TRP A N 1
ATOM 2767 C CA . TRP A 1 355 ? -3.523 -3.574 18.902 1.00 93.31 355 TRP A CA 1
ATOM 2768 C C . TRP A 1 355 ? -3.456 -4.819 19.782 1.00 93.31 355 TRP A C 1
ATOM 2770 O O . TRP A 1 355 ? -4.500 -5.360 20.144 1.00 93.31 355 TRP A O 1
ATOM 2780 N N . GLY A 1 356 ? -2.249 -5.251 20.157 1.00 90.94 356 GLY A N 1
ATOM 2781 C CA . GLY A 1 356 ? -2.058 -6.409 21.028 1.00 90.94 356 GLY A CA 1
ATOM 2782 C C . GLY A 1 356 ? -2.654 -6.219 22.423 1.00 90.94 356 GLY A C 1
ATOM 2783 O O . GLY A 1 356 ? -3.157 -7.180 22.999 1.00 90.94 356 GLY A O 1
ATOM 2784 N N . ARG A 1 357 ? -2.619 -4.992 22.952 1.00 90.69 357 ARG A N 1
ATOM 2785 C CA . ARG A 1 357 ? -3.035 -4.698 24.327 1.00 90.69 357 ARG A CA 1
ATOM 2786 C C . ARG A 1 357 ? -4.469 -4.189 24.457 1.00 90.69 357 ARG A C 1
ATOM 2788 O O . ARG A 1 357 ? -5.178 -4.606 25.364 1.00 90.69 357 ARG A O 1
ATOM 2795 N N . TYR A 1 358 ? -4.890 -3.279 23.584 1.00 94.56 358 TYR A N 1
ATOM 2796 C CA . TYR A 1 358 ? -6.168 -2.567 23.705 1.00 94.56 358 TYR A CA 1
ATOM 2797 C C . TYR A 1 358 ? -7.140 -2.856 22.564 1.00 94.56 358 TYR A C 1
ATOM 2799 O O . TYR A 1 358 ? -8.322 -2.527 22.667 1.00 94.56 358 TYR A O 1
ATOM 2807 N N . GLY A 1 359 ? -6.662 -3.477 21.482 1.00 94.62 359 GLY A N 1
ATOM 2808 C CA . GLY A 1 359 ? -7.444 -3.693 20.271 1.00 94.62 359 GLY A CA 1
ATOM 2809 C C . GLY A 1 359 ? -8.761 -4.419 20.527 1.00 94.62 359 GLY A C 1
ATOM 2810 O O . GLY A 1 359 ? -9.801 -3.997 20.027 1.00 94.62 359 GLY A O 1
ATOM 2811 N N . SER A 1 360 ? -8.740 -5.483 21.333 1.00 95.38 360 SER A N 1
ATOM 2812 C CA . SER A 1 360 ? -9.936 -6.281 21.629 1.00 95.38 360 SER A CA 1
ATOM 2813 C C . SER A 1 360 ? -11.004 -5.477 22.377 1.00 95.38 360 SER A C 1
ATOM 2815 O O . SER A 1 360 ? -12.193 -5.630 22.106 1.00 95.38 360 SER A O 1
ATOM 2817 N N . VAL A 1 361 ? -10.596 -4.595 23.288 1.00 96.06 361 VAL A N 1
ATOM 2818 C CA . VAL A 1 361 ? -11.500 -3.747 24.076 1.00 96.06 361 VAL A CA 1
ATOM 2819 C C . VAL A 1 361 ? -12.074 -2.639 23.213 1.00 96.06 361 VAL A C 1
ATOM 2821 O O . VAL A 1 361 ? -13.281 -2.408 23.223 1.00 96.06 361 VAL A O 1
ATOM 2824 N N . TRP A 1 362 ? -11.217 -1.988 22.422 1.00 97.12 362 TRP A N 1
ATOM 2825 C CA . TRP A 1 362 ? -11.658 -1.010 21.438 1.00 97.12 362 TRP A CA 1
ATOM 2826 C C . TRP A 1 362 ? -12.705 -1.634 20.509 1.00 97.12 362 TRP A C 1
ATOM 2828 O O . TRP A 1 362 ? -13.777 -1.058 20.347 1.00 97.12 362 TRP A O 1
ATOM 2838 N N . ALA A 1 363 ? -12.449 -2.846 20.001 1.00 94.94 363 ALA A N 1
ATOM 2839 C CA . ALA A 1 363 ? -13.380 -3.579 19.148 1.00 94.94 363 ALA A CA 1
ATOM 2840 C C . ALA A 1 363 ? -14.701 -3.898 19.866 1.00 94.94 363 ALA A C 1
ATOM 2842 O O . ALA A 1 363 ? -15.759 -3.688 19.282 1.00 94.94 363 ALA A O 1
ATOM 2843 N N . ALA A 1 364 ? -14.665 -4.331 21.131 1.00 96.62 364 ALA A N 1
ATOM 2844 C CA . ALA A 1 364 ? -15.866 -4.579 21.935 1.00 96.62 364 ALA A CA 1
ATOM 2845 C C . ALA A 1 364 ? -16.758 -3.329 22.026 1.00 96.62 364 ALA A C 1
ATOM 2847 O O . ALA A 1 364 ? -17.964 -3.376 21.770 1.00 96.62 364 ALA A O 1
ATOM 2848 N N . ILE A 1 365 ? -16.154 -2.185 22.360 1.00 97.50 365 ILE A N 1
ATOM 2849 C CA . ILE A 1 365 ? -16.885 -0.931 22.536 1.00 97.50 365 ILE A CA 1
ATOM 2850 C C . ILE A 1 365 ? -17.448 -0.453 21.195 1.00 97.50 365 ILE A C 1
ATOM 2852 O O . ILE A 1 365 ? -18.634 -0.134 21.108 1.00 97.50 365 ILE A O 1
ATOM 2856 N N . THR A 1 366 ? -16.635 -0.426 20.139 1.00 96.56 366 THR A N 1
ATOM 2857 C CA . THR A 1 366 ? -17.043 0.143 18.848 1.00 96.56 366 THR A CA 1
ATOM 2858 C C . THR A 1 366 ? -17.982 -0.755 18.053 1.00 96.56 366 THR A C 1
ATOM 2860 O O . THR A 1 366 ? -18.874 -0.227 17.393 1.00 96.56 366 THR A O 1
ATOM 2863 N N . ASN A 1 367 ? -17.824 -2.080 18.121 1.00 94.88 367 ASN A N 1
ATOM 2864 C CA . ASN A 1 367 ? -18.569 -3.017 17.275 1.00 94.88 367 ASN A CA 1
ATOM 2865 C C . ASN A 1 367 ? -19.761 -3.678 17.975 1.00 94.88 367 ASN A C 1
ATOM 2867 O O . ASN A 1 367 ? -20.737 -3.987 17.294 1.00 94.88 367 ASN A O 1
ATOM 2871 N N . ASP A 1 368 ? -19.724 -3.856 19.299 1.00 94.50 368 ASP A N 1
ATOM 2872 C CA . ASP A 1 368 ? -20.771 -4.598 20.014 1.00 94.50 368 ASP A CA 1
ATOM 2873 C C . ASP A 1 368 ? -21.605 -3.710 20.945 1.00 94.50 368 ASP A C 1
ATOM 2875 O O . ASP A 1 368 ? -22.807 -3.953 21.101 1.00 94.50 368 ASP A O 1
ATOM 2879 N N . ILE A 1 369 ? -21.009 -2.658 21.518 1.00 96.94 369 ILE A N 1
ATOM 2880 C CA . ILE A 1 369 ? -21.682 -1.775 22.478 1.00 96.94 369 ILE A CA 1
ATOM 2881 C C . ILE A 1 369 ? -22.280 -0.538 21.802 1.00 96.94 369 ILE A C 1
ATOM 2883 O O . ILE A 1 369 ? -23.503 -0.391 21.775 1.00 96.94 369 ILE A O 1
ATOM 2887 N N . LEU A 1 370 ? -21.451 0.355 21.248 1.00 97.31 370 LEU A N 1
ATOM 2888 C CA . LEU A 1 370 ? -21.905 1.661 20.748 1.00 97.31 370 LEU A CA 1
ATOM 2889 C C . LEU A 1 370 ? -22.951 1.534 19.636 1.00 97.31 370 LEU A C 1
ATOM 2891 O O . LEU A 1 370 ? -23.880 2.334 19.575 1.00 97.31 370 LEU A O 1
ATOM 2895 N N . VAL A 1 371 ? -22.868 0.484 18.815 1.00 96.81 371 VAL A N 1
ATOM 2896 C CA . VAL A 1 371 ? -23.842 0.196 17.748 1.00 96.81 371 VAL A CA 1
ATOM 2897 C C . VAL A 1 371 ? -25.267 -0.073 18.250 1.00 96.81 371 VAL A C 1
ATOM 2899 O O . VAL A 1 371 ? -26.200 -0.094 17.447 1.00 96.81 371 VAL A O 1
ATOM 2902 N N . LYS A 1 372 ? -25.457 -0.333 19.551 1.00 96.94 372 LYS A N 1
ATOM 2903 C CA . LYS A 1 372 ? -26.775 -0.588 20.156 1.00 96.94 372 LYS A CA 1
ATOM 2904 C C . LYS A 1 372 ? -27.467 0.681 20.641 1.00 96.94 372 LYS A C 1
ATOM 2906 O O . LYS A 1 372 ? -28.675 0.644 20.863 1.00 96.94 372 LYS A O 1
ATOM 2911 N N . PHE A 1 373 ? -26.728 1.775 20.803 1.00 97.50 373 PHE A N 1
ATOM 2912 C CA . PHE A 1 373 ? -27.254 3.041 21.300 1.00 97.50 373 PHE A CA 1
ATOM 2913 C C . PHE A 1 373 ? -27.600 3.986 20.155 1.00 97.50 373 PHE A C 1
ATOM 2915 O O . PHE A 1 373 ? -26.999 3.964 19.080 1.00 97.50 373 PHE A O 1
ATOM 2922 N N . SER A 1 374 ? -28.596 4.836 20.380 1.00 97.38 374 SER A N 1
ATOM 2923 C CA . SER A 1 374 ? -28.960 5.873 19.422 1.00 97.38 374 SER A CA 1
ATOM 2924 C C . SER A 1 374 ? -27.925 7.002 19.400 1.00 97.38 374 SER A C 1
ATOM 2926 O O . SER A 1 374 ? -27.255 7.281 20.394 1.00 97.38 374 SER A O 1
ATOM 2928 N N . ALA A 1 375 ? -27.846 7.723 18.278 1.00 96.25 375 ALA A N 1
ATOM 2929 C CA . ALA A 1 375 ? -26.964 8.886 18.155 1.00 96.25 375 ALA A CA 1
ATOM 2930 C C . ALA A 1 375 ? -27.221 9.945 19.246 1.00 96.25 375 ALA A C 1
ATOM 2932 O O . ALA A 1 375 ? -26.277 10.544 19.747 1.00 96.25 375 ALA A O 1
ATOM 2933 N N . ALA A 1 376 ? -28.483 10.126 19.658 1.00 95.88 376 ALA A N 1
ATOM 2934 C CA . ALA A 1 376 ? -28.853 11.062 20.717 1.00 95.88 376 ALA A CA 1
ATOM 2935 C C . ALA A 1 376 ? -28.331 10.630 22.099 1.00 95.88 376 ALA A C 1
ATOM 2937 O O . ALA A 1 376 ? -27.911 11.470 22.888 1.00 95.88 376 ALA A O 1
ATOM 2938 N N . GLU A 1 377 ? -28.333 9.329 22.400 1.00 96.00 377 GLU A N 1
ATOM 2939 C CA . GLU A 1 377 ? -27.758 8.814 23.650 1.00 96.00 377 GLU A CA 1
ATOM 2940 C C . GLU A 1 377 ? -26.240 8.978 23.677 1.00 96.00 377 GLU A C 1
ATOM 2942 O O . GLU A 1 377 ? -25.696 9.383 24.702 1.00 96.00 377 GLU A O 1
ATOM 2947 N N . ILE A 1 378 ? -25.570 8.723 22.550 1.00 96.88 378 ILE A N 1
ATOM 2948 C CA . ILE A 1 378 ? -24.121 8.918 22.420 1.00 96.88 378 ILE A CA 1
ATOM 2949 C C . ILE A 1 378 ? -23.763 10.402 22.568 1.00 96.88 378 ILE A C 1
ATOM 2951 O O . ILE A 1 378 ? -22.828 10.731 23.291 1.00 96.88 378 ILE A O 1
ATOM 2955 N N . GLU A 1 379 ? -24.515 11.311 21.942 1.00 96.12 379 GLU A N 1
ATOM 2956 C CA . GLU A 1 379 ? -24.287 12.758 22.054 1.00 96.12 379 GLU A CA 1
ATOM 2957 C C . GLU A 1 379 ? -24.464 13.257 23.497 1.00 96.12 379 GLU A C 1
ATOM 2959 O O . GLU A 1 379 ? -23.622 13.995 24.012 1.00 96.12 379 GLU A O 1
ATOM 2964 N N . LEU A 1 380 ? -25.517 12.799 24.184 1.00 94.88 380 LEU A N 1
ATOM 2965 C CA . LEU A 1 380 ? -25.730 13.099 25.602 1.00 94.88 380 LEU A CA 1
ATOM 2966 C C . LEU A 1 380 ? -24.597 12.551 26.476 1.00 94.88 380 LEU A C 1
ATOM 2968 O O . LEU A 1 380 ? -24.114 13.253 27.364 1.00 94.88 380 LEU A O 1
ATOM 2972 N N . ALA A 1 381 ? -24.151 11.320 26.219 1.00 96.00 381 ALA A N 1
ATOM 2973 C CA . ALA A 1 381 ? -23.053 10.710 26.956 1.00 96.00 381 ALA A CA 1
ATOM 2974 C C . ALA A 1 381 ? -21.720 11.432 26.714 1.00 96.00 381 ALA A C 1
ATOM 2976 O O . ALA A 1 381 ? -20.947 11.611 27.652 1.00 96.00 381 ALA A O 1
ATOM 2977 N N . GLN A 1 382 ? -21.476 11.917 25.493 1.00 95.25 382 GLN A N 1
ATOM 2978 C CA . GLN A 1 382 ? -20.286 12.697 25.153 1.00 95.25 382 GLN A CA 1
ATOM 2979 C C . GLN A 1 382 ? -20.212 13.998 25.963 1.00 95.25 382 GLN A C 1
ATOM 2981 O O . GLN A 1 382 ? -19.128 14.395 26.388 1.00 95.25 382 GLN A O 1
ATOM 2986 N N . ALA A 1 383 ? -21.355 14.651 26.204 1.00 93.75 383 ALA A N 1
ATOM 2987 C CA . ALA A 1 383 ? -21.430 15.863 27.019 1.00 93.75 383 ALA A CA 1
ATOM 2988 C C . ALA A 1 383 ? -21.201 15.603 28.521 1.00 93.75 383 ALA A C 1
ATOM 2990 O O . ALA A 1 383 ? -20.807 16.516 29.243 1.00 93.75 383 ALA A O 1
ATOM 2991 N N . ALA A 1 384 ? -21.444 14.374 28.984 1.00 93.00 384 ALA A N 1
ATOM 2992 C CA . ALA A 1 384 ? -21.273 13.941 30.373 1.00 93.00 384 ALA A CA 1
ATOM 2993 C C . ALA A 1 384 ? -19.981 13.134 30.610 1.00 93.00 384 ALA A C 1
ATOM 2995 O O . ALA A 1 384 ? -19.799 12.559 31.684 1.00 93.00 384 ALA A O 1
ATOM 2996 N N . LYS A 1 385 ? -19.107 13.051 29.603 1.00 92.19 385 LYS A N 1
ATOM 2997 C CA . LYS A 1 385 ? -17.871 12.268 29.636 1.00 92.19 385 LYS A CA 1
ATOM 2998 C C . LYS A 1 385 ? -16.949 12.744 30.773 1.00 92.19 385 LYS A C 1
ATOM 3000 O O . LYS A 1 385 ? -16.761 13.953 30.911 1.00 92.19 385 LYS A O 1
ATOM 3005 N N . PRO A 1 386 ? -16.370 11.832 31.572 1.00 88.75 386 PRO A N 1
ATOM 3006 C CA . PRO A 1 386 ? -15.428 12.205 32.621 1.00 88.75 386 PRO A CA 1
ATOM 3007 C C . PRO A 1 386 ? -14.107 12.715 32.027 1.00 88.75 386 PRO A C 1
ATOM 3009 O O . PRO A 1 386 ? -13.683 12.264 30.963 1.00 88.75 386 PRO A O 1
ATOM 3012 N N . ASP A 1 387 ? -13.440 13.623 32.744 1.00 82.19 387 ASP A N 1
ATOM 3013 C CA . ASP A 1 387 ? -12.127 14.159 32.350 1.00 82.19 387 ASP A CA 1
ATOM 3014 C C . ASP A 1 387 ? -10.991 13.132 32.520 1.00 82.19 387 ASP A C 1
ATOM 3016 O O . ASP A 1 387 ? -10.000 13.180 31.794 1.00 82.19 387 ASP A O 1
ATOM 3020 N N . ASP A 1 388 ? -11.131 12.202 33.473 1.00 83.69 388 ASP A N 1
ATOM 3021 C CA . ASP A 1 388 ? -10.181 11.115 33.724 1.00 83.69 388 ASP A CA 1
ATOM 3022 C C . ASP A 1 388 ? -10.851 9.760 33.467 1.00 83.69 388 ASP A C 1
ATOM 3024 O O . ASP A 1 388 ? -11.883 9.432 34.056 1.00 83.69 388 ASP A O 1
ATOM 3028 N N . ALA A 1 389 ? -10.249 8.969 32.579 1.00 84.69 389 ALA A N 1
ATOM 3029 C CA . ALA A 1 389 ? -10.717 7.634 32.233 1.00 84.69 389 ALA A CA 1
ATOM 3030 C C . ALA A 1 389 ? -10.218 6.547 33.198 1.00 84.69 389 ALA A C 1
ATOM 3032 O O . ALA A 1 389 ? -10.585 5.391 33.014 1.00 84.69 389 ALA A O 1
ATOM 3033 N N . LEU A 1 390 ? -9.370 6.876 34.182 1.00 85.75 390 LEU A N 1
ATOM 3034 C CA . LEU A 1 390 ? -8.775 5.962 35.171 1.00 85.75 390 LEU A CA 1
ATOM 3035 C C . LEU A 1 390 ? -7.929 4.817 34.586 1.00 85.75 390 LEU A C 1
ATOM 3037 O O . LEU A 1 390 ? -7.490 3.937 35.329 1.00 85.75 390 LEU A O 1
ATOM 3041 N N . LEU A 1 391 ? -7.661 4.836 33.276 1.00 87.38 391 LEU A N 1
ATOM 3042 C CA . LEU A 1 391 ? -6.916 3.791 32.569 1.00 87.38 391 LEU A CA 1
ATOM 3043 C C . LEU A 1 391 ? -5.549 3.549 33.219 1.00 87.38 391 LEU A C 1
ATOM 3045 O O . LEU A 1 391 ? -5.186 2.412 33.492 1.00 87.38 391 LEU A O 1
ATOM 3049 N N . ASP A 1 392 ? -4.833 4.621 33.550 1.00 81.50 392 ASP A N 1
ATOM 3050 C CA . ASP A 1 392 ? -3.468 4.552 34.082 1.00 81.50 392 ASP A CA 1
ATOM 3051 C C . ASP A 1 392 ? -3.386 4.010 35.508 1.00 81.50 392 ASP A C 1
ATOM 3053 O O . ASP A 1 392 ? -2.344 3.514 35.929 1.00 81.50 392 ASP A O 1
ATOM 3057 N N . LEU A 1 393 ? -4.477 4.143 36.263 1.00 81.75 393 LEU A N 1
ATOM 3058 C CA . LEU A 1 393 ? -4.560 3.681 37.642 1.00 81.75 393 LEU A CA 1
ATOM 3059 C C . LEU A 1 393 ? -4.923 2.194 37.716 1.00 81.75 393 LEU A C 1
ATOM 3061 O O . LEU A 1 393 ? -4.547 1.513 38.669 1.00 81.75 393 LEU A O 1
ATOM 3065 N N . LEU A 1 394 ? -5.705 1.721 36.747 1.00 80.69 394 LEU A N 1
ATOM 3066 C CA . LEU A 1 394 ? -6.387 0.430 36.801 1.00 80.69 394 LEU A CA 1
ATOM 3067 C C . LEU A 1 394 ? -5.787 -0.613 35.862 1.00 80.69 394 LEU A C 1
ATOM 3069 O O . LEU A 1 394 ? -6.069 -1.798 36.022 1.00 80.69 394 LEU A O 1
ATOM 3073 N N . GLU A 1 395 ? -4.936 -0.184 34.933 1.00 78.06 395 GLU A N 1
ATOM 3074 C CA . GLU A 1 395 ? -4.137 -1.062 34.094 1.00 78.06 395 GLU A CA 1
ATOM 3075 C C . GLU A 1 395 ? -2.685 -1.139 34.550 1.00 78.06 395 GLU A C 1
ATOM 3077 O O . GLU A 1 395 ? -2.131 -0.220 35.152 1.00 78.06 395 GLU A O 1
ATOM 3082 N N . ASN A 1 396 ? -2.033 -2.253 34.206 1.00 69.12 396 ASN A N 1
ATOM 3083 C CA . ASN A 1 396 ? -0.594 -2.392 34.412 1.00 69.12 396 ASN A CA 1
ATOM 3084 C C . ASN A 1 396 ? 0.168 -1.248 33.709 1.00 69.12 396 ASN A C 1
ATOM 3086 O O . ASN A 1 396 ? -0.276 -0.777 32.659 1.00 69.12 396 ASN A O 1
ATOM 3090 N N . PRO A 1 397 ? 1.350 -0.836 34.195 1.00 67.06 397 PRO A N 1
ATOM 3091 C CA . PRO A 1 397 ? 2.148 0.181 33.516 1.00 67.06 397 PRO A CA 1
ATOM 3092 C C . PRO A 1 397 ? 2.372 -0.180 32.041 1.00 67.06 397 PRO A C 1
ATOM 3094 O O . PRO A 1 397 ? 2.752 -1.304 31.717 1.00 67.06 397 PRO A O 1
ATOM 3097 N N . TRP A 1 398 ? 2.126 0.758 31.126 1.00 63.12 398 TRP A N 1
ATOM 3098 C CA . TRP A 1 398 ? 2.396 0.557 29.693 1.00 63.12 398 TRP A CA 1
ATOM 3099 C C . TRP A 1 398 ? 3.876 0.760 29.336 1.00 63.12 398 TRP A C 1
ATOM 3101 O O . TRP A 1 398 ? 4.291 0.416 28.235 1.00 63.12 398 TRP A O 1
ATOM 3111 N N . GLU A 1 399 ? 4.679 1.306 30.256 1.00 58.38 399 GLU A N 1
ATOM 3112 C CA . GLU A 1 399 ? 6.125 1.540 30.088 1.00 58.38 399 GLU A CA 1
ATOM 3113 C C . GLU A 1 399 ? 6.964 0.249 30.176 1.00 58.38 399 GLU A C 1
ATOM 3115 O O . GLU A 1 399 ? 8.164 0.252 29.880 1.00 58.38 399 GLU A O 1
ATOM 3120 N N . HIS A 1 400 ? 6.340 -0.867 30.559 1.00 49.50 400 HIS A N 1
ATOM 3121 C CA . HIS A 1 400 ? 6.954 -2.187 30.626 1.00 49.50 400 HIS A CA 1
ATOM 3122 C C . HIS A 1 400 ? 6.088 -3.182 29.833 1.00 49.50 400 HIS A C 1
ATOM 3124 O O . HIS A 1 400 ? 4.988 -3.493 30.293 1.00 49.50 400 HIS A O 1
ATOM 3130 N N . PRO A 1 401 ? 6.541 -3.614 28.636 1.00 44.56 401 PRO A N 1
ATOM 3131 C CA . PRO A 1 401 ? 5.827 -4.570 27.789 1.00 44.56 401 PRO A CA 1
ATOM 3132 C C . PRO A 1 401 ? 5.595 -5.926 28.453 1.00 44.56 401 PRO A C 1
ATOM 3134 O O . PRO A 1 401 ? 6.500 -6.381 29.196 1.00 44.56 401 PRO A O 1
#

pLDDT: mean 83.93, std 14.29, range [34.59, 97.88]

Radius of gyration: 35.61 Å; chains: 1; bounding box: 77×47×94 Å